Protein 2Y6P (pdb70)

Solvent-accessible surface area: 31252 Å² total; per-residue (Å²): 156,71,0,0,0,0,19,6,115,32,42,18,120,160,7,148,40,32,5,37,61,81,0,75,70,44,29,1,0,53,56,0,0,55,9,0,51,161,6,70,25,100,5,0,0,0,0,31,12,101,118,0,56,105,35,0,92,105,59,18,64,22,88,94,12,59,65,129,34,114,36,34,17,46,4,0,27,79,14,0,141,124,20,110,7,64,18,0,0,18,1,53,8,23,2,7,20,27,53,83,46,3,3,67,82,0,0,151,14,0,104,153,45,26,94,0,0,0,1,0,36,49,29,174,123,0,37,131,96,52,104,26,21,0,0,0,12,22,160,123,14,29,10,20,0,0,0,39,3,35,0,0,64,54,119,139,142,25,69,37,10,8,1,33,12,7,20,0,31,0,10,73,45,115,2,4,50,66,9,37,88,33,105,78,9,85,0,11,74,2,0,17,8,61,15,0,21,2,10,6,40,55,8,112,0,36,4,30,57,7,58,7,52,5,45,26,0,40,45,70,108,25,17,130,82,0,52,122,109,38,172,216,36,0,0,0,0,10,5,114,39,40,21,128,159,8,150,46,32,4,40,57,93,0,79,68,64,34,0,0,50,49,0,0,51,14,0,60,142,12,74,24,96,8,0,0,0,1,37,7,107,116,0,68,112,36,0,91,104,58,20,69,33,69,136,6,49,72,122,36,118,30,26,14,37,4,0,35,73,6,0,108,118,14,142,7,96,12,0,0,1,1,50,7,22,11,7,13,24,55,75,96,7,2,63,68,0,0,112,11,0,104,157,42,28,84,0,0,0,3,0,32,107,25,154,151,2,31,125,94,41,99,22,21,0,0,0,11,18,159,120,14,38,10,19,0,0,0,27,2,31,0,0,66,56,154,114,124,34,110,52,8,11,0,25,13,7,27,2,24,0,4,70,48,103,0,1,47,66,5,34,87,32,56,70,10,71,0,12,76,5,0,37,8,54,13,0,16,2,9,6,40,49,13,123,0,31,5,34,70,9,179,48,51,4,28,26,0,39,48,95,100,21,11,132,59,0,39,98,90,26,136,130,194,104,0,0,0,0,11,5,114,35,46,21,129,156,11,144,41,30,7,41,70,92,0,108,68,52,32,0,0,41,48,0,0,50,11,0,56,155,7,72,22,99,6,0,0,0,1,42,7,107,122,0,69,113,40,0,94,106,56,20,67,32,66,137,6,46,74,119,37,113,30,33,13,43,4,0,23,77,3,0,133,114,17,140,17,106,8,0,0,6,2,47,10,24,12,5,12,28,52,78,59,5,2,65,73,0,0,80,18,0,105,147,45,26,91,0,0,0,2,0,39,42,26,172,132,1,37,128,92,82,105,14,21,0,0,24,24,58,221,96,13,27,10,113,63,0,2,76,63,62,39,39,172,68,206,170,140,52,60,74,41,13,0,28,14,9,29,2,26,0,10,64,41,104,4,1,50,70,8,37,86,35,102,80,17,160,72,12,116,128,31,48,8,64,12,1,24,3,37,67,70,60,16,115,0,38,5,26,56,8,50,5,46,7,29,26,0,37,41,80,122,22,15,131,87,0,56,157,118,77

InterPro domains:
  IPR003329 Acylneuraminate cytidylyltransferase [PF02348] (4-206)
  IPR004528 3-deoxy-D-manno-octulosonate cytidylyltransferase [MF_00057] (1-232)
  IPR004528 3-deoxy-D-manno-octulosonate cytidylyltransferase [TIGR00466] (4-225)
  IPR004528 3-deoxy-D-manno-octulosonate cytidylyltransferase [cd02517] (4-229)
  IPR029044 Nucleotide-diphospho-sugar transferases [G3DSA:3.90.550.10] (1-234)
  IPR029044 Nucleotide-diphospho-sugar transferases [SSF53448] (1-232)

Sequence (693 aa):
RRAVIIPARLGSTRLKEKPLKNLLGKPLIRWVVEGLVKTGERVILATDSERVKEVVEDLCEVFLTPSDLPSGSDRVLYVVRDLDVDLIINYQGDEPFVYEEDIKLIFRELEKGERVVTLARKDKEAYERPEDVKVVLDREGYALYFSRSPIPYFRKNDTFYPLKHVGIYGFRKETLMEFGAMPPSKLEQIEGLEQLRLLENGIKIKVLITENYYHGVDTEEDLKIVEEKLKRRAVIIPARLGSTRLKEKPLKNLLGKPLIRWVVEGLVKTGERVILATDSERVKEVVEDLCEVFLTPSDLPSGSSDRVLYVVRDLDVDLIINYQGDEPFVYEEDIKLIFRELEKGERVVTLARKDKEAYERPEDVKVVLDREGYALYFSRSPIPYFRKNDTFYPLKHVGIYGFRKETLMEFGAMPPSKLEQIEGLEQLRLLENGIKIKVLITENYYHGVDTEEDLKIVEEKLKNLRAVIIPARLGSTRLKEKPLKNLLGKPLIRWVVEGLVKTGERVILATDSERVKEVVEDLCEVFLTPSDLPSGSDRVLYVVRDLDVDLIINYQGDEPFVYEEDIKLIFRELEKGERVVTLARKDKEAYERPEDVKVVLDREGYALYFSRSPIPYFRKNDTFYPLKHVGIYGFRKETLMEFGAMPPSKLEQIEGLEQLRLLENGIKIKVLITENYYHGVDTEEDLKIVEEKL

CATH classification: 3.90.550.10

Foldseek 3Di:
DEEEEEEDEQPFPQDHRQQQDDQPRAGQLQLQLVQVVVLVHAYEYEYADVVSCVRCVVRHHYDHDDNPQPDQLSSVLVVLVVDDDFKYKYDYSQKSDHDSVVVVVQVVVVVVPAFKEFEKEADPVQQQALVWKWFDADPQQWTPDIASHRPPDPPDDDDGDTITTDPMMMGGSVVSVVLVPDDQDDVCVVSVNSVVSCVVVPHIYHYDYDHDDIAGDRHPVSSVVVSVVVD/DEEEEEEQEQDFDQDHRQQQDDFPNARLLQLVLVQVLVLVHQYEYQYQDPVSCVRCVVRHHYDHDDNPQDDQLSSVLVVLVPDPDFKYKYDYSQKNDHDSVVVVVQVVVVVVPAFKEFEKEADPVQQPALVWKWFDADPQQWTPDIASHRPPDPPPDDDGDTITTDPMMMGGSVSSVVLVVQDQDDVCVVRVNSCVSCVVVPRIYHYDYDHDDIFGDRHPVSSVVVSVVVVPD/DEEEEEQEQPFDQDHRQQQDDFPHAGLQCLVQVQVQVLVGAYEYQYQDPVSCVRCVVRHHYHHDDNVQPDLLSSVCVVLVPDPDFKYKYDYSQKNDHDSVVVVVQVVVVVVPAFKEFEKEQDDVQQQAQVWKWFDADPQQWTQDIASHRPDDPPDDDRRDGITTDPMMMGGSVSSVVLVVQPQDDVCVVGVNSCVSCVVVPRIYHYDYDPDDIFGDRHPVSSVVVNVVD

Organism: Aquifex aeolicus (strain VF5) (NCBI:txid224324)

Structure (mmCIF, N/CA/C/O backbone):
data_2Y6P
#
_entry.id   2Y6P
#
_cell.length_a   156.175
_cell.length_b   51.175
_cell.length_c   107.514
_cell.angle_alpha   90.00
_cell.angle_beta   102.68
_cell.angle_gamma   90.00
#
_symmetry.space_group_name_H-M   'C 1 2 1'
#
loop_
_entity.id
_entity.type
_entity.pdbx_description
1 polymer '3-DEOXY-MANNO-OCTULOSONATE CYTIDYLYLTRANSFERASE'
2 non-polymer "CYTIDINE-5'-TRIPHOSPHATE"
3 non-polymer 'MAGNESIUM ION'
4 non-polymer 'ISOPROPYL ALCOHOL'
5 non-polymer BETA-MERCAPTOETHANOL
6 water water
#
loop_
_atom_site.group_PDB
_atom_site.id
_atom_site.type_symbol
_atom_site.label_atom_id
_atom_site.label_alt_id
_atom_site.label_comp_id
_atom_site.label_asym_id
_atom_site.label_entity_id
_atom_site.label_seq_id
_atom_site.pdbx_PDB_ins_code
_atom_site.Cartn_x
_atom_site.Cartn_y
_atom_site.Cartn_z
_atom_site.occupancy
_atom_site.B_iso_or_equiv
_atom_site.auth_seq_id
_atom_site.auth_comp_id
_atom_site.auth_asym_id
_atom_site.auth_atom_id
_atom_site.pdbx_PDB_model_num
ATOM 1 N N . ARG A 1 2 ? 81.621 49.118 21.114 1.00 56.15 2 ARG A N 1
ATOM 2 C CA . ARG A 1 2 ? 81.070 48.582 19.834 1.00 54.83 2 ARG A CA 1
ATOM 3 C C . ARG A 1 2 ? 79.673 49.136 19.588 1.00 52.48 2 ARG A C 1
ATOM 4 O O . ARG A 1 2 ? 78.789 48.412 19.130 1.00 51.72 2 ARG A O 1
ATOM 12 N N . ARG A 1 3 ? 79.483 50.421 19.896 1.00 51.48 3 ARG A N 1
ATOM 13 C CA . ARG A 1 3 ? 78.189 51.091 19.757 1.00 49.37 3 ARG A CA 1
ATOM 14 C C . ARG A 1 3 ? 78.335 52.369 18.960 1.00 48.27 3 ARG A C 1
ATOM 15 O O . ARG A 1 3 ? 79.366 53.046 19.035 1.00 49.06 3 ARG A O 1
ATOM 23 N N . ALA A 1 4 ? 77.279 52.715 18.237 1.00 45.65 4 ALA A N 1
ATOM 24 C CA . ALA A 1 4 ? 77.171 54.025 17.632 1.00 44.43 4 ALA A CA 1
ATOM 25 C C . ALA A 1 4 ? 75.736 54.537 17.690 1.00 42.27 4 ALA A C 1
ATOM 26 O O . ALA A 1 4 ? 74.789 53.758 17.661 1.00 41.66 4 ALA A O 1
ATOM 28 N N . VAL A 1 5 ? 75.595 55.851 17.809 1.00 41.53 5 VAL A N 1
ATOM 29 C CA . VAL A 1 5 ? 74.330 56.528 17.514 1.00 40.45 5 VAL A CA 1
ATOM 30 C C . VAL A 1 5 ? 74.486 57.126 16.120 1.00 39.74 5 VAL A C 1
ATOM 31 O O . VAL A 1 5 ? 75.423 57.897 15.884 1.00 40.32 5 VAL A O 1
ATOM 35 N N . ILE A 1 6 ? 73.607 56.744 15.197 1.00 38.20 6 ILE A N 1
ATOM 36 C CA . ILE A 1 6 ? 73.624 57.285 13.843 1.00 37.64 6 ILE A CA 1
ATOM 37 C C . ILE A 1 6 ? 72.430 58.220 13.654 1.00 36.48 6 ILE A C 1
ATOM 38 O O . ILE A 1 6 ? 71.326 57.927 14.099 1.00 36.15 6 ILE A O 1
ATOM 43 N N . ILE A 1 7 ? 72.674 59.356 13.016 1.00 36.01 7 ILE A N 1
ATOM 44 C CA . ILE A 1 7 ? 71.654 60.354 12.796 1.00 35.43 7 ILE A CA 1
ATOM 45 C C . ILE A 1 7 ? 71.557 60.582 11.294 1.00 34.92 7 ILE A C 1
ATOM 46 O O . ILE A 1 7 ? 72.503 61.072 10.689 1.00 35.89 7 ILE A O 1
ATOM 51 N N . PRO A 1 8 ? 70.421 60.223 10.681 1.00 33.86 8 PRO A N 1
ATOM 52 C CA . PRO A 1 8 ? 70.289 60.654 9.302 1.00 33.71 8 PRO A CA 1
ATOM 53 C C . PRO A 1 8 ? 69.719 62.068 9.259 1.00 34.12 8 PRO A C 1
ATOM 54 O O . PRO A 1 8 ? 68.643 62.321 9.820 1.00 34.47 8 PRO A O 1
ATOM 58 N N . ALA A 1 9 ? 70.417 62.987 8.604 1.00 35.02 9 ALA A N 1
ATOM 59 C CA . ALA A 1 9 ? 69.854 64.326 8.409 1.00 35.86 9 ALA A CA 1
ATOM 60 C C . ALA A 1 9 ? 70.126 64.898 7.019 1.00 35.88 9 ALA A C 1
ATOM 61 O O . ALA A 1 9 ? 71.173 65.516 6.779 1.00 37.19 9 ALA A O 1
ATOM 63 N N . ARG A 1 10 ? 69.186 64.700 6.106 1.00 35.24 10 ARG A N 1
ATOM 64 C CA . ARG A 1 10 ? 69.262 65.311 4.773 1.00 35.41 10 ARG A CA 1
ATOM 65 C C . ARG A 1 10 ? 68.890 66.799 4.772 1.00 36.08 10 ARG A C 1
ATOM 66 O O . ARG A 1 10 ? 68.124 67.265 5.624 1.00 36.11 10 ARG A O 1
ATOM 74 N N . LEU A 1 11 ? 69.415 67.527 3.793 1.00 36.37 11 LEU A N 1
ATOM 75 C CA . LEU A 1 11 ? 69.180 68.967 3.675 1.00 37.19 11 LEU A CA 1
ATOM 76 C C . LEU A 1 11 ? 67.793 69.288 3.090 1.00 36.60 11 LEU A C 1
ATOM 77 O O . LEU A 1 11 ? 67.132 70.235 3.534 1.00 36.80 11 LEU A O 1
ATOM 82 N N . GLY A 1 12 ? 67.364 68.478 2.119 1.00 36.02 12 GLY A N 1
ATOM 83 C CA . GLY A 1 12 ? 66.156 68.729 1.330 1.00 35.97 12 GLY A CA 1
ATOM 84 C C . GLY A 1 12 ? 64.823 68.411 1.994 1.00 35.43 12 GLY A C 1
ATOM 85 O O . GLY A 1 12 ? 63.968 67.747 1.400 1.00 35.33 12 GLY A O 1
ATOM 86 N N . SER A 1 13 ? 64.632 68.874 3.223 1.00 35.26 13 SER A N 1
ATOM 87 C CA . SER A 1 13 ? 63.331 68.741 3.877 1.00 34.98 13 SER A CA 1
ATOM 88 C C . SER A 1 13 ? 62.304 69.587 3.118 1.00 34.88 13 SER A C 1
ATOM 89 O O . SER A 1 13 ? 62.648 70.648 2.605 1.00 35.19 13 SER A O 1
ATOM 92 N N . THR A 1 14 ? 61.054 69.144 3.038 1.00 34.26 14 THR A N 1
ATOM 93 C CA . THR A 1 14 ? 60.096 69.873 2.198 1.00 35.16 14 THR A CA 1
ATOM 94 C C . THR A 1 14 ? 59.100 70.732 2.976 1.00 35.77 14 THR A C 1
ATOM 95 O O . THR A 1 14 ? 58.684 71.781 2.493 1.00 36.28 14 THR A O 1
ATOM 99 N N . ARG A 1 15 ? 58.727 70.284 4.165 1.00 36.60 15 ARG A N 1
ATOM 100 C CA . ARG A 1 15 ? 57.768 71.009 4.995 1.00 38.64 15 ARG A CA 1
ATOM 101 C C . ARG A 1 15 ? 58.396 72.224 5.686 1.00 40.46 15 ARG A C 1
ATOM 102 O O . ARG A 1 15 ? 57.714 73.205 5.944 1.00 41.76 15 ARG A O 1
ATOM 110 N N . LEU A 1 16 ? 59.694 72.141 5.981 1.00 41.85 16 LEU A N 1
ATOM 111 C CA . LEU A 1 16 ? 60.513 73.285 6.401 1.00 43.09 16 LEU A CA 1
ATOM 112 C C . LEU A 1 16 ? 61.729 73.339 5.508 1.00 43.55 16 LEU A C 1
ATOM 113 O O . LEU A 1 16 ? 62.360 72.308 5.267 1.00 43.45 16 LEU A O 1
ATOM 118 N N . LYS A 1 17 ? 62.080 74.531 5.044 1.00 44.35 17 LYS A N 1
ATOM 119 C CA . LYS A 1 17 ? 63.245 74.700 4.194 1.00 45.03 17 LYS A CA 1
ATOM 120 C C . LYS A 1 17 ? 64.554 74.445 4.974 1.00 44.88 17 LYS A C 1
ATOM 121 O O . LYS A 1 17 ? 64.802 75.071 6.018 1.00 45.60 17 LYS A O 1
ATOM 127 N N . GLU A 1 18 ? 65.355 73.507 4.461 1.00 43.53 18 GLU A N 1
ATOM 128 C CA . GLU A 1 18 ? 66.700 73.196 4.971 1.00 42.99 18 GLU A CA 1
ATOM 129 C C . GLU A 1 18 ? 66.771 72.954 6.483 1.00 42.53 18 GLU A C 1
ATOM 130 O O . GLU A 1 18 ? 67.653 73.505 7.173 1.00 43.51 18 GLU A O 1
ATOM 136 N N . LYS A 1 19 ? 65.856 72.108 6.958 1.00 40.30 19 LYS A N 1
ATOM 137 C CA . LYS A 1 19 ? 65.682 71.719 8.387 1.00 40.09 19 LYS A CA 1
ATOM 138 C C . LYS A 1 19 ? 66.922 71.736 9.281 1.00 40.30 19 LYS A C 1
ATOM 139 O O . LYS A 1 19 ? 66.940 72.474 10.280 1.00 41.01 19 LYS A O 1
ATOM 145 N N . PRO A 1 20 ? 67.938 70.896 8.956 1.00 39.66 20 PRO A N 1
ATOM 146 C CA . PRO A 1 20 ? 69.126 70.793 9.810 1.00 40.59 20 PRO A CA 1
ATOM 147 C C . PRO A 1 20 ? 69.759 72.143 10.123 1.00 41.39 20 PRO A C 1
ATOM 148 O O . PRO A 1 20 ? 70.333 72.323 11.183 1.00 41.79 20 PRO A O 1
ATOM 152 N N . LEU A 1 21 ? 69.601 73.091 9.210 1.00 41.98 21 LEU A N 1
ATOM 153 C CA . LEU A 1 21 ? 70.238 74.391 9.332 1.00 43.27 21 LEU A CA 1
ATOM 154 C C . LEU A 1 21 ? 69.336 75.458 9.953 1.00 44.00 21 LEU A C 1
ATOM 155 O O . LEU A 1 21 ? 69.794 76.556 10.215 1.00 44.58 21 LEU A O 1
ATOM 160 N N . LYS A 1 22 ? 68.052 75.143 10.156 1.00 43.84 22 LYS A N 1
ATOM 161 C CA . LYS A 1 22 ? 67.098 76.085 10.750 1.00 44.82 22 LYS A CA 1
ATOM 162 C C . LYS A 1 22 ? 67.489 76.419 12.184 1.00 46.03 22 LYS A C 1
ATOM 163 O O . LYS A 1 22 ? 67.713 75.517 13.008 1.00 45.31 22 LYS A O 1
ATOM 169 N N . ASN A 1 23 ? 67.566 77.715 12.470 1.00 47.39 23 ASN A N 1
ATOM 170 C CA . ASN A 1 23 ? 67.971 78.181 13.793 1.00 49.61 23 ASN A CA 1
ATOM 171 C C . ASN A 1 23 ? 66.914 77.979 14.854 1.00 49.64 23 ASN A C 1
ATOM 172 O O . ASN A 1 23 ? 65.750 78.343 14.675 1.00 49.72 23 ASN A O 1
ATOM 177 N N . LEU A 1 24 ? 67.336 77.355 15.945 1.00 50.01 24 LEU A N 1
ATOM 178 C CA . LEU A 1 24 ? 66.518 77.214 17.123 1.00 50.43 24 LEU A CA 1
ATOM 179 C C . LEU A 1 24 ? 67.240 77.919 18.259 1.00 51.91 24 LEU A C 1
ATOM 180 O O . LEU A 1 24 ? 68.292 77.462 18.720 1.00 51.94 24 LEU A O 1
ATOM 185 N N . LEU A 1 25 ? 66.675 79.051 18.685 1.00 52.68 25 LEU A N 1
ATOM 186 C CA . LEU A 1 25 ? 67.268 79.896 19.707 1.00 54.08 25 LEU A CA 1
ATOM 187 C C . LEU A 1 25 ? 68.726 80.201 19.380 1.00 54.42 25 LEU A C 1
ATOM 188 O O . LEU A 1 25 ? 69.609 80.068 20.229 1.00 55.30 25 LEU A O 1
ATOM 193 N N . GLY A 1 26 ? 68.966 80.589 18.129 1.00 53.66 26 GLY A N 1
ATOM 194 C CA . GLY A 1 26 ? 70.296 80.981 17.661 1.00 53.61 26 GLY A CA 1
ATOM 195 C C . GLY A 1 26 ? 71.256 79.850 17.320 1.00 52.89 26 GLY A C 1
ATOM 196 O O . GLY A 1 26 ? 72.421 80.100 17.028 1.00 53.53 26 GLY A O 1
ATOM 197 N N . LYS A 1 27 ? 70.776 78.610 17.340 1.00 51.41 27 LYS A N 1
ATOM 198 C CA . LYS A 1 27 ? 71.624 77.451 17.030 1.00 50.58 27 LYS A CA 1
ATOM 199 C C . LYS A 1 27 ? 70.913 76.503 16.056 1.00 47.86 27 LYS A C 1
ATOM 200 O O . LYS A 1 27 ? 69.753 76.156 16.280 1.00 47.55 27 LYS A O 1
ATOM 206 N N . PRO A 1 28 ? 71.607 76.082 14.976 1.00 46.56 28 PRO A N 1
ATOM 207 C CA . PRO A 1 28 ? 71.021 75.162 13.984 1.00 44.05 28 PRO A CA 1
ATOM 208 C C . PRO A 1 28 ? 70.503 73.860 14.611 1.00 42.78 28 PRO A C 1
ATOM 209 O O . PRO A 1 28 ? 71.153 73.296 15.504 1.00 42.88 28 PRO A O 1
ATOM 213 N N . LEU A 1 29 ? 69.337 73.410 14.136 1.00 40.32 29 LEU A N 1
ATOM 214 C CA . LEU A 1 29 ? 68.642 72.218 14.648 1.00 39.21 29 LEU A CA 1
ATOM 215 C C . LEU A 1 29 ? 69.549 71.009 14.859 1.00 38.72 29 LEU A C 1
ATOM 216 O O . LEU A 1 29 ? 69.494 70.363 15.921 1.00 38.91 29 LEU A O 1
ATOM 221 N N . ILE A 1 30 ? 70.371 70.721 13.843 1.00 38.31 30 ILE A N 1
ATOM 222 C CA . ILE A 1 30 ? 71.249 69.553 13.837 1.00 38.08 30 ILE A CA 1
ATOM 223 C C . ILE A 1 30 ? 72.342 69.654 14.912 1.00 39.64 30 ILE A C 1
ATOM 224 O O . ILE A 1 30 ? 72.803 68.635 15.444 1.00 39.51 30 ILE A O 1
ATOM 229 N N . ARG A 1 31 ? 72.738 70.883 15.248 1.00 40.84 31 ARG A N 1
ATOM 230 C CA . ARG A 1 31 ? 73.705 71.073 16.317 1.00 42.00 31 ARG A CA 1
ATOM 231 C C . ARG A 1 31 ? 73.098 70.757 17.685 1.00 42.34 31 ARG A C 1
ATOM 232 O O . ARG A 1 31 ? 73.752 70.110 18.510 1.00 42.95 31 ARG A O 1
ATOM 240 N N . TRP A 1 32 ? 71.850 71.178 17.915 1.00 41.84 32 TRP A N 1
ATOM 241 C CA . TRP A 1 32 ? 71.121 70.775 19.133 1.00 41.94 32 TRP A CA 1
ATOM 242 C C . TRP A 1 32 ? 71.146 69.249 19.286 1.00 41.37 32 TRP A C 1
ATOM 243 O O . TRP A 1 32 ? 71.486 68.731 20.344 1.00 41.52 32 TRP A O 1
ATOM 254 N N . VAL A 1 33 ? 70.790 68.538 18.212 1.00 40.46 33 VAL A N 1
ATOM 255 C CA . VAL A 1 33 ? 70.715 67.080 18.251 1.00 39.34 33 VAL A CA 1
ATOM 256 C C . VAL A 1 33 ? 72.089 66.480 18.538 1.00 40.12 33 VAL A C 1
ATOM 257 O O . VAL A 1 33 ? 72.229 65.618 19.408 1.00 40.53 33 VAL A O 1
ATOM 261 N N . VAL A 1 34 ? 73.098 66.937 17.798 1.00 40.53 34 VAL A N 1
ATOM 262 C CA . VAL A 1 34 ? 74.461 66.433 17.955 1.00 41.28 34 VAL A CA 1
ATOM 263 C C . VAL A 1 34 ? 75.052 66.783 19.323 1.00 42.98 34 VAL A C 1
ATOM 264 O O . VAL A 1 34 ? 75.649 65.912 19.957 1.00 43.31 34 VAL A O 1
ATOM 268 N N . GLU A 1 35 ? 74.863 68.022 19.793 1.00 43.88 35 GLU A N 1
ATOM 269 C CA . GLU A 1 35 ? 75.367 68.411 21.131 1.00 46.38 35 GLU A CA 1
ATOM 270 C C . GLU A 1 35 ? 74.805 67.493 22.197 1.00 46.55 35 GLU A C 1
ATOM 271 O O . GLU A 1 35 ? 75.556 66.913 22.981 1.00 47.52 35 GLU A O 1
ATOM 277 N N . GLY A 1 36 ? 73.480 67.342 22.200 1.00 45.64 36 GLY A N 1
ATOM 278 C CA . GLY A 1 36 ? 72.802 66.464 23.152 1.00 45.43 36 GLY A CA 1
ATOM 279 C C . GLY A 1 36 ? 73.299 65.027 23.102 1.00 44.96 36 GLY A C 1
ATOM 280 O O . GLY A 1 36 ? 73.406 64.373 24.132 1.00 45.59 36 GLY A O 1
ATOM 281 N N . LEU A 1 37 ? 73.612 64.527 21.909 1.00 43.88 37 LEU A N 1
ATOM 282 C CA . LEU A 1 37 ? 74.007 63.120 21.780 1.00 43.82 37 LEU A CA 1
ATOM 283 C C . LEU A 1 37 ? 75.454 62.855 22.183 1.00 45.97 37 LEU A C 1
ATOM 284 O O . LEU A 1 37 ? 75.762 61.799 22.746 1.00 46.55 37 LEU A O 1
ATOM 289 N N . VAL A 1 38 ? 76.336 63.822 21.911 1.00 47.17 38 VAL A N 1
ATOM 290 C CA . VAL A 1 38 ? 77.748 63.727 22.292 1.00 49.14 38 VAL A CA 1
ATOM 291 C C . VAL A 1 38 ? 77.901 63.735 23.823 1.00 51.05 38 VAL A C 1
ATOM 292 O O . VAL A 1 38 ? 78.733 63.007 24.373 1.00 51.90 38 VAL A O 1
ATOM 296 N N . LYS A 1 39 ? 77.071 64.523 24.503 1.00 51.81 39 LYS A N 1
ATOM 297 C CA . LYS A 1 39 ? 77.097 64.593 25.979 1.00 53.98 39 LYS A CA 1
ATOM 298 C C . LYS A 1 39 ? 76.877 63.241 26.679 1.00 54.07 39 LYS A C 1
ATOM 299 O O . LYS A 1 39 ? 77.301 63.058 27.824 1.00 54.99 39 LYS A O 1
ATOM 305 N N . THR A 1 40 ? 76.226 62.302 25.981 1.00 52.54 40 THR A N 1
ATOM 306 C CA . THR A 1 40 ? 76.007 60.940 26.488 1.00 52.71 40 THR A CA 1
ATOM 307 C C . THR A 1 40 ? 77.296 60.120 26.548 1.00 54.06 40 THR A C 1
ATOM 308 O O . THR A 1 40 ? 77.333 59.054 27.175 1.00 54.24 40 THR A O 1
ATOM 312 N N . GLY A 1 41 ? 78.331 60.599 25.859 1.00 54.67 41 GLY A N 1
ATOM 313 C CA . GLY A 1 41 ? 79.626 59.927 25.841 1.00 56.30 41 GLY A CA 1
ATOM 314 C C . GLY A 1 41 ? 79.749 58.825 24.802 1.00 55.38 41 GLY A C 1
ATOM 315 O O . GLY A 1 41 ? 80.774 58.145 24.749 1.00 56.52 41 GLY A O 1
ATOM 316 N N . GLU A 1 42 ? 78.712 58.638 23.986 1.00 53.41 42 GLU A N 1
ATOM 317 C CA . GLU A 1 42 ? 78.707 57.602 22.938 1.00 52.49 42 GLU A CA 1
ATOM 318 C C . GLU A 1 42 ? 79.353 58.094 21.643 1.00 51.70 42 GLU A C 1
ATOM 319 O O . GLU A 1 42 ? 79.536 59.299 21.448 1.00 51.76 42 GLU A O 1
ATOM 325 N N . ARG A 1 43 ? 79.693 57.159 20.756 1.00 51.08 43 ARG A N 1
ATOM 326 C CA . ARG A 1 43 ? 80.141 57.507 19.399 1.00 49.95 43 ARG A CA 1
ATOM 327 C C . ARG A 1 43 ? 78.963 57.976 18.523 1.00 47.98 43 ARG A C 1
ATOM 328 O O . ARG A 1 43 ? 78.011 57.227 18.303 1.00 46.77 43 ARG A O 1
ATOM 336 N N . VAL A 1 44 ? 79.046 59.207 18.021 1.00 47.02 44 VAL A N 1
ATOM 337 C CA . VAL A 1 44 ? 77.959 59.821 17.268 1.00 45.60 44 VAL A CA 1
ATOM 338 C C . VAL A 1 44 ? 78.366 60.032 15.799 1.00 44.88 44 VAL A C 1
ATOM 339 O O . VAL A 1 44 ? 79.418 60.619 15.518 1.00 45.38 44 VAL A O 1
ATOM 343 N N . ILE A 1 45 ? 77.533 59.554 14.876 1.00 42.83 45 ILE A N 1
ATOM 344 C CA . ILE A 1 45 ? 77.820 59.642 13.432 1.00 42.14 45 ILE A CA 1
ATOM 345 C C . ILE A 1 45 ? 76.667 60.292 12.692 1.00 40.77 45 ILE A C 1
ATOM 346 O O . ILE A 1 45 ? 75.547 59.767 12.701 1.00 40.43 45 ILE A O 1
ATOM 351 N N . LEU A 1 46 ? 76.925 61.446 12.084 1.00 40.43 46 LEU A N 1
ATOM 352 C CA . LEU A 1 46 ? 75.917 62.115 11.262 1.00 39.28 46 LEU A CA 1
ATOM 353 C C . LEU A 1 46 ? 76.031 61.632 9.829 1.00 38.30 46 LEU A C 1
ATOM 354 O O . LEU A 1 46 ? 77.120 61.597 9.264 1.00 38.55 46 LEU A O 1
ATOM 359 N N . ALA A 1 47 ? 74.899 61.248 9.251 1.00 37.12 47 ALA A N 1
ATOM 360 C CA . ALA A 1 47 ? 74.836 60.907 7.839 1.00 36.24 47 ALA A CA 1
ATOM 361 C C . ALA A 1 47 ? 74.014 61.989 7.167 1.00 35.77 47 ALA A C 1
ATOM 362 O O . ALA A 1 47 ? 72.840 62.198 7.505 1.00 34.65 47 ALA A O 1
ATOM 364 N N . THR A 1 48 ? 74.633 62.677 6.218 1.00 35.64 48 THR A N 1
ATOM 365 C CA . THR A 1 48 ? 74.007 63.820 5.593 1.00 35.74 48 THR A CA 1
ATOM 366 C C . THR A 1 48 ? 74.405 63.873 4.126 1.00 36.56 48 THR A C 1
ATOM 367 O O . THR A 1 48 ? 75.205 63.055 3.674 1.00 36.81 48 THR A O 1
ATOM 371 N N . ASP A 1 49 ? 73.817 64.812 3.384 1.00 36.86 49 ASP A N 1
ATOM 372 C CA . ASP A 1 49 ? 74.089 64.964 1.947 1.00 37.15 49 ASP A CA 1
ATOM 373 C C . ASP A 1 49 ? 74.491 66.401 1.616 1.00 37.51 49 ASP A C 1
ATOM 374 O O . ASP A 1 49 ? 74.324 66.873 0.497 1.00 37.28 49 ASP A O 1
ATOM 379 N N . SER A 1 50 ? 75.015 67.108 2.603 1.00 38.62 50 SER A N 1
ATOM 380 C CA . SER A 1 50 ? 75.443 68.465 2.371 1.00 40.06 50 SER A CA 1
ATOM 381 C C . SER A 1 50 ? 76.645 68.787 3.221 1.00 41.31 50 SER A C 1
ATOM 382 O O . SER A 1 50 ? 76.666 68.469 4.423 1.00 41.66 50 SER A O 1
ATOM 385 N N . GLU A 1 51 ? 77.647 69.424 2.621 1.00 42.54 51 GLU A N 1
ATOM 386 C CA . GLU A 1 51 ? 78.786 69.881 3.419 1.00 44.05 51 GLU A CA 1
ATOM 387 C C . GLU A 1 51 ? 78.404 71.043 4.333 1.00 43.88 51 GLU A C 1
ATOM 388 O O . GLU A 1 51 ? 79.003 71.206 5.392 1.00 44.86 51 GLU A O 1
ATOM 394 N N . ARG A 1 52 ? 77.395 71.822 3.939 1.00 42.90 52 ARG A N 1
ATOM 395 C CA . ARG A 1 52 ? 76.877 72.909 4.773 1.00 43.13 52 ARG A CA 1
ATOM 396 C C . ARG A 1 52 ? 76.356 72.374 6.107 1.00 43.13 52 ARG A C 1
ATOM 397 O O . ARG A 1 52 ? 76.535 73.016 7.140 1.00 44.32 52 ARG A O 1
ATOM 405 N N . VAL A 1 53 ? 75.715 71.202 6.073 1.00 41.93 53 VAL A N 1
ATOM 406 C CA . VAL A 1 53 ? 75.285 70.505 7.292 1.00 41.60 53 VAL A CA 1
ATOM 407 C C . VAL A 1 53 ? 76.478 69.884 8.031 1.00 42.31 53 VAL A C 1
ATOM 408 O O . VAL A 1 53 ? 76.580 69.990 9.261 1.00 42.32 53 VAL A O 1
ATOM 412 N N . LYS A 1 54 ? 77.374 69.237 7.286 1.00 42.73 54 LYS A N 1
ATOM 413 C CA . LYS A 1 54 ? 78.585 68.652 7.877 1.00 44.27 54 LYS A CA 1
ATOM 414 C C . LYS A 1 54 ? 79.392 69.703 8.660 1.00 45.75 54 LYS A C 1
ATOM 415 O O . LYS A 1 54 ? 79.805 69.467 9.799 1.00 46.05 54 LYS A O 1
ATOM 421 N N . GLU A 1 55 ? 79.578 70.864 8.037 1.00 46.64 55 GLU A N 1
ATOM 422 C CA . GLU A 1 55 ? 80.359 71.965 8.597 1.00 48.76 55 GLU A CA 1
ATOM 423 C C . GLU A 1 55 ? 79.821 72.483 9.914 1.00 48.82 55 GLU A C 1
ATOM 424 O O . GLU A 1 55 ? 80.576 73.014 10.711 1.00 50.25 55 GLU A O 1
ATOM 430 N N . VAL A 1 56 ? 78.520 72.322 10.149 1.00 47.79 56 VAL A N 1
ATOM 431 C CA . VAL A 1 56 ? 77.919 72.771 11.407 1.00 48.51 56 VAL A CA 1
ATOM 432 C C . VAL A 1 56 ? 78.285 71.902 12.627 1.00 48.32 56 VAL A C 1
ATOM 433 O O . VAL A 1 56 ? 78.368 72.414 13.744 1.00 49.54 56 VAL A O 1
ATOM 437 N N . VAL A 1 57 ? 78.516 70.606 12.418 1.00 47.03 57 VAL A N 1
ATOM 438 C CA . VAL A 1 57 ? 78.769 69.671 13.543 1.00 47.10 57 VAL A CA 1
ATOM 439 C C . VAL A 1 57 ? 80.121 68.943 13.496 1.00 47.90 57 VAL A C 1
ATOM 440 O O . VAL A 1 57 ? 80.464 68.194 14.418 1.00 48.33 57 VAL A O 1
ATOM 444 N N . GLU A 1 58 ? 80.861 69.173 12.414 1.00 48.13 58 GLU A N 1
ATOM 445 C CA . GLU A 1 58 ? 82.191 68.608 12.136 1.00 49.66 58 GLU A CA 1
ATOM 446 C C . GLU A 1 58 ? 83.106 68.508 13.353 1.00 50.86 58 GLU A C 1
ATOM 447 O O . GLU A 1 58 ? 83.759 67.479 13.580 1.00 50.96 58 GLU A O 1
ATOM 453 N N . ASP A 1 59 ? 83.161 69.605 14.107 1.00 51.62 59 ASP A N 1
ATOM 454 C CA . ASP A 1 59 ? 83.982 69.731 15.321 1.00 53.31 59 ASP A CA 1
ATOM 455 C C . ASP A 1 59 ? 83.609 68.724 16.415 1.00 53.17 59 ASP A C 1
ATOM 456 O O . ASP A 1 59 ? 84.452 68.369 17.236 1.00 54.78 59 ASP A O 1
ATOM 461 N N . LEU A 1 60 ? 82.363 68.254 16.408 1.00 51.08 60 LEU A N 1
ATOM 462 C CA . LEU A 1 60 ? 81.834 67.457 17.518 1.00 50.98 60 LEU A CA 1
ATOM 463 C C . LEU A 1 60 ? 81.788 65.949 17.274 1.00 50.10 60 LEU A C 1
ATOM 464 O O . LEU A 1 60 ? 82.017 65.169 18.198 1.00 50.79 60 LEU A O 1
ATOM 469 N N . CYS A 1 61 ? 81.473 65.542 16.045 1.00 48.37 61 CYS A N 1
ATOM 470 C CA . CYS A 1 61 ? 81.285 64.123 15.720 1.00 47.40 61 CYS A CA 1
ATOM 471 C C . CYS A 1 61 ? 81.748 63.822 14.306 1.00 46.84 61 CYS A C 1
ATOM 472 O O . CYS A 1 61 ? 82.061 64.736 13.553 1.00 46.64 61 CYS A O 1
ATOM 475 N N . GLU A 1 62 ? 81.763 62.541 13.943 1.00 46.73 62 GLU A N 1
ATOM 476 C CA . GLU A 1 62 ? 82.049 62.124 12.567 1.00 46.33 62 GLU A CA 1
ATOM 477 C C . GLU A 1 62 ? 80.852 62.405 11.670 1.00 45.14 62 GLU A C 1
ATOM 478 O O . GLU A 1 62 ? 79.697 62.233 12.090 1.00 44.21 62 GLU A O 1
ATOM 484 N N . VAL A 1 63 ? 81.130 62.853 10.448 1.00 44.54 63 VAL A N 1
ATOM 485 C CA . VAL A 1 63 ? 80.098 63.028 9.438 1.00 43.78 63 VAL A CA 1
ATOM 486 C C . VAL A 1 63 ? 80.480 62.205 8.204 1.00 43.61 63 VAL A C 1
ATOM 487 O O . VAL A 1 63 ? 81.652 62.163 7.818 1.00 44.34 63 VAL A O 1
ATOM 491 N N . PHE A 1 64 ? 79.493 61.531 7.616 1.00 42.60 64 PHE A N 1
ATOM 492 C CA . PHE A 1 64 ? 79.666 60.850 6.343 1.00 42.40 64 PHE A CA 1
ATOM 493 C C . PHE A 1 64 ? 78.642 61.375 5.359 1.00 41.30 64 PHE A C 1
ATOM 494 O O . PHE A 1 64 ? 77.424 61.343 5.615 1.00 39.62 64 PHE A O 1
ATOM 502 N N . LEU A 1 65 ? 79.154 61.889 4.248 1.00 40.92 65 LEU A N 1
ATOM 503 C CA . LEU A 1 65 ? 78.316 62.286 3.121 1.00 40.32 65 LEU A CA 1
ATOM 504 C C . LEU A 1 65 ? 77.741 61.051 2.414 1.00 39.23 65 LEU A C 1
ATOM 505 O O . LEU A 1 65 ? 78.426 60.032 2.274 1.00 39.46 65 LEU A O 1
ATOM 510 N N . THR A 1 66 ? 76.478 61.167 1.988 1.00 38.32 66 THR A N 1
ATOM 511 C CA . THR A 1 66 ? 75.696 60.085 1.364 1.00 37.78 66 THR A CA 1
ATOM 512 C C . THR A 1 66 ? 74.824 60.684 0.254 1.00 37.66 66 THR A C 1
ATOM 513 O O . THR A 1 66 ? 74.539 61.881 0.293 1.00 37.10 66 THR A O 1
ATOM 517 N N . PRO A 1 67 ? 74.409 59.865 -0.739 1.00 37.90 67 PRO A N 1
ATOM 518 C CA . PRO A 1 67 ? 73.608 60.406 -1.841 1.00 38.02 67 PRO A CA 1
ATOM 519 C C . PRO A 1 67 ? 72.353 61.107 -1.358 1.00 37.21 67 PRO A C 1
ATOM 520 O O . PRO A 1 67 ? 71.652 60.590 -0.500 1.00 36.45 67 PRO A O 1
ATOM 524 N N . SER A 1 68 ? 72.116 62.297 -1.895 1.00 38.11 68 SER A N 1
ATOM 525 C CA . SER A 1 68 ? 70.891 63.048 -1.660 1.00 38.75 68 SER A CA 1
ATOM 526 C C . SER A 1 68 ? 69.656 62.209 -1.916 1.00 38.33 68 SER A C 1
ATOM 527 O O . SER A 1 68 ? 68.733 62.211 -1.116 1.00 37.71 68 SER A O 1
ATOM 530 N N . ASP A 1 69 ? 69.660 61.479 -3.023 1.00 39.08 69 ASP A N 1
ATOM 531 C CA . ASP A 1 69 ? 68.459 60.769 -3.452 1.00 39.64 69 ASP A CA 1
ATOM 532 C C . ASP A 1 69 ? 68.061 59.483 -2.686 1.00 38.97 69 ASP A C 1
ATOM 533 O O . ASP A 1 69 ? 67.021 58.890 -2.979 1.00 38.61 69 ASP A O 1
ATOM 538 N N . LEU A 1 70 ? 68.843 59.079 -1.689 1.00 38.59 70 LEU A N 1
ATOM 539 C CA . LEU A 1 70 ? 68.384 58.029 -0.766 1.00 37.96 70 LEU A CA 1
ATOM 540 C C . LEU A 1 70 ? 66.987 58.370 -0.203 1.00 37.37 70 LEU A C 1
ATOM 541 O O . LEU A 1 70 ? 66.781 59.478 0.295 1.00 36.98 70 LEU A O 1
ATOM 546 N N . PRO A 1 71 ? 66.022 57.424 -0.299 1.00 36.84 71 PRO A N 1
ATOM 547 C CA . PRO A 1 71 ? 64.594 57.774 -0.117 1.00 35.77 71 PRO A CA 1
ATOM 548 C C . PRO A 1 71 ? 64.034 57.824 1.312 1.00 35.07 71 PRO A C 1
ATOM 549 O O . PRO A 1 71 ? 62.899 58.270 1.500 1.00 34.48 71 PRO A O 1
ATOM 553 N N . SER A 1 72 ? 64.799 57.370 2.299 1.00 34.72 72 SER A N 1
ATOM 554 C CA . SER A 1 72 ? 64.396 57.516 3.692 1.00 34.47 72 SER A CA 1
ATOM 555 C C . SER A 1 72 ? 65.571 57.657 4.656 1.00 34.67 72 SER A C 1
ATOM 556 O O . SER A 1 72 ? 66.728 57.414 4.291 1.00 34.83 72 SER A O 1
ATOM 559 N N . GLY A 1 73 ? 65.242 58.053 5.886 1.00 34.31 73 GLY A N 1
ATOM 560 C CA . GLY A 1 73 ? 66.191 58.134 6.980 1.00 35.21 73 GLY A CA 1
ATOM 561 C C . GLY A 1 73 ? 66.842 56.799 7.262 1.00 35.82 73 GLY A C 1
ATOM 562 O O . GLY A 1 73 ? 68.049 56.726 7.471 1.00 35.81 73 GLY A O 1
ATOM 563 N N . SER A 1 74 ? 66.053 55.731 7.222 1.00 35.71 74 SER A N 1
ATOM 564 C CA . SER A 1 74 ? 66.584 54.405 7.508 1.00 37.05 74 SER A CA 1
ATOM 565 C C . SER A 1 74 ? 67.453 53.846 6.373 1.00 37.56 74 SER A C 1
ATOM 566 O O . SER A 1 74 ? 68.436 53.156 6.640 1.00 38.23 74 SER A O 1
ATOM 569 N N . ASP A 1 75 ? 67.114 54.153 5.121 1.00 37.06 75 ASP A N 1
ATOM 570 C CA . ASP A 1 75 ? 68.028 53.839 4.011 1.00 37.89 75 ASP A CA 1
ATOM 571 C C . ASP A 1 75 ? 69.363 54.570 4.200 1.00 37.88 75 ASP A C 1
ATOM 572 O O . ASP A 1 75 ? 70.419 53.994 3.957 1.00 37.84 75 ASP A O 1
ATOM 577 N N . ARG A 1 76 ? 69.319 55.822 4.667 1.00 37.10 76 ARG A N 1
ATOM 578 C CA . ARG A 1 76 ? 70.560 56.574 4.913 1.00 37.16 76 ARG A CA 1
ATOM 579 C C . ARG A 1 76 ? 71.415 55.940 6.017 1.00 38.19 76 ARG A C 1
ATOM 580 O O . ARG A 1 76 ? 72.639 55.844 5.874 1.00 38.74 76 ARG A O 1
ATOM 588 N N . VAL A 1 77 ? 70.770 55.493 7.096 1.00 37.79 77 VAL A N 1
ATOM 589 C CA . VAL A 1 77 ? 71.443 54.771 8.170 1.00 38.38 77 VAL A CA 1
ATOM 590 C C . VAL A 1 77 ? 71.969 53.408 7.683 1.00 39.66 77 VAL A C 1
ATOM 591 O O . VAL A 1 77 ? 73.117 53.055 7.949 1.00 40.54 77 VAL A O 1
ATOM 595 N N . LEU A 1 78 ? 71.138 52.650 6.972 1.00 39.75 78 LEU A N 1
ATOM 596 C CA . LEU A 1 78 ? 71.565 51.379 6.378 1.00 40.93 78 LEU A CA 1
ATOM 597 C C . LEU A 1 78 ? 72.758 51.547 5.476 1.00 42.15 78 LEU A C 1
ATOM 598 O O . LEU A 1 78 ? 73.581 50.641 5.348 1.00 43.52 78 LEU A O 1
ATOM 603 N N . TYR A 1 79 ? 72.825 52.700 4.823 1.00 42.25 79 TYR A N 1
ATOM 604 C CA . TYR A 1 79 ? 73.856 52.992 3.853 1.00 43.11 79 TYR A CA 1
ATOM 605 C C . TYR A 1 79 ? 75.217 53.276 4.514 1.00 44.13 79 TYR A C 1
ATOM 606 O O . TYR A 1 79 ? 76.266 53.083 3.902 1.00 45.05 79 TYR A O 1
ATOM 615 N N . VAL A 1 80 ? 75.213 53.749 5.755 1.00 44.04 80 VAL A N 1
ATOM 616 C CA . VAL A 1 80 ? 76.485 53.938 6.452 1.00 45.05 80 VAL A CA 1
ATOM 617 C C . VAL A 1 80 ? 76.834 52.744 7.347 1.00 44.97 80 VAL A C 1
ATOM 618 O O . VAL A 1 80 ? 78.012 52.462 7.575 1.00 45.61 80 VAL A O 1
ATOM 622 N N . VAL A 1 81 ? 75.811 52.041 7.825 1.00 43.47 81 VAL A N 1
ATOM 623 C CA . VAL A 1 81 ? 75.997 50.912 8.734 1.00 44.14 81 VAL A CA 1
ATOM 624 C C . VAL A 1 81 ? 76.663 49.712 8.055 1.00 44.75 81 VAL A C 1
ATOM 625 O O . VAL A 1 81 ? 77.421 48.995 8.698 1.00 45.86 81 VAL A O 1
ATOM 629 N N . ARG A 1 82 ? 76.394 49.502 6.768 1.00 44.58 82 ARG A N 1
ATOM 630 C CA . ARG A 1 82 ? 77.061 48.431 6.005 1.00 46.40 82 ARG A CA 1
ATOM 631 C C . ARG A 1 82 ? 78.586 48.476 6.106 1.00 47.80 82 ARG A C 1
ATOM 632 O O . ARG A 1 82 ? 79.233 47.422 6.118 1.00 48.91 82 ARG A O 1
ATOM 640 N N . ASP A 1 83 ? 79.152 49.685 6.182 1.00 48.16 83 ASP A N 1
ATOM 641 C CA . ASP A 1 83 ? 80.614 49.867 6.138 1.00 49.74 83 ASP A CA 1
ATOM 642 C C . ASP A 1 83 ? 81.213 50.093 7.518 1.00 50.46 83 ASP A C 1
ATOM 643 O O . ASP A 1 83 ? 82.422 50.222 7.666 1.00 51.48 83 ASP A O 1
ATOM 648 N N . LEU A 1 84 ? 80.350 50.125 8.526 1.00 49.76 84 LEU A N 1
ATOM 649 C CA . LEU A 1 84 ? 80.772 50.374 9.887 1.00 50.26 84 LEU A CA 1
ATOM 650 C C . LEU A 1 84 ? 80.878 49.070 10.662 1.00 50.68 84 LEU A C 1
ATOM 651 O O . LEU A 1 84 ? 79.906 48.315 10.755 1.00 49.92 84 LEU A O 1
ATOM 656 N N . ASP A 1 85 ? 82.054 48.814 11.227 1.00 51.76 85 ASP A N 1
ATOM 657 C CA . ASP A 1 85 ? 82.251 47.655 12.089 1.00 52.87 85 ASP A CA 1
ATOM 658 C C . ASP A 1 85 ? 81.715 47.998 13.476 1.00 52.65 85 ASP A C 1
ATOM 659 O O . ASP A 1 85 ? 82.397 48.630 14.285 1.00 53.77 85 ASP A O 1
ATOM 664 N N . VAL A 1 86 ? 80.481 47.590 13.741 1.00 51.41 86 VAL A N 1
ATOM 665 C CA . VAL A 1 86 ? 79.835 47.916 15.007 1.00 51.14 86 VAL A CA 1
ATOM 666 C C . VAL A 1 86 ? 78.872 46.785 15.393 1.00 50.46 86 VAL A C 1
ATOM 667 O O . VAL A 1 86 ? 78.456 46.003 14.536 1.00 49.68 86 VAL A O 1
ATOM 671 N N . ASP A 1 87 ? 78.531 46.688 16.675 1.00 50.35 87 ASP A N 1
ATOM 672 C CA . ASP A 1 87 ? 77.584 45.664 17.119 1.00 49.62 87 ASP A CA 1
ATOM 673 C C . ASP A 1 87 ? 76.188 46.200 17.423 1.00 48.00 87 ASP A C 1
ATOM 674 O O . ASP A 1 87 ? 75.193 45.570 17.073 1.00 46.66 87 ASP A O 1
ATOM 679 N N . LEU A 1 88 ? 76.123 47.354 18.080 1.00 47.68 88 LEU A N 1
ATOM 680 C CA . LEU A 1 88 ? 74.853 47.917 18.522 1.00 46.67 88 LEU A CA 1
ATOM 681 C C . LEU A 1 88 ? 74.662 49.321 17.970 1.00 45.85 88 LEU A C 1
ATOM 682 O O . LEU A 1 88 ? 75.559 50.159 18.022 1.00 47.01 88 LEU A O 1
ATOM 687 N N . ILE A 1 89 ? 73.480 49.574 17.438 1.00 43.97 89 ILE A N 1
ATOM 688 C CA . ILE A 1 89 ? 73.207 50.844 16.813 1.00 43.41 89 ILE A CA 1
ATOM 689 C C . ILE A 1 89 ? 71.971 51.490 17.431 1.00 42.28 89 ILE A C 1
ATOM 690 O O . ILE A 1 89 ? 70.978 50.819 17.680 1.00 41.73 89 ILE A O 1
ATOM 695 N N . ILE A 1 90 ? 72.044 52.787 17.697 1.00 42.13 90 ILE A N 1
ATOM 696 C CA . ILE A 1 90 ? 70.823 53.579 17.848 1.00 40.84 90 ILE A CA 1
ATOM 697 C C . ILE A 1 90 ? 70.637 54.437 16.590 1.00 40.49 90 ILE A C 1
ATOM 698 O O . ILE A 1 90 ? 71.572 55.089 16.114 1.00 40.87 90 ILE A O 1
ATOM 703 N N . ASN A 1 91 ? 69.435 54.395 16.035 1.00 39.72 91 ASN A N 1
ATOM 704 C CA . ASN A 1 91 ? 69.046 55.304 14.968 1.00 40.08 91 ASN A CA 1
ATOM 705 C C . ASN A 1 91 ? 68.233 56.459 15.567 1.00 39.49 91 ASN A C 1
ATOM 706 O O . ASN A 1 91 ? 67.155 56.251 16.131 1.00 39.44 91 ASN A O 1
ATOM 711 N N . TYR A 1 92 ? 68.785 57.666 15.478 1.00 39.47 92 TYR A N 1
ATOM 712 C CA . TYR A 1 92 ? 68.185 58.850 16.083 1.00 38.95 92 TYR A CA 1
ATOM 713 C C . TYR A 1 92 ? 67.744 59.817 15.004 1.00 38.82 92 TYR A C 1
ATOM 714 O O . TYR A 1 92 ? 68.479 60.063 14.059 1.00 39.72 92 TYR A O 1
ATOM 723 N N . GLN A 1 93 ? 66.556 60.378 15.149 1.00 38.52 93 GLN A N 1
ATOM 724 C CA . GLN A 1 93 ? 66.045 61.362 14.189 1.00 38.74 93 GLN A CA 1
ATOM 725 C C . GLN A 1 93 ? 66.867 62.671 14.217 1.00 38.59 93 GLN A C 1
ATOM 726 O O . GLN A 1 93 ? 67.126 63.241 15.279 1.00 38.92 93 GLN A O 1
ATOM 732 N N . GLY A 1 94 ? 67.272 63.135 13.038 1.00 38.00 94 GLY A N 1
ATOM 733 C CA . GLY A 1 94 ? 68.027 64.384 12.905 1.00 37.57 94 GLY A CA 1
ATOM 734 C C . GLY A 1 94 ? 67.239 65.640 13.251 1.00 37.04 94 GLY A C 1
ATOM 735 O O . GLY A 1 94 ? 67.806 66.737 13.361 1.00 36.43 94 GLY A O 1
ATOM 736 N N . ASP A 1 95 ? 65.930 65.483 13.432 1.00 36.00 95 ASP A N 1
ATOM 737 C CA . ASP A 1 95 ? 65.078 66.615 13.761 1.00 35.92 95 ASP A CA 1
ATOM 738 C C . ASP A 1 95 ? 64.468 66.535 15.165 1.00 36.29 95 ASP A C 1
ATOM 739 O O . ASP A 1 95 ? 63.457 67.188 15.446 1.00 36.78 95 ASP A O 1
ATOM 744 N N . GLU A 1 96 ? 65.095 65.740 16.032 1.00 36.32 96 GLU A N 1
ATOM 745 C CA . GLU A 1 96 ? 64.704 65.610 17.437 1.00 37.03 96 GLU A CA 1
ATOM 746 C C . GLU A 1 96 ? 65.765 66.230 18.377 1.00 37.64 96 GLU A C 1
ATOM 747 O O . GLU A 1 96 ? 66.711 65.555 18.787 1.00 37.08 96 GLU A O 1
ATOM 753 N N . PRO A 1 97 ? 65.595 67.522 18.726 1.00 38.55 97 PRO A N 1
ATOM 754 C CA . PRO A 1 97 ? 66.559 68.286 19.539 1.00 40.02 97 PRO A CA 1
ATOM 755 C C . PRO A 1 97 ? 66.557 67.955 21.033 1.00 41.29 97 PRO A C 1
ATOM 756 O O . PRO A 1 97 ? 67.400 68.469 21.776 1.00 42.37 97 PRO A O 1
ATOM 760 N N . PHE A 1 98 ? 65.613 67.126 21.475 1.00 40.96 98 PHE A N 1
ATOM 761 C CA . PHE A 1 98 ? 65.602 66.657 22.858 1.00 42.50 98 PHE A CA 1
ATOM 762 C C . PHE A 1 98 ? 66.367 65.357 22.928 1.00 42.38 98 PHE A C 1
ATOM 763 O O . PHE A 1 98 ? 66.111 64.435 22.163 1.00 40.74 98 PHE A O 1
ATOM 771 N N . VAL A 1 99 ? 67.330 65.311 23.838 1.00 44.08 99 VAL A N 1
ATOM 772 C CA . VAL A 1 99 ? 68.167 64.132 24.030 1.00 44.11 99 VAL A CA 1
ATOM 773 C C . VAL A 1 99 ? 68.310 63.884 25.524 1.00 45.79 99 VAL A C 1
ATOM 774 O O . VAL A 1 99 ? 68.594 64.811 26.299 1.00 46.43 99 VAL A O 1
ATOM 778 N N . TYR A 1 100 ? 68.109 62.634 25.926 1.00 45.67 100 TYR A N 1
ATOM 779 C CA . TYR A 1 100 ? 68.195 62.259 27.339 1.00 46.89 100 TYR A CA 1
ATOM 780 C C . TYR A 1 100 ? 69.174 61.106 27.503 1.00 47.81 100 TYR A C 1
ATOM 781 O O . TYR A 1 100 ? 68.918 60.008 27.011 1.00 47.26 100 TYR A O 1
ATOM 790 N N . GLU A 1 101 ? 70.295 61.359 28.182 1.00 49.90 101 GLU A N 1
ATOM 791 C CA . GLU A 1 101 ? 71.319 60.328 28.419 1.00 51.33 101 GLU A CA 1
ATOM 792 C C . GLU A 1 101 ? 70.762 59.013 28.971 1.00 51.24 101 GLU A C 1
ATOM 793 O O . GLU A 1 101 ? 71.148 57.937 28.523 1.00 50.99 101 GLU A O 1
ATOM 799 N N . GLU A 1 102 ? 69.866 59.095 29.948 1.00 51.94 102 GLU A N 1
ATOM 800 C CA . GLU A 1 102 ? 69.291 57.885 30.531 1.00 52.19 102 GLU A CA 1
ATOM 801 C C . GLU A 1 102 ? 68.538 57.013 29.507 1.00 49.82 102 GLU A C 1
ATOM 802 O O . GLU A 1 102 ? 68.690 55.793 29.511 1.00 49.66 102 GLU A O 1
ATOM 808 N N . ASP A 1 103 ? 67.744 57.634 28.628 1.00 48.01 103 ASP A N 1
ATOM 809 C CA . ASP A 1 103 ? 67.021 56.896 27.581 1.00 45.48 103 ASP A CA 1
ATOM 810 C C . ASP A 1 103 ? 67.993 56.215 26.626 1.00 44.82 103 ASP A C 1
ATOM 811 O O . ASP A 1 103 ? 67.797 55.061 26.255 1.00 44.24 103 ASP A O 1
ATOM 816 N N . ILE A 1 104 ? 69.042 56.934 26.230 1.00 44.93 104 ILE A N 1
ATOM 817 C CA . ILE A 1 104 ? 70.106 56.356 25.411 1.00 44.63 104 ILE A CA 1
ATOM 818 C C . ILE A 1 104 ? 70.719 55.155 26.139 1.00 45.22 104 ILE A C 1
ATOM 819 O O . ILE A 1 104 ? 70.901 54.086 25.552 1.00 44.59 104 ILE A O 1
ATOM 824 N N . LYS A 1 105 ? 71.028 55.350 27.417 1.00 46.44 105 LYS A N 1
ATOM 825 C CA . LYS A 1 105 ? 71.577 54.293 28.262 1.00 47.93 105 LYS A CA 1
ATOM 826 C C . LYS A 1 105 ? 70.601 53.128 28.385 1.00 46.76 105 LYS A C 1
ATOM 827 O O . LYS A 1 105 ? 71.000 51.969 28.232 1.00 46.55 105 LYS A O 1
ATOM 833 N N . LEU A 1 106 ? 69.329 53.444 28.662 1.00 45.91 106 LEU A N 1
ATOM 834 C CA . LEU A 1 106 ? 68.278 52.434 28.782 1.00 45.20 106 LEU A CA 1
ATOM 835 C C . LEU A 1 106 ? 68.200 51.614 27.502 1.00 43.75 106 LEU A C 1
ATOM 836 O O . LEU A 1 106 ? 68.179 50.375 27.550 1.00 43.41 106 LEU A O 1
ATOM 841 N N . ILE A 1 107 ? 68.169 52.300 26.358 1.00 42.23 107 ILE A N 1
ATOM 842 C CA . ILE A 1 107 ? 68.107 51.589 25.081 1.00 40.97 107 ILE A CA 1
ATOM 843 C C . ILE A 1 107 ? 69.287 50.621 24.935 1.00 42.16 107 ILE A C 1
ATOM 844 O O . ILE A 1 107 ? 69.073 49.456 24.621 1.00 41.73 107 ILE A O 1
ATOM 849 N N . PHE A 1 108 ? 70.513 51.089 25.187 1.00 43.66 108 PHE A N 1
ATOM 850 C CA . PHE A 1 108 ? 71.683 50.232 24.986 1.00 45.53 108 PHE A CA 1
ATOM 851 C C . PHE A 1 108 ? 71.717 49.045 25.962 1.00 47.59 108 PHE A C 1
ATOM 852 O O . PHE A 1 108 ? 72.013 47.927 25.545 1.00 48.17 108 PHE A O 1
ATOM 860 N N . ARG A 1 109 ? 71.418 49.278 27.243 1.00 48.91 109 ARG A N 1
ATOM 861 C CA . ARG A 1 109 ? 71.308 48.185 28.205 1.00 51.05 109 ARG A CA 1
ATOM 862 C C . ARG A 1 109 ? 70.311 47.106 27.755 1.00 49.75 109 ARG A C 1
ATOM 863 O O . ARG A 1 109 ? 70.614 45.904 27.803 1.00 50.21 109 ARG A O 1
ATOM 871 N N . GLU A 1 110 ? 69.129 47.539 27.324 1.00 47.76 110 GLU A N 1
ATOM 872 C CA . GLU A 1 110 ? 68.109 46.620 26.828 1.00 46.92 110 GLU A CA 1
ATOM 873 C C . GLU A 1 110 ? 68.651 45.705 25.706 1.00 46.85 110 GLU A C 1
ATOM 874 O O . GLU A 1 110 ? 68.483 44.476 25.752 1.00 47.01 110 GLU A O 1
ATOM 880 N N . LEU A 1 111 ? 69.317 46.308 24.720 1.00 46.45 111 LEU A N 1
ATOM 881 C CA . LEU A 1 111 ? 70.014 45.548 23.677 1.00 46.53 111 LEU A CA 1
ATOM 882 C C . LEU A 1 111 ? 71.060 44.560 24.238 1.00 48.13 111 LEU A C 1
ATOM 883 O O . LEU A 1 111 ? 71.139 43.425 23.770 1.00 48.69 111 LEU A O 1
ATOM 888 N N . GLU A 1 112 ? 71.843 44.983 25.233 1.00 49.05 112 GLU A N 1
ATOM 889 C CA . GLU A 1 112 ? 72.821 44.085 25.880 1.00 50.99 112 GLU A CA 1
ATOM 890 C C . GLU A 1 112 ? 72.163 42.931 26.634 1.00 50.77 112 GLU A C 1
ATOM 891 O O . GLU A 1 112 ? 72.769 41.876 26.773 1.00 51.43 112 GLU A O 1
ATOM 897 N N . LYS A 1 113 ? 70.931 43.125 27.110 1.00 49.68 113 LYS A N 1
ATOM 898 C CA . LYS A 1 113 ? 70.186 42.030 27.747 1.00 50.13 113 LYS A CA 1
ATOM 899 C C . LYS A 1 113 ? 69.860 40.900 26.777 1.00 49.54 113 LYS A C 1
ATOM 900 O O . LYS A 1 113 ? 69.689 39.759 27.203 1.00 50.60 113 LYS A O 1
ATOM 906 N N . GLY A 1 114 ? 69.745 41.223 25.488 1.00 48.06 114 GLY A N 1
ATOM 907 C CA . GLY A 1 114 ? 69.438 40.224 24.464 1.00 47.03 114 GLY A CA 1
ATOM 908 C C . GLY A 1 114 ? 68.353 40.614 23.463 1.00 44.86 114 GLY A C 1
ATOM 909 O O . GLY A 1 114 ? 68.012 39.822 22.577 1.00 44.56 114 GLY A O 1
ATOM 910 N N . GLU A 1 115 ? 67.805 41.824 23.593 1.00 43.43 115 GLU A N 1
ATOM 911 C CA . GLU A 1 115 ? 66.823 42.332 22.627 1.00 41.05 115 GLU A CA 1
ATOM 912 C C . GLU A 1 115 ? 67.488 42.637 21.287 1.00 40.35 115 GLU A C 1
ATOM 913 O O . GLU A 1 115 ? 68.655 43.044 21.250 1.00 41.21 115 GLU A O 1
ATOM 919 N N . ARG A 1 116 ? 66.757 42.420 20.196 1.00 38.40 116 ARG A N 1
ATOM 920 C CA . ARG A 1 116 ? 67.244 42.716 18.844 1.00 37.54 116 ARG A CA 1
ATOM 921 C C . ARG A 1 116 ? 66.825 44.091 18.376 1.00 35.99 116 ARG A C 1
ATOM 922 O O . ARG A 1 116 ? 67.525 44.708 17.576 1.00 35.45 116 ARG A O 1
ATOM 930 N N . VAL A 1 117 ? 65.654 44.535 18.849 1.00 34.46 117 VAL A N 1
ATOM 931 C CA . VAL A 1 117 ? 65.091 45.850 18.526 1.00 32.96 117 VAL A CA 1
ATOM 932 C C . VAL A 1 117 ? 64.407 46.444 19.745 1.00 33.33 117 VAL A C 1
ATOM 933 O O . VAL A 1 117 ? 63.559 45.807 20.363 1.00 33.32 117 VAL A O 1
ATOM 937 N N . VAL A 1 118 ? 64.784 47.667 20.097 1.00 33.66 118 VAL A N 1
ATOM 938 C CA . VAL A 1 118 ? 64.088 48.372 21.150 1.00 33.61 118 VAL A CA 1
ATOM 939 C C . VAL A 1 118 ? 63.758 49.797 20.722 1.00 33.47 118 VAL A C 1
ATOM 940 O O . VAL A 1 118 ? 64.473 50.400 19.906 1.00 33.90 118 VAL A O 1
ATOM 944 N N . THR A 1 119 ? 62.642 50.306 21.225 1.00 31.87 119 THR A N 1
ATOM 945 C CA . THR A 1 119 ? 62.217 51.658 20.900 1.00 30.75 119 THR A CA 1
ATOM 946 C C . THR A 1 119 ? 61.510 52.274 22.099 1.00 30.67 119 THR A C 1
ATOM 947 O O . THR A 1 119 ? 61.465 51.663 23.167 1.00 29.42 119 THR A O 1
ATOM 951 N N . LEU A 1 120 ? 60.970 53.479 21.907 1.00 30.21 120 LEU A N 1
ATOM 952 C CA . LEU A 1 120 ? 60.425 54.267 22.995 1.00 31.08 120 LEU A CA 1
ATOM 953 C C . LEU A 1 120 ? 58.990 54.671 22.744 1.00 30.40 120 LEU A C 1
ATOM 954 O O . LEU A 1 120 ? 58.545 54.799 21.600 1.00 29.25 120 LEU A O 1
ATOM 959 N N . ALA A 1 121 ? 58.266 54.883 23.831 1.00 30.87 121 ALA A N 1
ATOM 960 C CA . ALA A 1 121 ? 56.906 55.385 23.743 1.00 31.26 121 ALA A CA 1
ATOM 961 C C . ALA A 1 121 ? 56.623 56.272 24.940 1.00 32.53 121 ALA A C 1
ATOM 962 O O . ALA A 1 121 ? 57.152 56.051 26.028 1.00 33.15 121 ALA A O 1
ATOM 964 N N . ARG A 1 122 ? 55.792 57.282 24.732 1.00 33.34 122 ARG A N 1
ATOM 965 C CA . ARG A 1 122 ? 55.326 58.073 25.843 1.00 35.12 122 ARG A CA 1
ATOM 966 C C . ARG A 1 122 ? 53.809 58.160 25.868 1.00 35.00 122 ARG A C 1
ATOM 967 O O . ARG A 1 122 ? 53.148 58.122 24.830 1.00 32.91 122 ARG A O 1
ATOM 975 N N . LYS A 1 123 ? 53.281 58.238 27.082 1.00 36.46 123 LYS A N 1
ATOM 976 C CA . LYS A 1 123 ? 51.866 58.456 27.308 1.00 38.04 123 LYS A CA 1
ATOM 977 C C . LYS A 1 123 ? 51.544 59.817 26.669 1.00 39.07 123 LYS A C 1
ATOM 978 O O . LYS A 1 123 ? 52.267 60.783 26.889 1.00 39.95 123 LYS A O 1
ATOM 984 N N . ASP A 1 124 ? 50.504 59.890 25.844 1.00 39.47 124 ASP A N 1
ATOM 985 C CA . ASP A 1 124 ? 50.156 61.163 25.200 1.00 40.33 124 ASP A CA 1
ATOM 986 C C . ASP A 1 124 ? 48.805 61.164 24.473 1.00 39.71 124 ASP A C 1
ATOM 987 O O . ASP A 1 124 ? 48.659 60.584 23.386 1.00 38.77 124 ASP A O 1
ATOM 992 N N . LYS A 1 125 ? 47.841 61.857 25.066 1.00 39.78 125 LYS A N 1
ATOM 993 C CA . LYS A 1 125 ? 46.487 61.957 24.531 1.00 39.76 125 LYS A CA 1
ATOM 994 C C . LYS A 1 125 ? 46.392 62.799 23.260 1.00 39.17 125 LYS A C 1
ATOM 995 O O . LYS A 1 125 ? 45.524 62.566 22.421 1.00 38.80 125 LYS A O 1
ATOM 1001 N N . GLU A 1 126 ? 47.276 63.781 23.137 1.00 39.27 126 GLU A N 1
ATOM 1002 C CA . GLU A 1 126 ? 47.281 64.692 22.008 1.00 39.36 126 GLU A CA 1
ATOM 1003 C C . GLU A 1 126 ? 47.484 63.924 20.671 1.00 37.50 126 GLU A C 1
ATOM 1004 O O . GLU A 1 126 ? 46.758 64.154 19.685 1.00 36.86 126 GLU A O 1
ATOM 1010 N N . ALA A 1 127 ? 48.423 62.976 20.669 1.00 35.35 127 ALA A N 1
ATOM 1011 C CA . ALA A 1 127 ? 48.727 62.188 19.478 1.00 33.66 127 ALA A CA 1
ATOM 1012 C C . ALA A 1 127 ? 47.604 61.273 18.985 1.00 32.44 127 ALA A C 1
ATOM 1013 O O . ALA A 1 127 ? 47.597 60.877 17.803 1.00 31.59 127 ALA A O 1
ATOM 1015 N N . TYR A 1 128 ? 46.653 60.954 19.865 1.00 32.10 128 TYR A N 1
ATOM 1016 C CA . TYR A 1 128 ? 45.708 59.843 19.633 1.00 31.22 128 TYR A CA 1
ATOM 1017 C C . TYR A 1 128 ? 45.041 59.873 18.245 1.00 31.29 128 TYR A C 1
ATOM 1018 O O . TYR A 1 128 ? 45.077 58.878 17.507 1.00 29.34 128 TYR A O 1
ATOM 1027 N N . GLU A 1 129 ? 44.463 61.025 17.897 1.00 31.46 129 GLU A N 1
ATOM 1028 C CA . GLU A 1 129 ? 43.680 61.181 16.663 1.00 31.71 129 GLU A CA 1
ATOM 1029 C C . GLU A 1 129 ? 44.421 61.927 15.546 1.00 31.12 129 GLU A C 1
ATOM 1030 O O . GLU A 1 129 ? 43.805 62.358 14.574 1.00 31.80 129 GLU A O 1
ATOM 1036 N N . ARG A 1 130 ? 45.732 62.080 15.693 1.00 30.81 130 ARG A N 1
ATOM 1037 C CA . ARG A 1 130 ? 46.586 62.657 14.649 1.00 30.54 130 ARG A CA 1
ATOM 1038 C C . ARG A 1 130 ? 47.280 61.565 13.825 1.00 29.76 130 ARG A C 1
ATOM 1039 O O . ARG A 1 130 ? 48.120 60.854 14.345 1.00 29.23 130 ARG A O 1
ATOM 1047 N N . PRO A 1 131 ? 46.945 61.448 12.524 1.00 30.30 131 PRO A N 1
ATOM 1048 C CA . PRO A 1 131 ? 47.532 60.411 11.632 1.00 29.96 131 PRO A CA 1
ATOM 1049 C C . PRO A 1 131 ? 49.027 60.543 11.470 1.00 30.09 131 PRO A C 1
ATOM 1050 O O . PRO A 1 131 ? 49.689 59.551 11.144 1.00 29.75 131 PRO A O 1
ATOM 1054 N N . GLU A 1 132 ? 49.574 61.741 11.699 1.00 29.96 132 GLU A N 1
ATOM 1055 C CA . GLU A 1 132 ? 51.034 61.913 11.610 1.00 30.49 132 GLU A CA 1
ATOM 1056 C C . GLU A 1 132 ? 51.776 61.301 12.796 1.00 28.91 132 GLU A C 1
ATOM 1057 O O . GLU A 1 132 ? 52.944 60.975 12.677 1.00 28.46 132 GLU A O 1
ATOM 1063 N N . ASP A 1 133 ? 51.094 61.136 13.929 1.00 28.06 133 ASP A N 1
ATOM 1064 C CA . ASP A 1 133 ? 51.707 60.491 15.107 1.00 27.36 133 ASP A CA 1
ATOM 1065 C C . ASP A 1 133 ? 51.397 58.976 15.152 1.00 25.95 133 ASP A C 1
ATOM 1066 O O . ASP A 1 133 ? 50.296 58.555 14.835 1.00 23.66 133 ASP A O 1
ATOM 1071 N N . VAL A 1 134 ? 52.386 58.188 15.545 1.00 26.14 134 VAL A N 1
ATOM 1072 C CA . VAL A 1 134 ? 52.253 56.733 15.558 1.00 25.69 134 VAL A CA 1
ATOM 1073 C C . VAL A 1 134 ? 51.863 56.317 16.967 1.00 25.71 134 VAL A C 1
ATOM 1074 O O . VAL A 1 134 ? 52.496 56.760 17.938 1.00 26.69 134 VAL A O 1
ATOM 1078 N N . LYS A 1 135 ? 50.800 55.517 17.063 1.00 24.87 135 LYS A N 1
ATOM 1079 C CA . LYS A 1 135 ? 50.322 54.961 18.321 1.00 24.84 135 LYS A CA 1
ATOM 1080 C C . LYS A 1 135 ? 50.862 53.549 18.424 1.00 25.00 135 LYS A C 1
ATOM 1081 O O . LYS A 1 135 ? 51.131 52.912 17.405 1.00 24.43 135 LYS A O 1
ATOM 1087 N N . VAL A 1 136 ? 51.031 53.056 19.652 1.00 25.28 136 VAL A N 1
ATOM 1088 C CA . VAL A 1 136 ? 51.507 51.699 19.822 1.00 24.98 136 VAL A CA 1
ATOM 1089 C C . VAL A 1 136 ? 50.781 50.997 20.948 1.00 24.80 136 VAL A C 1
ATOM 1090 O O . VAL A 1 136 ? 50.384 51.624 21.929 1.00 24.93 136 VAL A O 1
ATOM 1094 N N . VAL A 1 137 ? 50.587 49.688 20.776 1.00 24.12 137 VAL A N 1
ATOM 1095 C CA . VAL A 1 137 ? 49.965 48.859 21.801 1.00 22.85 137 VAL A CA 1
ATOM 1096 C C . VAL A 1 137 ? 50.873 47.693 22.158 1.00 22.97 137 VAL A C 1
ATOM 1097 O O . VAL A 1 137 ? 51.558 47.156 21.302 1.00 22.23 137 VAL A O 1
ATOM 1101 N N . LEU A 1 138 ? 50.883 47.322 23.439 1.00 23.35 138 LEU A N 1
ATOM 1102 C CA . LEU A 1 138 ? 51.915 46.454 23.969 1.00 23.66 138 LEU A CA 1
ATOM 1103 C C . LEU A 1 138 ? 51.353 45.205 24.667 1.00 24.25 138 LEU A C 1
ATOM 1104 O O . LEU A 1 138 ? 50.273 45.240 25.282 1.00 22.40 138 LEU A O 1
ATOM 1109 N N . ASP A 1 139 ? 52.125 44.123 24.611 1.00 23.83 139 ASP A N 1
ATOM 1110 C CA . ASP A 1 139 ? 51.798 42.982 25.415 1.00 24.91 139 ASP A CA 1
ATOM 1111 C C . ASP A 1 139 ? 52.279 43.216 26.868 1.00 26.38 139 ASP A C 1
ATOM 1112 O O . ASP A 1 139 ? 52.873 44.268 27.181 1.00 26.00 139 ASP A O 1
ATOM 1117 N N . ARG A 1 140 ? 52.036 42.243 27.734 1.00 26.93 140 ARG A N 1
ATOM 1118 C CA . ARG A 1 140 ? 52.347 42.379 29.147 1.00 29.45 140 ARG A CA 1
ATOM 1119 C C . ARG A 1 140 ? 53.823 42.547 29.469 1.00 30.63 140 ARG A C 1
ATOM 1120 O O . ARG A 1 140 ? 54.164 43.057 30.517 1.00 30.96 140 ARG A O 1
ATOM 1128 N N . GLU A 1 141 ? 54.699 42.127 28.568 1.00 31.47 141 GLU A N 1
ATOM 1129 C CA . GLU A 1 141 ? 56.136 42.247 28.814 1.00 32.96 141 GLU A CA 1
ATOM 1130 C C . GLU A 1 141 ? 56.721 43.475 28.124 1.00 32.17 141 GLU A C 1
ATOM 1131 O O . GLU A 1 141 ? 57.925 43.688 28.158 1.00 33.01 141 GLU A O 1
ATOM 1137 N N . GLY A 1 142 ? 55.868 44.280 27.500 1.00 31.10 142 GLY A N 1
ATOM 1138 C CA . GLY A 1 142 ? 56.337 45.514 26.839 1.00 30.54 142 GLY A CA 1
ATOM 1139 C C . GLY A 1 142 ? 56.760 45.393 25.385 1.00 29.55 142 GLY A C 1
ATOM 1140 O O . GLY A 1 142 ? 57.374 46.325 24.845 1.00 29.48 142 GLY A O 1
ATOM 1141 N N . TYR A 1 143 ? 56.443 44.263 24.747 1.00 28.40 143 TYR A N 1
ATOM 1142 C CA . TYR A 1 143 ? 56.668 44.099 23.296 1.00 27.23 143 TYR A CA 1
ATOM 1143 C C . TYR A 1 143 ? 55.496 44.650 22.516 1.00 26.03 143 TYR A C 1
ATOM 1144 O O . TYR A 1 143 ? 54.347 44.468 22.904 1.00 24.65 143 TYR A O 1
ATOM 1153 N N . ALA A 1 144 ? 55.794 45.289 21.388 1.00 26.53 144 ALA A N 1
ATOM 1154 C CA . ALA A 1 144 ? 54.758 45.892 20.542 1.00 25.36 144 ALA A CA 1
ATOM 1155 C C . ALA A 1 144 ? 53.898 44.835 19.861 1.00 24.98 144 ALA A C 1
ATOM 1156 O O . ALA A 1 144 ? 54.416 43.939 19.216 1.00 25.74 144 ALA A O 1
ATOM 1158 N N . LEU A 1 145 ? 52.586 44.933 20.042 1.00 24.08 145 LEU A N 1
ATOM 1159 C CA . LEU A 1 145 ? 51.635 44.128 19.311 1.00 23.10 145 LEU A CA 1
ATOM 1160 C C . LEU A 1 145 ? 51.428 44.731 17.922 1.00 22.29 145 LEU A C 1
ATOM 1161 O O . LEU A 1 145 ? 51.402 44.033 16.909 1.00 21.29 145 LEU A O 1
ATOM 1166 N N . TYR A 1 146 ? 51.339 46.051 17.867 1.00 21.00 146 TYR A N 1
ATOM 1167 C CA . TYR A 1 146 ? 51.059 46.703 16.611 1.00 21.35 146 TYR A CA 1
ATOM 1168 C C . TYR A 1 146 ? 51.330 48.199 16.747 1.00 21.61 146 TYR A C 1
ATOM 1169 O O . TYR A 1 146 ? 51.279 48.736 17.858 1.00 21.63 146 TYR A O 1
ATOM 1178 N N . PHE A 1 147 ? 51.636 48.850 15.623 1.00 21.71 147 PHE A N 1
ATOM 1179 C CA . PHE A 1 147 ? 51.803 50.306 15.570 1.00 21.68 147 PHE A CA 1
ATOM 1180 C C . PHE A 1 147 ? 50.819 50.747 14.515 1.00 22.10 147 PHE A C 1
ATOM 1181 O O . PHE A 1 147 ? 50.605 50.032 13.520 1.00 21.30 147 PHE A O 1
ATOM 1189 N N . SER A 1 148 ? 50.252 51.937 14.691 1.00 21.86 148 SER A N 1
ATOM 1190 C CA . SER A 1 148 ? 49.272 52.411 13.728 1.00 22.23 148 SER A CA 1
ATOM 1191 C C . SER A 1 148 ? 49.145 53.918 13.759 1.00 23.06 148 SER A C 1
ATOM 1192 O O . SER A 1 148 ? 49.395 54.550 14.788 1.00 23.43 148 SER A O 1
ATOM 1195 N N . ARG A 1 149 ? 48.727 54.482 12.636 1.00 23.53 149 ARG A N 1
ATOM 1196 C CA . ARG A 1 149 ? 48.339 55.885 12.589 1.00 24.69 149 ARG A CA 1
ATOM 1197 C C . ARG A 1 149 ? 46.901 56.052 13.078 1.00 24.99 149 ARG A C 1
ATOM 1198 O O . ARG A 1 149 ? 46.470 57.177 13.340 1.00 26.58 149 ARG A O 1
ATOM 1206 N N . SER A 1 150 ? 46.142 54.951 13.150 1.00 23.93 150 SER A N 1
ATOM 1207 C CA . SER A 1 150 ? 44.771 54.999 13.649 1.00 23.18 150 SER A CA 1
ATOM 1208 C C . SER A 1 150 ? 44.744 55.116 15.169 1.00 22.89 150 SER A C 1
ATOM 1209 O O . SER A 1 150 ? 45.725 54.761 15.841 1.00 22.68 150 SER A O 1
ATOM 1212 N N . PRO A 1 151 ? 43.628 55.611 15.720 1.00 22.94 151 PRO A N 1
ATOM 1213 C CA . PRO A 1 151 ? 43.571 55.788 17.178 1.00 24.04 151 PRO A CA 1
ATOM 1214 C C . PRO A 1 151 ? 43.483 54.414 17.882 1.00 23.93 151 PRO A C 1
ATOM 1215 O O . PRO A 1 151 ? 42.393 53.879 18.044 1.00 23.38 151 PRO A O 1
ATOM 1219 N N . ILE A 1 152 ? 44.624 53.867 18.291 1.00 22.65 152 ILE A N 1
ATOM 1220 C CA . ILE A 1 152 ? 44.594 52.602 19.034 1.00 23.04 152 ILE A CA 1
ATOM 1221 C C . ILE A 1 152 ? 45.193 52.792 20.419 1.00 22.97 152 ILE A C 1
ATOM 1222 O O . ILE A 1 152 ? 46.105 53.603 20.568 1.00 23.10 152 ILE A O 1
ATOM 1227 N N . PRO A 1 153 ? 44.652 52.089 21.439 1.00 23.03 153 PRO A N 1
ATOM 1228 C CA . PRO A 1 153 ? 43.458 51.234 21.377 1.00 23.37 153 PRO A CA 1
ATOM 1229 C C . PRO A 1 153 ? 42.152 52.030 21.315 1.00 23.91 153 PRO A C 1
ATOM 1230 O O . PRO A 1 153 ? 42.133 53.239 21.563 1.00 23.26 153 PRO A O 1
ATOM 1234 N N . TYR A 1 154 ? 41.074 51.335 20.983 1.00 24.09 154 TYR A N 1
ATOM 1235 C CA . TYR A 1 154 ? 39.774 51.939 21.017 1.00 24.94 154 TYR A CA 1
ATOM 1236 C C . TYR A 1 154 ? 39.345 51.940 22.474 1.00 26.41 154 TYR A C 1
ATOM 1237 O O . TYR A 1 154 ? 39.383 50.893 23.132 1.00 26.11 154 TYR A O 1
ATOM 1246 N N . PHE A 1 155 ? 38.929 53.106 22.977 1.00 27.14 155 PHE A N 1
ATOM 1247 C CA . PHE A 1 155 ? 38.516 53.215 24.371 1.00 28.97 155 PHE A CA 1
ATOM 1248 C C . PHE A 1 155 ? 37.036 52.924 24.614 1.00 29.96 155 PHE A C 1
ATOM 1249 O O . PHE A 1 155 ? 36.233 53.834 24.768 1.00 30.18 155 PHE A O 1
ATOM 1257 N N . ARG A 1 156 ? 36.685 51.648 24.709 1.00 30.70 156 ARG A N 1
ATOM 1258 C CA . ARG A 1 156 ? 35.352 51.305 25.180 1.00 32.53 156 ARG A CA 1
ATOM 1259 C C . ARG A 1 156 ? 35.272 51.555 26.686 1.00 33.76 156 ARG A C 1
ATOM 1260 O O . ARG A 1 156 ? 34.221 51.921 27.189 1.00 34.61 156 ARG A O 1
ATOM 1268 N N . LYS A 1 157 ? 36.387 51.353 27.389 1.00 34.44 157 LYS A N 1
ATOM 1269 C CA . LYS A 1 157 ? 36.530 51.761 28.797 1.00 36.43 157 LYS A CA 1
ATOM 1270 C C . LYS A 1 157 ? 37.756 52.645 28.854 1.00 36.25 157 LYS A C 1
ATOM 1271 O O . LYS A 1 157 ? 38.697 52.458 28.070 1.00 35.46 157 LYS A O 1
ATOM 1277 N N . ASN A 1 158 ? 37.754 53.595 29.780 1.00 37.02 158 ASN A N 1
ATOM 1278 C CA . ASN A 1 158 ? 38.885 54.504 29.942 1.00 37.62 158 ASN A CA 1
ATOM 1279 C C . ASN A 1 158 ? 40.157 53.930 30.587 1.00 36.78 158 ASN A C 1
ATOM 1280 O O . ASN A 1 158 ? 40.119 52.895 31.246 1.00 36.60 158 ASN A O 1
ATOM 1285 N N . ASP A 1 159 ? 41.275 54.623 30.387 1.00 35.81 159 ASP A N 1
ATOM 1286 C CA . ASP A 1 159 ? 42.554 54.204 30.940 1.00 35.39 159 ASP A CA 1
ATOM 1287 C C . ASP A 1 159 ? 43.467 55.400 31.129 1.00 35.66 159 ASP A C 1
ATOM 1288 O O . ASP A 1 159 ? 43.318 56.399 30.446 1.00 35.45 159 ASP A O 1
ATOM 1293 N N . THR A 1 160 ? 44.419 55.276 32.049 1.00 35.89 160 THR A N 1
ATOM 1294 C CA . THR A 1 160 ? 45.382 56.339 32.333 1.00 36.01 160 THR A CA 1
ATOM 1295 C C . THR A 1 160 ? 46.765 56.031 31.745 1.00 35.51 160 THR A C 1
ATOM 1296 O O . THR A 1 160 ? 47.627 56.917 31.704 1.00 36.47 160 THR A O 1
ATOM 1300 N N . PHE A 1 161 ? 46.984 54.793 31.295 1.00 33.73 161 PHE A N 1
ATOM 1301 C CA . PHE A 1 161 ? 48.279 54.408 30.715 1.00 32.83 161 PHE A CA 1
ATOM 1302 C C . PHE A 1 161 ? 48.320 54.660 29.196 1.00 31.74 161 PHE A C 1
ATOM 1303 O O . PHE A 1 161 ? 49.217 55.359 28.706 1.00 31.34 161 PHE A O 1
ATOM 1311 N N . TYR A 1 162 ? 47.356 54.088 28.472 1.00 29.80 162 TYR A N 1
ATOM 1312 C CA . TYR A 1 162 ? 47.142 54.393 27.058 1.00 29.25 162 TYR A CA 1
ATOM 1313 C C . TYR A 1 162 ? 46.331 55.680 26.883 1.00 29.56 162 TYR A C 1
ATOM 1314 O O . TYR A 1 162 ? 45.565 56.043 27.776 1.00 29.68 162 TYR A O 1
ATOM 1323 N N . PRO A 1 163 ? 46.433 56.325 25.707 1.00 28.75 163 PRO A N 1
ATOM 1324 C CA . PRO A 1 163 ? 47.200 55.919 24.519 1.00 28.09 163 PRO A CA 1
ATOM 1325 C C . PRO A 1 163 ? 48.669 56.345 24.575 1.00 29.01 163 PRO A C 1
ATOM 1326 O O . PRO A 1 163 ? 49.009 57.292 25.288 1.00 29.98 163 PRO A O 1
ATOM 1330 N N . LEU A 1 164 ? 49.508 55.618 23.840 1.00 28.00 164 LEU A N 1
ATOM 1331 C CA . LEU A 1 164 ? 50.938 55.849 23.761 1.00 28.65 164 LEU A CA 1
ATOM 1332 C C . LEU A 1 164 ? 51.297 56.391 22.394 1.00 28.57 164 LEU A C 1
ATOM 1333 O O . LEU A 1 164 ? 50.693 56.024 21.391 1.00 28.23 164 LEU A O 1
ATOM 1338 N N . LYS A 1 165 ? 52.262 57.294 22.373 1.00 30.01 165 LYS A N 1
ATOM 1339 C CA . LYS A 1 165 ? 52.826 57.809 21.148 1.00 30.39 165 LYS A CA 1
ATOM 1340 C C . LYS A 1 165 ? 54.200 57.191 21.026 1.00 30.64 165 LYS A C 1
ATOM 1341 O O . LYS A 1 165 ? 55.012 57.299 21.934 1.00 31.79 165 LYS A O 1
ATOM 1347 N N . HIS A 1 166 ? 54.435 56.526 19.906 1.00 30.09 166 HIS A N 1
ATOM 1348 C CA . HIS A 1 166 ? 55.725 55.960 19.593 1.00 30.55 166 HIS A CA 1
ATOM 1349 C C . HIS A 1 166 ? 56.716 57.090 19.311 1.00 31.50 166 HIS A C 1
ATOM 1350 O O . HIS A 1 166 ? 56.414 58.030 18.563 1.00 32.35 166 HIS A O 1
ATOM 1357 N N . VAL A 1 167 ? 57.882 57.012 19.921 1.00 32.28 167 VAL A N 1
ATOM 1358 C CA . VAL A 1 167 ? 58.945 57.955 19.620 1.00 33.16 167 VAL A CA 1
ATOM 1359 C C . VAL A 1 167 ? 59.949 57.207 18.750 1.00 33.26 167 VAL A C 1
ATOM 1360 O O . VAL A 1 167 ? 60.568 56.230 19.203 1.00 34.12 167 VAL A O 1
ATOM 1364 N N . GLY A 1 168 ? 60.086 57.671 17.510 1.00 32.65 168 GLY A N 1
ATOM 1365 C CA . GLY A 1 168 ? 60.871 57.004 16.462 1.00 32.12 168 GLY A CA 1
ATOM 1366 C C . GLY A 1 168 ? 62.381 56.909 16.658 1.00 32.77 168 GLY A C 1
ATOM 1367 O O . GLY A 1 168 ? 63.145 57.138 15.727 1.00 32.40 168 GLY A O 1
ATOM 1368 N N . ILE A 1 169 ? 62.804 56.553 17.862 1.00 33.24 169 ILE A N 1
ATOM 1369 C CA . ILE A 1 169 ? 64.211 56.283 18.157 1.00 34.31 169 ILE A CA 1
ATOM 1370 C C . ILE A 1 169 ? 64.316 54.793 18.413 1.00 34.22 169 ILE A C 1
ATOM 1371 O O . ILE A 1 169 ? 63.552 54.244 19.213 1.00 34.07 169 ILE A O 1
ATOM 1376 N N . TYR A 1 170 ? 65.262 54.144 17.747 1.00 34.23 170 TYR A N 1
ATOM 1377 C CA . TYR A 1 170 ? 65.344 52.686 17.758 1.00 33.93 170 TYR A CA 1
ATOM 1378 C C . TYR A 1 170 ? 66.734 52.220 18.088 1.00 35.50 170 TYR A C 1
ATOM 1379 O O . TYR A 1 170 ? 67.710 52.771 17.565 1.00 36.50 170 TYR A O 1
ATOM 1388 N N . GLY A 1 171 ? 66.839 51.182 18.918 1.00 35.75 171 GLY A N 1
ATOM 1389 C CA . GLY A 1 171 ? 68.107 50.486 19.085 1.00 36.51 171 GLY A CA 1
ATOM 1390 C C . GLY A 1 171 ? 68.070 49.168 18.332 1.00 36.24 171 GLY A C 1
ATOM 1391 O O . GLY A 1 171 ? 67.067 48.462 18.401 1.00 35.69 171 GLY A O 1
ATOM 1392 N N . PHE A 1 172 ? 69.150 48.840 17.619 1.00 36.73 172 PHE A N 1
ATOM 1393 C CA . PHE A 1 172 ? 69.273 47.563 16.896 1.00 37.34 172 PHE A CA 1
ATOM 1394 C C . PHE A 1 172 ? 70.548 46.839 17.224 1.00 38.95 172 PHE A C 1
ATOM 1395 O O . PHE A 1 172 ? 71.576 47.473 17.451 1.00 39.43 172 PHE A O 1
ATOM 1403 N N . ARG A 1 173 ? 70.489 45.510 17.207 1.00 39.98 173 ARG A N 1
ATOM 1404 C CA . ARG A 1 173 ? 71.688 44.712 16.946 1.00 42.04 173 ARG A CA 1
ATOM 1405 C C . ARG A 1 173 ? 71.953 44.847 15.453 1.00 41.82 173 ARG A C 1
ATOM 1406 O O . ARG A 1 173 ? 71.009 44.798 14.644 1.00 40.09 173 ARG A O 1
ATOM 1414 N N . LYS A 1 174 ? 73.221 45.028 15.081 1.00 42.81 174 LYS A N 1
ATOM 1415 C CA . LYS A 1 174 ? 73.557 45.335 13.688 1.00 42.70 174 LYS A CA 1
ATOM 1416 C C . LYS A 1 174 ? 72.976 44.332 12.698 1.00 42.49 174 LYS A C 1
ATOM 1417 O O . LYS A 1 174 ? 72.353 44.724 11.708 1.00 41.85 174 LYS A O 1
ATOM 1423 N N . GLU A 1 175 ? 73.182 43.044 12.957 1.00 43.00 175 GLU A N 1
ATOM 1424 C CA . GLU A 1 175 ? 72.703 42.023 12.029 1.00 43.08 175 GLU A CA 1
ATOM 1425 C C . GLU A 1 175 ? 71.176 42.062 11.832 1.00 41.06 175 GLU A C 1
ATOM 1426 O O . GLU A 1 175 ? 70.700 41.750 10.754 1.00 40.56 175 GLU A O 1
ATOM 1432 N N . THR A 1 176 ? 70.423 42.434 12.869 1.00 40.02 176 THR A N 1
ATOM 1433 C CA . THR A 1 176 ? 68.969 42.571 12.740 1.00 38.31 176 THR A CA 1
ATOM 1434 C C . THR A 1 176 ? 68.642 43.757 11.845 1.00 37.21 176 THR A C 1
ATOM 1435 O O . THR A 1 176 ? 67.737 43.676 11.024 1.00 36.67 176 THR A O 1
ATOM 1439 N N . LEU A 1 177 ? 69.383 44.851 12.001 1.00 37.01 177 LEU A N 1
ATOM 1440 C CA . LEU A 1 177 ? 69.206 46.006 11.146 1.00 36.54 177 LEU A CA 1
ATOM 1441 C C . LEU A 1 177 ? 69.520 45.685 9.683 1.00 36.94 177 LEU A C 1
ATOM 1442 O O . LEU A 1 177 ? 68.814 46.158 8.808 1.00 35.42 177 LEU A O 1
ATOM 1447 N N . MET A 1 178 ? 70.560 44.876 9.424 1.00 38.60 178 MET A N 1
ATOM 1448 C CA . MET A 1 178 ? 70.892 44.446 8.039 1.00 39.38 178 MET A CA 1
ATOM 1449 C C . MET A 1 178 ? 69.827 43.509 7.465 1.00 38.79 178 MET A C 1
ATOM 1450 O O . MET A 1 178 ? 69.470 43.597 6.284 1.00 37.87 178 MET A O 1
ATOM 1455 N N . GLU A 1 179 ? 69.357 42.603 8.319 1.00 38.94 179 GLU A N 1
ATOM 1456 C CA . GLU A 1 179 ? 68.255 41.698 8.023 1.00 39.72 179 GLU A CA 1
ATOM 1457 C C . GLU A 1 179 ? 67.007 42.477 7.570 1.00 37.64 179 GLU A C 1
ATOM 1458 O O . GLU A 1 179 ? 66.360 42.105 6.587 1.00 36.89 179 GLU A O 1
ATOM 1464 N N . PHE A 1 180 ? 66.702 43.563 8.280 1.00 36.58 180 PHE A N 1
ATOM 1465 C CA . PHE A 1 180 ? 65.585 44.440 7.957 1.00 35.87 180 PHE A CA 1
ATOM 1466 C C . PHE A 1 180 ? 65.773 45.062 6.585 1.00 35.82 180 PHE A C 1
ATOM 1467 O O . PHE A 1 180 ? 64.858 45.057 5.769 1.00 35.29 180 PHE A O 1
ATOM 1475 N N . GLY A 1 181 ? 66.977 45.574 6.339 1.00 36.71 181 GLY A N 1
ATOM 1476 C CA . GLY A 1 181 ? 67.344 46.156 5.047 1.00 37.03 181 GLY A CA 1
ATOM 1477 C C . GLY A 1 181 ? 67.192 45.205 3.871 1.00 37.35 181 GLY A C 1
ATOM 1478 O O . GLY A 1 181 ? 66.943 45.656 2.756 1.00 36.85 181 GLY A O 1
ATOM 1479 N N . ALA A 1 182 ? 67.326 43.896 4.130 1.00 37.85 182 ALA A N 1
ATOM 1480 C CA . ALA A 1 182 ? 67.229 42.850 3.096 1.00 38.30 182 ALA A CA 1
ATOM 1481 C C . ALA A 1 182 ? 65.806 42.322 2.859 1.00 37.95 182 ALA A C 1
ATOM 1482 O O . ALA A 1 182 ? 65.533 41.777 1.796 1.00 38.94 182 ALA A O 1
ATOM 1484 N N . MET A 1 183 ? 64.914 42.480 3.836 1.00 36.92 183 MET A N 1
ATOM 1485 C CA . MET A 1 183 ? 63.518 42.051 3.702 1.00 36.44 183 MET A CA 1
ATOM 1486 C C . MET A 1 183 ? 62.763 42.982 2.737 1.00 35.22 183 MET A C 1
ATOM 1487 O O . MET A 1 183 ? 62.909 44.213 2.830 1.00 34.62 183 MET A O 1
ATOM 1492 N N . PRO A 1 184 ? 61.945 42.411 1.822 1.00 34.31 184 PRO A N 1
ATOM 1493 C CA . PRO A 1 184 ? 61.099 43.266 0.973 1.00 32.75 184 PRO A CA 1
ATOM 1494 C C . PRO A 1 184 ? 60.112 44.050 1.838 1.00 30.96 184 PRO A C 1
ATOM 1495 O O . PRO A 1 184 ? 59.749 43.566 2.922 1.00 30.41 184 PRO A O 1
ATOM 1499 N N . PRO A 1 185 ? 59.697 45.260 1.380 1.00 29.79 185 PRO A N 1
ATOM 1500 C CA . PRO A 1 185 ? 58.684 45.997 2.140 1.00 28.36 185 PRO A CA 1
ATOM 1501 C C . PRO A 1 185 ? 57.469 45.074 2.368 1.00 27.94 185 PRO A C 1
ATOM 1502 O O . PRO A 1 185 ? 57.117 44.309 1.489 1.00 28.26 185 PRO A O 1
ATOM 1506 N N . SER A 1 186 ? 56.863 45.109 3.549 1.00 26.99 186 SER A N 1
ATOM 1507 C CA . SER A 1 186 ? 55.750 44.199 3.822 1.00 26.56 186 SER A CA 1
ATOM 1508 C C . SER A 1 186 ? 54.363 44.863 3.633 1.00 25.61 186 SER A C 1
ATOM 1509 O O . SER A 1 186 ? 54.267 46.067 3.392 1.00 24.73 186 SER A O 1
ATOM 1512 N N . LYS A 1 187 ? 53.302 44.077 3.721 1.00 25.00 187 LYS A N 1
ATOM 1513 C CA . LYS A 1 187 ? 51.974 44.576 3.358 1.00 24.57 187 LYS A CA 1
ATOM 1514 C C . LYS A 1 187 ? 51.458 45.729 4.259 1.00 23.21 187 LYS A C 1
ATOM 1515 O O . LYS A 1 187 ? 51.130 46.794 3.755 1.00 22.50 187 LYS A O 1
ATOM 1521 N N . LEU A 1 188 ? 51.397 45.534 5.573 1.00 22.49 188 LEU A N 1
ATOM 1522 C CA . LEU A 1 188 ? 50.903 46.590 6.464 1.00 21.78 188 LEU A CA 1
ATOM 1523 C C . LEU A 1 188 ? 51.849 47.780 6.565 1.00 22.15 188 LEU A C 1
ATOM 1524 O O . LEU A 1 188 ? 51.409 48.942 6.727 1.00 20.95 188 LEU A O 1
ATOM 1529 N N . GLU A 1 189 ? 53.148 47.491 6.488 1.00 21.74 189 GLU A N 1
ATOM 1530 C CA . GLU A 1 189 ? 54.142 48.531 6.357 1.00 22.72 189 GLU A CA 1
ATOM 1531 C C . GLU A 1 189 ? 53.747 49.518 5.231 1.00 22.97 189 GLU A C 1
ATOM 1532 O O . GLU A 1 189 ? 53.709 50.728 5.426 1.00 22.51 189 GLU A O 1
ATOM 1538 N N . GLN A 1 190 ? 53.422 48.998 4.058 1.00 23.88 190 GLN A N 1
ATOM 1539 C CA . GLN A 1 190 ? 53.142 49.899 2.942 1.00 24.64 190 GLN A CA 1
ATOM 1540 C C . GLN A 1 190 ? 51.758 50.573 3.022 1.00 23.95 190 GLN A C 1
ATOM 1541 O O . GLN A 1 190 ? 51.582 51.717 2.577 1.00 22.54 190 GLN A O 1
ATOM 1547 N N . ILE A 1 191 ? 50.802 49.871 3.617 1.00 22.93 191 ILE A N 1
ATOM 1548 C CA . ILE A 1 191 ? 49.472 50.425 3.878 1.00 23.06 191 ILE A CA 1
ATOM 1549 C C . ILE A 1 191 ? 49.526 51.627 4.828 1.00 23.11 191 ILE A C 1
ATOM 1550 O O . ILE A 1 191 ? 49.032 52.687 4.496 1.00 22.17 191 ILE A O 1
ATOM 1555 N N . GLU A 1 192 ? 50.192 51.449 5.963 1.00 23.49 192 GLU A N 1
ATOM 1556 C CA . GLU A 1 192 ? 50.279 52.447 7.018 1.00 24.42 192 GLU A CA 1
ATOM 1557 C C . GLU A 1 192 ? 51.339 53.498 6.745 1.00 24.92 192 GLU A C 1
ATOM 1558 O O . GLU A 1 192 ? 51.283 54.586 7.312 1.00 25.59 192 GLU A O 1
ATOM 1564 N N . GLY A 1 193 ? 52.300 53.163 5.886 1.00 25.86 193 GLY A N 1
ATOM 1565 C CA . GLY A 1 193 ? 53.548 53.934 5.729 1.00 25.93 193 GLY A CA 1
ATOM 1566 C C . GLY A 1 193 ? 54.370 53.884 7.002 1.00 25.51 193 GLY A C 1
ATOM 1567 O O . GLY A 1 193 ? 54.759 54.908 7.541 1.00 25.07 193 GLY A O 1
ATOM 1568 N N . LEU A 1 194 ? 54.596 52.678 7.508 1.00 26.40 194 LEU A N 1
ATOM 1569 C CA . LEU A 1 194 ? 55.349 52.481 8.768 1.00 26.41 194 LEU A CA 1
ATOM 1570 C C . LEU A 1 194 ? 56.367 51.358 8.642 1.00 26.59 194 LEU A C 1
ATOM 1571 O O . LEU A 1 194 ? 56.023 50.157 8.718 1.00 25.98 194 LEU A O 1
ATOM 1576 N N . GLU A 1 195 ? 57.630 51.743 8.485 1.00 26.95 195 GLU A N 1
ATOM 1577 C CA . GLU A 1 195 ? 58.707 50.784 8.279 1.00 28.17 195 GLU A CA 1
ATOM 1578 C C . GLU A 1 195 ? 58.818 49.777 9.419 1.00 27.92 195 GLU A C 1
ATOM 1579 O O . GLU A 1 195 ? 59.218 48.628 9.188 1.00 28.75 195 GLU A O 1
ATOM 1585 N N . GLN A 1 196 ? 58.495 50.203 10.639 1.00 26.66 196 GLN A N 1
ATOM 1586 C CA . GLN A 1 196 ? 58.652 49.326 11.787 1.00 27.09 196 GLN A CA 1
ATOM 1587 C C . GLN A 1 196 ? 57.746 48.088 11.700 1.00 26.89 196 GLN A C 1
ATOM 1588 O O . GLN A 1 196 ? 58.046 47.075 12.310 1.00 27.28 196 GLN A O 1
ATOM 1594 N N . LEU A 1 197 ? 56.665 48.169 10.919 1.00 26.20 197 LEU A N 1
ATOM 1595 C CA . LEU A 1 197 ? 55.754 47.032 10.720 1.00 25.82 197 LEU A CA 1
ATOM 1596 C C . LEU A 1 197 ? 56.392 45.880 9.975 1.00 26.69 197 LEU A C 1
ATOM 1597 O O . LEU A 1 197 ? 55.947 44.742 10.095 1.00 26.50 197 LEU A O 1
ATOM 1602 N N . ARG A 1 198 ? 57.457 46.162 9.220 1.00 27.58 198 ARG A N 1
ATOM 1603 C CA . ARG A 1 198 ? 58.191 45.088 8.544 1.00 27.22 198 ARG A CA 1
ATOM 1604 C C . ARG A 1 198 ? 58.763 44.118 9.562 1.00 27.26 198 ARG A C 1
ATOM 1605 O O . ARG A 1 198 ? 58.759 42.903 9.337 1.00 27.35 198 ARG A O 1
ATOM 1613 N N . LEU A 1 199 ? 59.265 44.664 10.670 1.00 26.52 199 LEU A N 1
ATOM 1614 C CA . LEU A 1 199 ? 59.782 43.851 11.767 1.00 26.36 199 LEU A CA 1
ATOM 1615 C C . LEU A 1 199 ? 58.677 42.973 12.342 1.00 26.00 199 LEU A C 1
ATOM 1616 O O . LEU A 1 199 ? 58.819 41.753 12.378 1.00 25.97 199 LEU A O 1
ATOM 1621 N N . LEU A 1 200 ? 57.566 43.592 12.738 1.00 24.57 200 LEU A N 1
ATOM 1622 C CA . LEU A 1 200 ? 56.445 42.839 13.317 1.00 24.88 200 LEU A CA 1
ATOM 1623 C C . LEU A 1 200 ? 55.886 41.799 12.359 1.00 24.12 200 LEU A C 1
ATOM 1624 O O . LEU A 1 200 ? 55.677 40.662 12.744 1.00 24.40 200 LEU A O 1
ATOM 1629 N N . GLU A 1 201 ? 55.640 42.200 11.120 1.00 22.84 201 GLU A N 1
ATOM 1630 C CA . GLU A 1 201 ? 55.060 41.302 10.127 1.00 22.54 201 GLU A CA 1
ATOM 1631 C C . GLU A 1 201 ? 55.935 40.082 9.861 1.00 23.90 201 GLU A C 1
ATOM 1632 O O . GLU A 1 201 ? 55.419 39.028 9.497 1.00 24.00 201 GLU A O 1
ATOM 1638 N N . ASN A 1 202 ? 57.245 40.239 10.061 1.00 24.77 202 ASN A N 1
ATOM 1639 C CA . ASN A 1 202 ? 58.220 39.154 9.912 1.00 26.88 202 ASN A CA 1
ATOM 1640 C C . ASN A 1 202 ? 58.583 38.476 11.236 1.00 28.51 202 ASN A C 1
ATOM 1641 O O . ASN A 1 202 ? 59.612 37.780 11.317 1.00 29.33 202 ASN A O 1
ATOM 1646 N N . GLY A 1 203 ? 57.763 38.697 12.268 1.00 28.65 203 GLY A N 1
ATOM 1647 C CA . GLY A 1 203 ? 57.937 38.003 13.543 1.00 30.89 203 GLY A CA 1
ATOM 1648 C C . GLY A 1 203 ? 59.147 38.425 14.369 1.00 32.48 203 GLY A C 1
ATOM 1649 O O . GLY A 1 203 ? 59.655 37.636 15.169 1.00 33.51 203 GLY A O 1
ATOM 1650 N N . ILE A 1 204 ? 59.623 39.659 14.173 1.00 32.21 204 ILE A N 1
ATOM 1651 C CA . ILE A 1 204 ? 60.709 40.199 15.006 1.00 32.82 204 ILE A CA 1
ATOM 1652 C C . ILE A 1 204 ? 60.120 41.038 16.141 1.00 32.61 204 ILE A C 1
ATOM 1653 O O . ILE A 1 204 ? 59.398 41.999 15.898 1.00 32.22 204 ILE A O 1
ATOM 1658 N N . LYS A 1 205 ? 60.452 40.682 17.375 1.00 33.16 205 LYS A N 1
ATOM 1659 C CA . LYS A 1 205 ? 59.924 41.376 18.541 1.00 32.81 205 LYS A CA 1
ATOM 1660 C C . LYS A 1 205 ? 60.586 42.725 18.705 1.00 32.36 205 LYS A C 1
ATOM 1661 O O . LYS A 1 205 ? 61.795 42.868 18.496 1.00 33.31 205 LYS A O 1
ATOM 1667 N N . ILE A 1 206 ? 59.782 43.718 19.047 1.00 31.09 206 ILE A N 1
ATOM 1668 C CA . ILE A 1 206 ? 60.292 45.033 19.357 1.00 31.01 206 ILE A CA 1
ATOM 1669 C C . ILE A 1 206 ? 59.960 45.336 20.803 1.00 31.61 206 ILE A C 1
ATOM 1670 O O . ILE A 1 206 ? 58.777 45.396 21.182 1.00 30.12 206 ILE A O 1
ATOM 1675 N N . LYS A 1 207 ? 61.005 45.498 21.620 1.00 32.79 207 LYS A N 1
ATOM 1676 C CA . LYS A 1 207 ? 60.818 45.898 23.012 1.00 33.27 207 LYS A CA 1
ATOM 1677 C C . LYS A 1 207 ? 60.526 47.395 23.043 1.00 33.19 207 LYS A C 1
ATOM 1678 O O . LYS A 1 207 ? 61.282 48.177 22.473 1.00 33.34 207 LYS A O 1
ATOM 1684 N N . VAL A 1 208 ? 59.450 47.795 23.717 1.00 32.60 208 VAL A N 1
ATOM 1685 C CA . VAL A 1 208 ? 59.104 49.210 23.823 1.00 32.27 208 VAL A CA 1
ATOM 1686 C C . VAL A 1 208 ? 59.286 49.668 25.261 1.00 34.32 208 VAL A C 1
ATOM 1687 O O . VAL A 1 208 ? 58.754 49.046 26.185 1.00 34.72 208 VAL A O 1
ATOM 1691 N N . LEU A 1 209 ? 60.067 50.734 25.445 1.00 34.99 209 LEU A N 1
ATOM 1692 C CA . LEU A 1 209 ? 60.324 51.279 26.768 1.00 36.53 209 LEU A CA 1
ATOM 1693 C C . LEU A 1 209 ? 59.500 52.536 26.941 1.00 36.56 209 LEU A C 1
ATOM 1694 O O . LEU A 1 209 ? 59.429 53.378 26.032 1.00 35.24 209 LEU A O 1
ATOM 1699 N N . ILE A 1 210 ? 58.854 52.636 28.097 1.00 37.11 210 ILE A N 1
ATOM 1700 C CA . ILE A 1 210 ? 58.027 53.788 28.414 1.00 37.68 210 ILE A CA 1
ATOM 1701 C C . ILE A 1 210 ? 58.930 54.854 29.026 1.00 39.28 210 ILE A C 1
ATOM 1702 O O . ILE A 1 210 ? 59.636 54.588 29.996 1.00 40.70 210 ILE A O 1
ATOM 1707 N N . THR A 1 211 ? 58.909 56.052 28.446 1.00 39.68 211 THR A N 1
ATOM 1708 C CA . THR A 1 211 ? 59.695 57.183 28.946 1.00 41.39 211 THR A CA 1
ATOM 1709 C C . THR A 1 211 ? 58.779 58.348 29.315 1.00 42.27 211 THR A C 1
ATOM 1710 O O . THR A 1 211 ? 57.744 58.530 28.686 1.00 41.19 211 THR A O 1
ATOM 1714 N N . GLU A 1 212 ? 59.143 59.122 30.335 1.00 44.97 212 GLU A N 1
ATOM 1715 C CA . GLU A 1 212 ? 58.380 60.342 30.670 1.00 46.89 212 GLU A CA 1
ATOM 1716 C C . GLU A 1 212 ? 58.969 61.592 30.015 1.00 46.88 212 GLU A C 1
ATOM 1717 O O . GLU A 1 212 ? 58.315 62.638 29.950 1.00 47.51 212 GLU A O 1
ATOM 1723 N N . ASN A 1 213 ? 60.197 61.478 29.524 1.00 46.51 213 ASN A N 1
ATOM 1724 C CA . ASN A 1 213 ? 60.883 62.621 28.926 1.00 46.06 213 ASN A CA 1
ATOM 1725 C C . ASN A 1 213 ? 60.143 63.130 27.703 1.00 44.69 213 ASN A C 1
ATOM 1726 O O . ASN A 1 213 ? 59.518 62.353 26.971 1.00 42.92 213 ASN A O 1
ATOM 1731 N N . TYR A 1 214 ? 60.209 64.438 27.498 1.00 44.87 214 TYR A N 1
ATOM 1732 C CA . TYR A 1 214 ? 59.507 65.065 26.393 1.00 44.27 214 TYR A CA 1
ATOM 1733 C C . TYR A 1 214 ? 60.275 64.920 25.072 1.00 43.18 214 TYR A C 1
ATOM 1734 O O . TYR A 1 214 ? 61.469 65.214 25.005 1.00 43.80 214 TYR A O 1
ATOM 1743 N N . TYR A 1 215 ? 59.585 64.449 24.036 1.00 41.88 215 TYR A N 1
ATOM 1744 C CA . TYR A 1 215 ? 60.127 64.419 22.666 1.00 41.35 215 TYR A CA 1
ATOM 1745 C C . TYR A 1 215 ? 59.074 65.011 21.762 1.00 41.68 215 TYR A C 1
ATOM 1746 O O . TYR A 1 215 ? 57.884 64.996 22.101 1.00 42.61 215 TYR A O 1
ATOM 1755 N N . HIS A 1 216 ? 59.503 65.501 20.607 1.00 42.16 216 HIS A N 1
ATOM 1756 C CA . HIS A 1 216 ? 58.647 66.218 19.664 1.00 42.33 216 HIS A CA 1
ATOM 1757 C C . HIS A 1 216 ? 59.531 66.677 18.509 1.00 42.01 216 HIS A C 1
ATOM 1758 O O . HIS A 1 216 ? 60.345 67.604 18.667 1.00 43.28 216 HIS A O 1
ATOM 1765 N N . GLY A 1 217 ? 59.381 66.037 17.355 1.00 41.12 217 GLY A N 1
ATOM 1766 C CA . GLY A 1 217 ? 60.232 66.334 16.194 1.00 40.24 217 GLY A CA 1
ATOM 1767 C C . GLY A 1 217 ? 59.926 67.685 15.576 1.00 40.87 217 GLY A C 1
ATOM 1768 O O . GLY A 1 217 ? 58.853 68.261 15.804 1.00 41.75 217 GLY A O 1
ATOM 1769 N N . VAL A 1 218 ? 60.874 68.216 14.805 1.00 40.19 218 VAL A N 1
ATOM 1770 C CA . VAL A 1 218 ? 60.662 69.481 14.120 1.00 39.30 218 VAL A CA 1
ATOM 1771 C C . VAL A 1 218 ? 60.385 69.183 12.635 1.00 38.82 218 VAL A C 1
ATOM 1772 O O . VAL A 1 218 ? 61.305 68.872 11.886 1.00 37.47 218 VAL A O 1
ATOM 1776 N N . ASP A 1 219 ? 59.109 69.239 12.231 1.00 38.37 219 ASP A N 1
ATOM 1777 C CA . ASP A 1 219 ? 58.728 69.040 10.824 1.00 38.43 219 ASP A CA 1
ATOM 1778 C C . ASP A 1 219 ? 58.210 70.293 10.141 1.00 39.77 219 ASP A C 1
ATOM 1779 O O . ASP A 1 219 ? 58.463 70.493 8.947 1.00 39.99 219 ASP A O 1
ATOM 1784 N N . THR A 1 220 ? 57.466 71.115 10.879 1.00 41.04 220 THR A N 1
ATOM 1785 C CA . THR A 1 220 ? 56.852 72.333 10.318 1.00 42.30 220 THR A CA 1
ATOM 1786 C C . THR A 1 220 ? 57.345 73.558 11.056 1.00 44.33 220 THR A C 1
ATOM 1787 O O . THR A 1 220 ? 57.950 73.436 12.129 1.00 44.44 220 THR A O 1
ATOM 1791 N N . GLU A 1 221 ? 57.074 74.729 10.474 1.00 45.86 221 GLU A N 1
ATOM 1792 C CA . GLU A 1 221 ? 57.321 76.015 11.112 1.00 48.42 221 GLU A CA 1
ATOM 1793 C C . GLU A 1 221 ? 56.601 76.156 12.471 1.00 49.16 221 GLU A C 1
ATOM 1794 O O . GLU A 1 221 ? 57.083 76.858 13.359 1.00 50.40 221 GLU A O 1
ATOM 1800 N N . GLU A 1 222 ? 55.465 75.480 12.628 1.00 49.31 222 GLU A N 1
ATOM 1801 C CA . GLU A 1 222 ? 54.742 75.471 13.892 1.00 50.43 222 GLU A CA 1
ATOM 1802 C C . GLU A 1 222 ? 55.469 74.636 14.938 1.00 50.24 222 GLU A C 1
ATOM 1803 O O . GLU A 1 222 ? 55.552 75.053 16.093 1.00 51.56 222 GLU A O 1
ATOM 1809 N N . ASP A 1 223 ? 55.988 73.474 14.536 1.00 48.47 223 ASP A N 1
ATOM 1810 C CA . ASP A 1 223 ? 56.834 72.660 15.413 1.00 48.18 223 ASP A CA 1
ATOM 1811 C C . ASP A 1 223 ? 58.057 73.468 15.880 1.00 49.09 223 ASP A C 1
ATOM 1812 O O . ASP A 1 223 ? 58.379 73.450 17.065 1.00 50.01 223 ASP A O 1
ATOM 1817 N N . LEU A 1 224 ? 58.722 74.174 14.963 1.00 48.88 224 LEU A N 1
ATOM 1818 C CA . LEU A 1 224 ? 59.892 74.994 15.325 1.00 50.46 224 LEU A CA 1
ATOM 1819 C C . LEU A 1 224 ? 59.554 76.041 16.393 1.00 51.74 224 LEU A C 1
ATOM 1820 O O . LEU A 1 224 ? 60.319 76.218 17.330 1.00 52.48 224 LEU A O 1
ATOM 1825 N N . LYS A 1 225 ? 58.413 76.716 16.232 1.00 52.40 225 LYS A N 1
ATOM 1826 C CA . LYS A 1 225 ? 57.918 77.715 17.189 1.00 53.67 225 LYS A CA 1
ATOM 1827 C C . LYS A 1 225 ? 57.631 77.082 18.543 1.00 53.97 225 LYS A C 1
ATOM 1828 O O . LYS A 1 225 ? 57.992 77.638 19.573 1.00 55.94 225 LYS A O 1
ATOM 1834 N N . ILE A 1 226 ? 56.980 75.925 18.520 1.00 52.52 226 ILE A N 1
ATOM 1835 C CA . ILE A 1 226 ? 56.622 75.163 19.713 1.00 52.61 226 ILE A CA 1
ATOM 1836 C C . ILE A 1 226 ? 57.836 74.630 20.468 1.00 53.08 226 ILE A C 1
ATOM 1837 O O . ILE A 1 226 ? 57.949 74.821 21.682 1.00 53.92 226 ILE A O 1
ATOM 1842 N N . VAL A 1 227 ? 58.720 73.951 19.739 1.00 52.04 227 VAL A N 1
ATOM 1843 C CA . VAL A 1 227 ? 59.942 73.371 20.288 1.00 52.12 227 VAL A CA 1
ATOM 1844 C C . VAL A 1 227 ? 60.913 74.465 20.779 1.00 54.07 227 VAL A C 1
ATOM 1845 O O . VAL A 1 227 ? 61.666 74.237 21.726 1.00 54.27 227 VAL A O 1
ATOM 1849 N N . GLU A 1 228 ? 60.888 75.635 20.131 1.00 55.52 228 GLU A N 1
ATOM 1850 C CA . GLU A 1 228 ? 61.634 76.824 20.596 1.00 58.23 228 GLU A CA 1
ATOM 1851 C C . GLU A 1 228 ? 61.267 77.202 22.026 1.00 59.97 228 GLU A C 1
ATOM 1852 O O . GLU A 1 228 ? 62.147 77.349 22.863 1.00 61.46 228 GLU A O 1
ATOM 1858 N N . GLU A 1 229 ? 59.968 77.349 22.284 1.00 60.79 229 GLU A N 1
ATOM 1859 C CA . GLU A 1 229 ? 59.425 77.669 23.612 1.00 63.18 229 GLU A CA 1
ATOM 1860 C C . GLU A 1 229 ? 59.814 76.626 24.675 1.00 63.62 229 GLU A C 1
ATOM 1861 O O . GLU A 1 229 ? 60.205 77.000 25.787 1.00 65.19 229 GLU A O 1
ATOM 1867 N N . LYS A 1 230 ? 59.707 75.339 24.328 1.00 62.26 230 LYS A N 1
ATOM 1868 C CA . LYS A 1 230 ? 60.078 74.239 25.232 1.00 62.69 230 LYS A CA 1
ATOM 1869 C C . LYS A 1 230 ? 61.545 74.283 25.699 1.00 63.90 230 LYS A C 1
ATOM 1870 O O . LYS A 1 230 ? 61.840 73.974 26.858 1.00 64.39 230 LYS A O 1
ATOM 1876 N N . LEU A 1 231 ? 62.458 74.660 24.803 1.00 64.03 231 LEU A N 1
ATOM 1877 C CA . LEU A 1 231 ? 63.887 74.678 25.137 1.00 65.51 231 LEU A CA 1
ATOM 1878 C C . LEU A 1 231 ? 64.274 75.887 26.020 1.00 67.93 231 LEU A C 1
ATOM 1879 O O . LEU A 1 231 ? 65.204 76.624 25.709 1.00 68.83 231 LEU A O 1
ATOM 1884 N N . LYS A 1 232 ? 63.545 76.075 27.123 1.00 69.99 232 LYS A N 1
ATOM 1885 C CA . LYS A 1 232 ? 63.811 77.146 28.089 1.00 72.59 232 LYS A CA 1
ATOM 1886 C C . LYS A 1 232 ? 63.694 76.610 29.517 1.00 73.80 232 LYS A C 1
ATOM 1887 O O . LYS A 1 232 ? 62.673 76.032 29.896 1.00 73.47 232 LYS A O 1
ATOM 1893 N N . ARG B 1 2 ? 38.494 13.309 21.629 1.00 36.83 2 ARG B N 1
ATOM 1894 C CA . ARG B 1 2 ? 38.148 13.572 20.223 1.00 35.91 2 ARG B CA 1
ATOM 1895 C C . ARG B 1 2 ? 38.128 15.123 20.021 1.00 34.53 2 ARG B C 1
ATOM 1896 O O . ARG B 1 2 ? 39.091 15.823 20.363 1.00 34.32 2 ARG B O 1
ATOM 1904 N N . ARG B 1 3 ? 37.048 15.627 19.443 1.00 32.49 3 ARG B N 1
ATOM 1905 C CA . ARG B 1 3 ? 36.822 17.036 19.186 1.00 31.16 3 ARG B CA 1
ATOM 1906 C C . ARG B 1 3 ? 35.349 17.298 19.488 1.00 30.02 3 ARG B C 1
ATOM 1907 O O . ARG B 1 3 ? 34.528 16.379 19.416 1.00 30.04 3 ARG B O 1
ATOM 1915 N N . ALA B 1 4 ? 35.009 18.536 19.843 1.00 28.47 4 ALA B N 1
ATOM 1916 C CA . ALA B 1 4 ? 33.604 18.917 19.917 1.00 27.87 4 ALA B CA 1
ATOM 1917 C C . ALA B 1 4 ? 33.401 20.371 19.533 1.00 26.46 4 ALA B C 1
ATOM 1918 O O . ALA B 1 4 ? 34.317 21.183 19.622 1.00 26.42 4 ALA B O 1
ATOM 1920 N N . VAL B 1 5 ? 32.191 20.684 19.088 1.00 26.50 5 VAL B N 1
ATOM 1921 C CA . VAL B 1 5 ? 31.780 22.055 18.860 1.00 25.01 5 VAL B CA 1
ATOM 1922 C C . VAL B 1 5 ? 30.785 22.436 19.954 1.00 25.77 5 VAL B C 1
ATOM 1923 O O . VAL B 1 5 ? 29.746 21.788 20.124 1.00 25.85 5 VAL B O 1
ATOM 1927 N N . ILE B 1 6 ? 31.114 23.487 20.691 1.00 25.95 6 ILE B N 1
ATOM 1928 C CA . ILE B 1 6 ? 30.315 23.922 21.831 1.00 26.27 6 ILE B CA 1
ATOM 1929 C C . ILE B 1 6 ? 29.730 25.296 21.571 1.00 26.14 6 ILE B C 1
ATOM 1930 O O . ILE B 1 6 ? 30.444 26.210 21.151 1.00 25.33 6 ILE B O 1
ATOM 1935 N N . ILE B 1 7 ? 28.413 25.403 21.782 1.00 26.12 7 ILE B N 1
ATOM 1936 C CA . ILE B 1 7 ? 27.660 26.601 21.484 1.00 26.47 7 ILE B CA 1
ATOM 1937 C C . ILE B 1 7 ? 27.119 27.242 22.764 1.00 27.48 7 ILE B C 1
ATOM 1938 O O . ILE B 1 7 ? 26.146 26.758 23.326 1.00 29.00 7 ILE B O 1
ATOM 1943 N N . PRO B 1 8 ? 27.744 28.334 23.223 1.00 27.59 8 PRO B N 1
ATOM 1944 C CA . PRO B 1 8 ? 27.194 29.027 24.385 1.00 27.78 8 PRO B CA 1
ATOM 1945 C C . PRO B 1 8 ? 25.979 29.888 23.982 1.00 29.10 8 PRO B C 1
ATOM 1946 O O . PRO B 1 8 ? 26.069 30.718 23.064 1.00 28.64 8 PRO B O 1
ATOM 1950 N N . ALA B 1 9 ? 24.857 29.708 24.667 1.00 30.25 9 ALA B N 1
ATOM 1951 C CA . ALA B 1 9 ? 23.656 30.470 24.339 1.00 31.14 9 ALA B CA 1
ATOM 1952 C C . ALA B 1 9 ? 22.826 30.697 25.572 1.00 31.40 9 ALA B C 1
ATOM 1953 O O . ALA B 1 9 ? 21.938 29.905 25.904 1.00 32.78 9 ALA B O 1
ATOM 1955 N N . ARG B 1 10 ? 23.117 31.783 26.265 1.00 31.79 10 ARG B N 1
ATOM 1956 C CA . ARG B 1 10 ? 22.336 32.140 27.443 1.00 32.46 10 ARG B CA 1
ATOM 1957 C C . ARG B 1 10 ? 21.058 32.891 27.024 1.00 32.25 10 ARG B C 1
ATOM 1958 O O . ARG B 1 10 ? 21.020 33.547 25.987 1.00 31.94 10 ARG B O 1
ATOM 1966 N N . LEU B 1 11 ? 20.024 32.792 27.841 1.00 32.65 11 LEU B N 1
ATOM 1967 C CA . LEU B 1 11 ? 18.740 33.379 27.515 1.00 33.37 11 LEU B CA 1
ATOM 1968 C C . LEU B 1 11 ? 18.764 34.886 27.646 1.00 33.95 11 LEU B C 1
ATOM 1969 O O . LEU B 1 11 ? 18.126 35.577 26.855 1.00 34.46 11 LEU B O 1
ATOM 1974 N N . GLY B 1 12 ? 19.538 35.388 28.608 1.00 33.90 12 GLY B N 1
ATOM 1975 C CA . GLY B 1 12 ? 19.510 36.804 28.994 1.00 34.93 12 GLY B CA 1
ATOM 1976 C C . GLY B 1 12 ? 20.257 37.840 28.165 1.00 34.98 12 GLY B C 1
ATOM 1977 O O . GLY B 1 12 ? 20.902 38.724 28.723 1.00 35.50 12 GLY B O 1
ATOM 1978 N N . SER B 1 13 ? 20.161 37.768 26.841 1.00 34.87 13 SER B N 1
ATOM 1979 C CA . SER B 1 13 ? 20.672 38.841 25.977 1.00 35.24 13 SER B CA 1
ATOM 1980 C C . SER B 1 13 ? 19.981 40.179 26.292 1.00 36.15 13 SER B C 1
ATOM 1981 O O . SER B 1 13 ? 18.807 40.200 26.660 1.00 37.17 13 SER B O 1
ATOM 1984 N N . THR B 1 14 ? 20.685 41.295 26.131 1.00 36.44 14 THR B N 1
ATOM 1985 C CA . THR B 1 14 ? 20.085 42.607 26.464 1.00 37.76 14 THR B CA 1
ATOM 1986 C C . THR B 1 14 ? 19.760 43.482 25.245 1.00 38.06 14 THR B C 1
ATOM 1987 O O . THR B 1 14 ? 18.822 44.271 25.290 1.00 38.75 14 THR B O 1
ATOM 1991 N N . ARG B 1 15 ? 20.541 43.367 24.173 1.00 37.66 15 ARG B N 1
ATOM 1992 C CA . ARG B 1 15 ? 20.385 44.271 23.029 1.00 38.36 15 ARG B CA 1
ATOM 1993 C C . ARG B 1 15 ? 19.257 43.796 22.132 1.00 39.12 15 ARG B C 1
ATOM 1994 O O . ARG B 1 15 ? 18.737 44.537 21.298 1.00 39.88 15 ARG B O 1
ATOM 2002 N N . LEU B 1 16 ? 18.906 42.534 22.324 1.00 38.62 16 LEU B N 1
ATOM 2003 C CA . LEU B 1 16 ? 17.811 41.883 21.658 1.00 38.79 16 LEU B CA 1
ATOM 2004 C C . LEU B 1 16 ? 17.294 40.874 22.692 1.00 38.71 16 LEU B C 1
ATOM 2005 O O . LEU B 1 16 ? 18.089 40.194 23.350 1.00 38.63 16 LEU B O 1
ATOM 2010 N N . LYS B 1 17 ? 15.977 40.792 22.844 1.00 38.60 17 LYS B N 1
ATOM 2011 C CA . LYS B 1 17 ? 15.350 39.980 23.879 1.00 38.50 17 LYS B CA 1
ATOM 2012 C C . LYS B 1 17 ? 15.406 38.473 23.592 1.00 37.33 17 LYS B C 1
ATOM 2013 O O . LYS B 1 17 ? 15.041 38.031 22.514 1.00 37.56 17 LYS B O 1
ATOM 2019 N N . GLU B 1 18 ? 15.866 37.695 24.572 1.00 36.06 18 GLU B N 1
ATOM 2020 C CA . GLU B 1 18 ? 15.807 36.233 24.530 1.00 34.72 18 GLU B CA 1
ATOM 2021 C C . GLU B 1 18 ? 16.231 35.706 23.153 1.00 33.18 18 GLU B C 1
ATOM 2022 O O . GLU B 1 18 ? 15.499 34.928 22.523 1.00 32.28 18 GLU B O 1
ATOM 2028 N N . LYS B 1 19 ? 17.396 36.148 22.672 1.00 31.53 19 LYS B N 1
ATOM 2029 C CA . LYS B 1 19 ? 17.704 35.976 21.240 1.00 31.03 19 LYS B CA 1
ATOM 2030 C C . LYS B 1 19 ? 17.833 34.537 20.703 1.00 30.99 19 LYS B C 1
ATOM 2031 O O . LYS B 1 19 ? 17.522 34.313 19.531 1.00 31.67 19 LYS B O 1
ATOM 2037 N N . PRO B 1 20 ? 18.253 33.561 21.541 1.00 30.71 20 PRO B N 1
ATOM 2038 C CA . PRO B 1 20 ? 18.296 32.191 21.000 1.00 30.64 20 PRO B CA 1
ATOM 2039 C C . PRO B 1 20 ? 16.946 31.689 20.528 1.00 32.17 20 PRO B C 1
ATOM 2040 O O . PRO B 1 20 ? 16.868 30.833 19.635 1.00 32.17 20 PRO B O 1
ATOM 2044 N N . LEU B 1 21 ? 15.887 32.234 21.124 1.00 33.84 21 LEU B N 1
ATOM 2045 C CA . LEU B 1 21 ? 14.520 31.836 20.820 1.00 34.93 21 LEU B CA 1
ATOM 2046 C C . LEU B 1 21 ? 13.899 32.720 19.731 1.00 35.73 21 LEU B C 1
ATOM 2047 O O . LEU B 1 21 ? 12.826 32.422 19.213 1.00 36.54 21 LEU B O 1
ATOM 2052 N N . LYS B 1 22 ? 14.578 33.805 19.384 1.00 35.76 22 LYS B N 1
ATOM 2053 C CA . LYS B 1 22 ? 14.053 34.726 18.391 1.00 36.51 22 LYS B CA 1
ATOM 2054 C C . LYS B 1 22 ? 13.806 34.054 17.048 1.00 36.61 22 LYS B C 1
ATOM 2055 O O . LYS B 1 22 ? 14.668 33.331 16.525 1.00 35.17 22 LYS B O 1
ATOM 2061 N N . ASN B 1 23 ? 12.615 34.311 16.511 1.00 37.33 23 ASN B N 1
ATOM 2062 C CA . ASN B 1 23 ? 12.150 33.749 15.252 1.00 38.39 23 ASN B CA 1
ATOM 2063 C C . ASN B 1 23 ? 12.949 34.269 14.049 1.00 37.80 23 ASN B C 1
ATOM 2064 O O . ASN B 1 23 ? 13.013 35.482 13.817 1.00 38.01 23 ASN B O 1
ATOM 2069 N N . LEU B 1 24 ? 13.565 33.346 13.304 1.00 37.16 24 LEU B N 1
ATOM 2070 C CA . LEU B 1 24 ? 14.293 33.675 12.078 1.00 36.95 24 LEU B CA 1
ATOM 2071 C C . LEU B 1 24 ? 13.729 32.861 10.928 1.00 37.57 24 LEU B C 1
ATOM 2072 O O . LEU B 1 24 ? 14.025 31.669 10.777 1.00 37.42 24 LEU B O 1
ATOM 2077 N N . LEU B 1 25 ? 12.891 33.504 10.123 1.00 38.51 25 LEU B N 1
ATOM 2078 C CA . LEU B 1 25 ? 12.169 32.805 9.063 1.00 39.69 25 LEU B CA 1
ATOM 2079 C C . LEU B 1 25 ? 11.486 31.518 9.579 1.00 39.76 25 LEU B C 1
ATOM 2080 O O . LEU B 1 25 ? 11.642 30.449 9.006 1.00 39.84 25 LEU B O 1
ATOM 2085 N N . GLY B 1 26 ? 10.737 31.646 10.674 1.00 40.14 26 GLY B N 1
ATOM 2086 C CA . GLY B 1 26 ? 9.957 30.536 11.238 1.00 40.69 26 GLY B CA 1
ATOM 2087 C C . GLY B 1 26 ? 10.673 29.531 12.128 1.00 39.81 26 GLY B C 1
ATOM 2088 O O . GLY B 1 26 ? 10.060 28.627 12.647 1.00 40.32 26 GLY B O 1
ATOM 2089 N N . LYS B 1 27 ? 11.975 29.682 12.306 1.00 39.12 27 LYS B N 1
ATOM 2090 C CA . LYS B 1 27 ? 12.748 28.757 13.121 1.00 38.60 27 LYS B CA 1
ATOM 2091 C C . LYS B 1 27 ? 13.414 29.627 14.200 1.00 36.98 27 LYS B C 1
ATOM 2092 O O . LYS B 1 27 ? 13.892 30.707 13.886 1.00 36.86 27 LYS B O 1
ATOM 2098 N N . PRO B 1 28 ? 13.483 29.151 15.463 1.00 36.08 28 PRO B N 1
ATOM 2099 C CA . PRO B 1 28 ? 14.275 29.934 16.420 1.00 34.62 28 PRO B CA 1
ATOM 2100 C C . PRO B 1 28 ? 15.756 30.029 15.997 1.00 32.83 28 PRO B C 1
ATOM 2101 O O . PRO B 1 28 ? 16.289 29.107 15.359 1.00 31.91 28 PRO B O 1
ATOM 2105 N N . LEU B 1 29 ? 16.387 31.152 16.334 1.00 31.49 29 LEU B N 1
ATOM 2106 C CA . LEU B 1 29 ? 17.762 31.460 15.939 1.00 30.05 29 LEU B CA 1
ATOM 2107 C C . LEU B 1 29 ? 18.745 30.350 16.319 1.00 29.35 29 LEU B C 1
ATOM 2108 O O . LEU B 1 29 ? 19.538 29.889 15.474 1.00 28.46 29 LEU B O 1
ATOM 2113 N N . ILE B 1 30 ? 18.693 29.915 17.583 1.00 28.94 30 ILE B N 1
ATOM 2114 C CA . ILE B 1 30 ? 19.559 28.830 18.035 1.00 28.54 30 ILE B CA 1
ATOM 2115 C C . ILE B 1 30 ? 19.394 27.545 17.218 1.00 29.24 30 ILE B C 1
ATOM 2116 O O . ILE B 1 30 ? 20.351 26.791 17.031 1.00 29.60 30 ILE B O 1
ATOM 2121 N N . ARG B 1 31 ? 18.198 27.303 16.704 1.00 30.36 31 ARG B N 1
ATOM 2122 C CA . ARG B 1 31 ? 17.975 26.079 15.942 1.00 30.95 31 ARG B CA 1
ATOM 2123 C C . ARG B 1 31 ? 18.673 26.080 14.569 1.00 30.65 31 ARG B C 1
ATOM 2124 O O . ARG B 1 31 ? 19.108 25.029 14.095 1.00 30.57 31 ARG B O 1
ATOM 2132 N N . TRP B 1 32 ? 18.787 27.261 13.960 1.00 30.32 32 TRP B N 1
ATOM 2133 C CA . TRP B 1 32 ? 19.613 27.464 12.786 1.00 30.08 32 TRP B CA 1
ATOM 2134 C C . TRP B 1 32 ? 21.075 27.089 13.056 1.00 29.50 32 TRP B C 1
ATOM 2135 O O . TRP B 1 32 ? 21.704 26.376 12.252 1.00 29.24 32 TRP B O 1
ATOM 2146 N N . VAL B 1 33 ? 21.618 27.584 14.168 1.00 28.53 33 VAL B N 1
ATOM 2147 C CA . VAL B 1 33 ? 23.011 27.350 14.501 1.00 28.32 33 VAL B CA 1
ATOM 2148 C C . VAL B 1 33 ? 23.227 25.829 14.670 1.00 28.76 33 VAL B C 1
ATOM 2149 O O . VAL B 1 33 ? 24.132 25.254 14.038 1.00 28.18 33 VAL B O 1
ATOM 2153 N N . VAL B 1 34 ? 22.367 25.189 15.476 1.00 29.01 34 VAL B N 1
ATOM 2154 C CA . VAL B 1 34 ? 22.496 23.761 15.815 1.00 28.47 34 VAL B CA 1
ATOM 2155 C C . VAL B 1 34 ? 22.323 22.887 14.579 1.00 29.26 34 VAL B C 1
ATOM 2156 O O . VAL B 1 34 ? 23.119 21.982 14.359 1.00 28.76 34 VAL B O 1
ATOM 2160 N N . GLU B 1 35 ? 21.303 23.167 13.763 1.00 30.17 35 GLU B N 1
ATOM 2161 C CA . GLU B 1 35 ? 21.082 22.408 12.519 1.00 31.05 35 GLU B CA 1
ATOM 2162 C C . GLU B 1 35 ? 22.283 22.492 11.599 1.00 30.79 35 GLU B C 1
ATOM 2163 O O . GLU B 1 35 ? 22.691 21.476 11.020 1.00 30.85 35 GLU B O 1
ATOM 2169 N N . GLY B 1 36 ? 22.837 23.705 11.458 1.00 29.50 36 GLY B N 1
ATOM 2170 C CA . GLY B 1 36 ? 24.040 23.930 10.685 1.00 28.20 36 GLY B CA 1
ATOM 2171 C C . GLY B 1 36 ? 25.197 23.061 11.182 1.00 28.63 36 GLY B C 1
ATOM 2172 O O . GLY B 1 36 ? 25.857 22.364 10.395 1.00 28.05 36 GLY B O 1
ATOM 2173 N N . LEU B 1 37 ? 25.424 23.072 12.491 1.00 27.79 37 LEU B N 1
ATOM 2174 C CA . LEU B 1 37 ? 26.569 22.371 13.047 1.00 28.36 37 LEU B CA 1
ATOM 2175 C C . LEU B 1 37 ? 26.430 20.861 13.025 1.00 29.86 37 LEU B C 1
ATOM 2176 O O . LEU B 1 37 ? 27.432 20.159 12.898 1.00 30.66 37 LEU B O 1
ATOM 2181 N N . VAL B 1 38 ? 25.203 20.361 13.148 1.00 31.33 38 VAL B N 1
ATOM 2182 C CA . VAL B 1 38 ? 24.968 18.916 13.188 1.00 33.66 38 VAL B CA 1
ATOM 2183 C C . VAL B 1 38 ? 25.370 18.250 11.874 1.00 34.42 38 VAL B C 1
ATOM 2184 O O . VAL B 1 38 ? 25.963 17.171 11.898 1.00 35.31 38 VAL B O 1
ATOM 2188 N N . LYS B 1 39 ? 25.105 18.901 10.741 1.00 35.26 39 LYS B N 1
ATOM 2189 C CA . LYS B 1 39 ? 25.568 18.354 9.447 1.00 36.72 39 LYS B CA 1
ATOM 2190 C C . LYS B 1 39 ? 27.083 18.389 9.200 1.00 35.95 39 LYS B C 1
ATOM 2191 O O . LYS B 1 39 ? 27.540 17.961 8.140 1.00 37.02 39 LYS B O 1
ATOM 2197 N N . THR B 1 40 ? 27.867 18.878 10.159 1.00 34.65 40 THR B N 1
ATOM 2198 C CA . THR B 1 40 ? 29.332 18.769 10.051 1.00 33.57 40 THR B CA 1
ATOM 2199 C C . THR B 1 40 ? 29.782 17.347 10.399 1.00 33.77 40 THR B C 1
ATOM 2200 O O . THR B 1 40 ? 30.907 16.974 10.092 1.00 33.63 40 THR B O 1
ATOM 2204 N N . GLY B 1 41 ? 28.902 16.576 11.046 1.00 33.64 41 GLY B N 1
ATOM 2205 C CA . GLY B 1 41 ? 29.241 15.257 11.582 1.00 33.78 41 GLY B CA 1
ATOM 2206 C C . GLY B 1 41 ? 29.981 15.320 12.919 1.00 33.59 41 GLY B C 1
ATOM 2207 O O . GLY B 1 41 ? 30.304 14.287 13.504 1.00 33.12 41 GLY B O 1
ATOM 2208 N N . GLU B 1 42 ? 30.276 16.532 13.398 1.00 32.23 42 GLU B N 1
ATOM 2209 C CA . GLU B 1 42 ? 31.014 16.682 14.655 1.00 32.53 42 GLU B CA 1
ATOM 2210 C C . GLU B 1 42 ? 30.076 16.478 15.846 1.00 32.34 42 GLU B C 1
ATOM 2211 O O . GLU B 1 42 ? 28.856 16.552 15.702 1.00 32.87 42 GLU B O 1
ATOM 2217 N N . ARG B 1 43 ? 30.638 16.222 17.023 1.00 32.03 43 ARG B N 1
ATOM 2218 C CA . ARG B 1 43 ? 29.856 16.264 18.244 1.00 31.26 43 ARG B CA 1
ATOM 2219 C C . ARG B 1 43 ? 29.504 17.728 18.594 1.00 30.46 43 ARG B C 1
ATOM 2220 O O . ARG B 1 43 ? 30.383 18.563 18.788 1.00 29.95 43 ARG B O 1
ATOM 2228 N N . VAL B 1 44 ? 28.210 18.022 18.638 1.00 29.77 44 VAL B N 1
ATOM 2229 C CA . VAL B 1 44 ? 27.721 19.364 18.899 1.00 28.81 44 VAL B CA 1
ATOM 2230 C C . VAL B 1 44 ? 27.107 19.437 20.299 1.00 28.51 44 VAL B C 1
ATOM 2231 O O . VAL B 1 44 ? 26.256 18.629 20.658 1.00 28.92 44 VAL B O 1
ATOM 2235 N N . ILE B 1 45 ? 27.553 20.401 21.093 1.00 27.76 45 ILE B N 1
ATOM 2236 C CA . ILE B 1 45 ? 27.035 20.589 22.452 1.00 27.92 45 ILE B CA 1
ATOM 2237 C C . ILE B 1 45 ? 26.539 22.022 22.628 1.00 28.29 45 ILE B C 1
ATOM 2238 O O . ILE B 1 45 ? 27.267 22.969 22.349 1.00 28.49 45 ILE B O 1
ATOM 2243 N N . LEU B 1 46 ? 25.285 22.168 23.053 1.00 28.94 46 LEU B N 1
ATOM 2244 C CA . LEU B 1 46 ? 24.743 23.454 23.453 1.00 28.75 46 LEU B CA 1
ATOM 2245 C C . LEU B 1 46 ? 24.958 23.632 24.949 1.00 29.35 46 LEU B C 1
ATOM 2246 O O . LEU B 1 46 ? 24.550 22.785 25.762 1.00 28.11 46 LEU B O 1
ATOM 2251 N N . ALA B 1 47 ? 25.602 24.741 25.297 1.00 29.18 47 ALA B N 1
ATOM 2252 C CA . ALA B 1 47 ? 25.788 25.138 26.684 1.00 29.73 47 ALA B CA 1
ATOM 2253 C C . ALA B 1 47 ? 24.830 26.294 26.967 1.00 29.62 47 ALA B C 1
ATOM 2254 O O . ALA B 1 47 ? 24.919 27.357 26.347 1.00 28.17 47 ALA B O 1
ATOM 2256 N N . THR B 1 48 ? 23.885 26.067 27.876 1.00 30.42 48 THR B N 1
ATOM 2257 C CA . THR B 1 48 ? 22.840 27.072 28.141 1.00 31.48 48 THR B CA 1
ATOM 2258 C C . THR B 1 48 ? 22.419 27.086 29.609 1.00 32.09 48 THR B C 1
ATOM 2259 O O . THR B 1 48 ? 22.739 26.176 30.351 1.00 32.73 48 THR B O 1
ATOM 2263 N N . ASP B 1 49 ? 21.736 28.145 30.025 1.00 33.10 49 ASP B N 1
ATOM 2264 C CA . ASP B 1 49 ? 21.184 28.256 31.381 1.00 33.88 49 ASP B CA 1
ATOM 2265 C C . ASP B 1 49 ? 19.650 28.138 31.387 1.00 35.07 49 ASP B C 1
ATOM 2266 O O . ASP B 1 49 ? 19.010 28.353 32.429 1.00 35.49 49 ASP B O 1
ATOM 2271 N N . SER B 1 50 ? 19.077 27.786 30.230 1.00 34.58 50 SER B N 1
ATOM 2272 C CA . SER B 1 50 ? 17.642 27.963 29.977 1.00 35.08 50 SER B CA 1
ATOM 2273 C C . SER B 1 50 ? 16.962 26.676 29.525 1.00 35.43 50 SER B C 1
ATOM 2274 O O . SER B 1 50 ? 17.370 26.046 28.533 1.00 34.55 50 SER B O 1
ATOM 2277 N N . GLU B 1 51 ? 15.925 26.291 30.260 1.00 35.76 51 GLU B N 1
ATOM 2278 C CA . GLU B 1 51 ? 15.123 25.125 29.905 1.00 36.87 51 GLU B CA 1
ATOM 2279 C C . GLU B 1 51 ? 14.413 25.317 28.558 1.00 36.56 51 GLU B C 1
ATOM 2280 O O . GLU B 1 51 ? 14.276 24.369 27.781 1.00 36.94 51 GLU B O 1
ATOM 2286 N N . ARG B 1 52 ? 13.979 26.545 28.286 1.00 36.29 52 ARG B N 1
ATOM 2287 C CA . ARG B 1 52 ? 13.272 26.867 27.040 1.00 36.21 52 ARG B CA 1
ATOM 2288 C C . ARG B 1 52 ? 14.233 26.765 25.867 1.00 35.22 52 ARG B C 1
ATOM 2289 O O . ARG B 1 52 ? 13.850 26.275 24.796 1.00 36.23 52 ARG B O 1
ATOM 2297 N N . VAL B 1 53 ? 15.484 27.193 26.075 1.00 33.33 53 VAL B N 1
ATOM 2298 C CA . VAL B 1 53 ? 16.504 27.097 25.034 1.00 31.71 53 VAL B CA 1
ATOM 2299 C C . VAL B 1 53 ? 16.797 25.615 24.768 1.00 32.19 53 VAL B C 1
ATOM 2300 O O . VAL B 1 53 ? 16.777 25.167 23.614 1.00 31.03 53 VAL B O 1
ATOM 2304 N N . LYS B 1 54 ? 16.976 24.854 25.849 1.00 32.97 54 LYS B N 1
ATOM 2305 C CA . LYS B 1 54 ? 17.172 23.418 25.777 1.00 34.21 54 LYS B CA 1
ATOM 2306 C C . LYS B 1 54 ? 16.109 22.722 24.946 1.00 35.60 54 LYS B C 1
ATOM 2307 O O . LYS B 1 54 ? 16.432 21.858 24.126 1.00 36.05 54 LYS B O 1
ATOM 2313 N N . GLU B 1 55 ? 14.847 23.092 25.162 1.00 37.39 55 GLU B N 1
ATOM 2314 C CA . GLU B 1 55 ? 13.717 22.378 24.547 1.00 39.52 55 GLU B CA 1
ATOM 2315 C C . GLU B 1 55 ? 13.706 22.489 23.038 1.00 39.19 55 GLU B C 1
ATOM 2316 O O . GLU B 1 55 ? 13.250 21.577 22.353 1.00 40.17 55 GLU B O 1
ATOM 2322 N N . VAL B 1 56 ? 14.208 23.616 22.537 1.00 38.75 56 VAL B N 1
ATOM 2323 C CA . VAL B 1 56 ? 14.217 23.936 21.104 1.00 38.82 56 VAL B CA 1
ATOM 2324 C C . VAL B 1 56 ? 15.257 23.147 20.285 1.00 38.36 56 VAL B C 1
ATOM 2325 O O . VAL B 1 56 ? 15.164 23.086 19.063 1.00 38.95 56 VAL B O 1
ATOM 2329 N N . VAL B 1 57 ? 16.239 22.540 20.939 1.00 37.73 57 VAL B N 1
ATOM 2330 C CA . VAL B 1 57 ? 17.312 21.845 20.211 1.00 37.43 57 VAL B CA 1
ATOM 2331 C C . VAL B 1 57 ? 17.676 20.477 20.780 1.00 37.66 57 VAL B C 1
ATOM 2332 O O . VAL B 1 57 ? 18.551 19.784 20.243 1.00 37.67 57 VAL B O 1
ATOM 2336 N N . GLU B 1 58 ? 16.993 20.099 21.853 1.00 38.20 58 GLU B N 1
ATOM 2337 C CA . GLU B 1 58 ? 17.236 18.867 22.587 1.00 39.55 58 GLU B CA 1
ATOM 2338 C C . GLU B 1 58 ? 17.150 17.614 21.705 1.00 39.79 58 GLU B C 1
ATOM 2339 O O . GLU B 1 58 ? 17.841 16.630 21.946 1.00 39.51 58 GLU B O 1
ATOM 2345 N N . ASP B 1 59 ? 16.307 17.666 20.682 1.00 39.95 59 ASP B N 1
ATOM 2346 C CA . ASP B 1 59 ? 16.163 16.549 19.737 1.00 41.06 59 ASP B CA 1
ATOM 2347 C C . ASP B 1 59 ? 17.363 16.384 18.795 1.00 40.12 59 ASP B C 1
ATOM 2348 O O . ASP B 1 59 ? 17.525 15.326 18.202 1.00 40.38 59 ASP B O 1
ATOM 2353 N N . LEU B 1 60 ? 18.206 17.417 18.688 1.00 38.68 60 LEU B N 1
ATOM 2354 C CA . LEU B 1 60 ? 19.293 17.437 17.699 1.00 37.60 60 LEU B CA 1
ATOM 2355 C C . LEU B 1 60 ? 20.702 17.177 18.243 1.00 36.73 60 LEU B C 1
ATOM 2356 O O . LEU B 1 60 ? 21.549 16.647 17.532 1.00 36.85 60 LEU B O 1
ATOM 2361 N N . CYS B 1 61 ? 20.965 17.591 19.477 1.00 35.56 61 CYS B N 1
ATOM 2362 C CA . CYS B 1 61 ? 22.320 17.581 20.026 1.00 34.95 61 CYS B CA 1
ATOM 2363 C C . CYS B 1 61 ? 22.262 17.516 21.551 1.00 35.41 61 CYS B C 1
ATOM 2364 O O . CYS B 1 61 ? 21.189 17.703 22.140 1.00 35.47 61 CYS B O 1
ATOM 2367 N N . GLU B 1 62 ? 23.412 17.271 22.178 1.00 35.30 62 GLU B N 1
ATOM 2368 C CA . GLU B 1 62 ? 23.548 17.328 23.643 1.00 36.09 62 GLU B CA 1
ATOM 2369 C C . GLU B 1 62 ? 23.361 18.749 24.194 1.00 35.15 62 GLU B C 1
ATOM 2370 O O . GLU B 1 62 ? 23.867 19.718 23.619 1.00 34.26 62 GLU B O 1
ATOM 2376 N N . VAL B 1 63 ? 22.662 18.861 25.318 1.00 34.48 63 VAL B N 1
ATOM 2377 C CA . VAL B 1 63 ? 22.547 20.145 26.004 1.00 34.12 63 VAL B CA 1
ATOM 2378 C C . VAL B 1 63 ? 23.090 20.028 27.435 1.00 34.26 63 VAL B C 1
ATOM 2379 O O . VAL B 1 63 ? 22.708 19.118 28.176 1.00 34.13 63 VAL B O 1
ATOM 2383 N N . PHE B 1 64 ? 24.006 20.939 27.779 1.00 33.94 64 PHE B N 1
ATOM 2384 C CA . PHE B 1 64 ? 24.592 21.044 29.108 1.00 34.67 64 PHE B CA 1
ATOM 2385 C C . PHE B 1 64 ? 24.108 22.299 29.805 1.00 34.11 64 PHE B C 1
ATOM 2386 O O . PHE B 1 64 ? 24.213 23.402 29.264 1.00 33.21 64 PHE B O 1
ATOM 2394 N N . LEU B 1 65 ? 23.585 22.124 31.013 1.00 34.13 65 LEU B N 1
ATOM 2395 C CA . LEU B 1 65 ? 23.157 23.247 31.839 1.00 34.63 65 LEU B CA 1
ATOM 2396 C C . LEU B 1 65 ? 24.360 23.968 32.421 1.00 33.83 65 LEU B C 1
ATOM 2397 O O . LEU B 1 65 ? 25.343 23.333 32.814 1.00 33.86 65 LEU B O 1
ATOM 2402 N N . THR B 1 66 ? 24.275 25.289 32.475 1.00 32.80 66 THR B N 1
ATOM 2403 C CA . THR B 1 66 ? 25.335 26.107 33.031 1.00 32.76 66 THR B CA 1
ATOM 2404 C C . THR B 1 66 ? 24.708 27.225 33.877 1.00 34.12 66 THR B C 1
ATOM 2405 O O . THR B 1 66 ? 23.539 27.585 33.656 1.00 34.34 66 THR B O 1
ATOM 2409 N N . PRO B 1 67 ? 25.471 27.765 34.853 1.00 34.54 67 PRO B N 1
ATOM 2410 C CA . PRO B 1 67 ? 25.001 28.871 35.678 1.00 35.38 67 PRO B CA 1
ATOM 2411 C C . PRO B 1 67 ? 24.751 30.103 34.829 1.00 35.17 67 PRO B C 1
ATOM 2412 O O . PRO B 1 67 ? 25.551 30.428 33.945 1.00 34.89 67 PRO B O 1
ATOM 2416 N N . SER B 1 68 ? 23.648 30.779 35.105 1.00 35.78 68 SER B N 1
ATOM 2417 C CA . SER B 1 68 ? 23.273 31.966 34.362 1.00 36.71 68 SER B CA 1
ATOM 2418 C C . SER B 1 68 ? 24.225 33.154 34.593 1.00 37.08 68 SER B C 1
ATOM 2419 O O . SER B 1 68 ? 24.295 34.039 33.756 1.00 37.09 68 SER B O 1
ATOM 2422 N N . ASP B 1 69 ? 24.957 33.155 35.712 1.00 38.13 69 ASP B N 1
ATOM 2423 C CA . ASP B 1 69 ? 25.866 34.262 36.058 1.00 39.28 69 ASP B CA 1
ATOM 2424 C C . ASP B 1 69 ? 27.304 34.118 35.546 1.00 39.07 69 ASP B C 1
ATOM 2425 O O . ASP B 1 69 ? 28.182 34.873 35.985 1.00 39.51 69 ASP B O 1
ATOM 2430 N N . LEU B 1 70 ? 27.546 33.176 34.629 1.00 38.78 70 LEU B N 1
ATOM 2431 C CA . LEU B 1 70 ? 28.832 33.117 33.925 1.00 38.70 70 LEU B CA 1
ATOM 2432 C C . LEU B 1 70 ? 28.959 34.373 33.060 1.00 39.06 70 LEU B C 1
ATOM 2433 O O . LEU B 1 70 ? 27.994 34.757 32.399 1.00 39.35 70 LEU B O 1
ATOM 2438 N N . PRO B 1 71 ? 30.135 35.027 33.081 1.00 39.67 71 PRO B N 1
ATOM 2439 C CA . PRO B 1 71 ? 30.232 36.403 32.534 1.00 39.91 71 PRO B CA 1
ATOM 2440 C C . PRO B 1 71 ? 30.570 36.552 31.045 1.00 39.04 71 PRO B C 1
ATOM 2441 O O . PRO B 1 71 ? 30.644 37.676 30.544 1.00 39.81 71 PRO B O 1
ATOM 2445 N N . SER B 1 72 ? 30.768 35.453 30.334 1.00 38.02 72 SER B N 1
ATOM 2446 C CA . SER B 1 72 ? 30.912 35.531 28.881 1.00 36.18 72 SER B CA 1
ATOM 2447 C C . SER B 1 72 ? 30.685 34.156 28.292 1.00 35.37 72 SER B C 1
ATOM 2448 O O . SER B 1 72 ? 30.651 33.164 29.026 1.00 35.33 72 SER B O 1
ATOM 2451 N N . GLY B 1 73 ? 30.556 34.110 26.970 1.00 33.84 73 GLY B N 1
ATOM 2452 C CA . GLY B 1 73 ? 30.327 32.883 26.242 1.00 33.53 73 GLY B CA 1
ATOM 2453 C C . GLY B 1 73 ? 31.484 31.911 26.350 1.00 33.35 73 GLY B C 1
ATOM 2454 O O . GLY B 1 73 ? 31.272 30.699 26.493 1.00 32.86 73 GLY B O 1
ATOM 2455 N N . SER B 1 74 ? 32.707 32.438 26.273 1.00 32.75 74 SER B N 1
ATOM 2456 C CA A SER B 1 74 ? 33.888 31.591 26.382 0.50 32.61 74 SER B CA 1
ATOM 2457 C CA B SER B 1 74 ? 33.921 31.627 26.389 0.50 32.70 74 SER B CA 1
ATOM 2458 C C . SER B 1 74 ? 33.953 30.941 27.751 1.00 33.03 74 SER B C 1
ATOM 2459 O O . SER B 1 74 ? 34.312 29.765 27.865 1.00 33.32 74 SER B O 1
ATOM 2464 N N . ASP B 1 75 ? 33.574 31.696 28.777 1.00 33.17 75 ASP B N 1
ATOM 2465 C CA . ASP B 1 75 ? 33.496 31.165 30.136 1.00 34.31 75 ASP B CA 1
ATOM 2466 C C . ASP B 1 75 ? 32.425 30.077 30.276 1.00 33.09 75 ASP B C 1
ATOM 2467 O O . ASP B 1 75 ? 32.614 29.134 31.035 1.00 32.80 75 ASP B O 1
ATOM 2472 N N . ARG B 1 76 ? 31.320 30.214 29.537 1.00 31.82 76 ARG B N 1
ATOM 2473 C CA . ARG B 1 76 ? 30.283 29.177 29.519 1.00 31.15 76 ARG B CA 1
ATOM 2474 C C . ARG B 1 76 ? 30.806 27.928 28.809 1.00 30.91 76 ARG B C 1
ATOM 2475 O O . ARG B 1 76 ? 30.515 26.793 29.232 1.00 30.81 76 ARG B O 1
ATOM 2483 N N . VAL B 1 77 ? 31.591 28.127 27.745 1.00 29.91 77 VAL B N 1
ATOM 2484 C CA . VAL B 1 77 ? 32.215 27.000 27.034 1.00 29.86 77 VAL B CA 1
ATOM 2485 C C . VAL B 1 77 ? 33.210 26.278 27.953 1.00 30.73 77 VAL B C 1
ATOM 2486 O O . VAL B 1 77 ? 33.143 25.051 28.094 1.00 31.29 77 VAL B O 1
ATOM 2490 N N . LEU B 1 78 ? 34.103 27.039 28.592 1.00 31.15 78 LEU B N 1
ATOM 2491 C CA . LEU B 1 78 ? 35.042 26.491 29.566 1.00 33.00 78 LEU B CA 1
ATOM 2492 C C . LEU B 1 78 ? 34.328 25.710 30.681 1.00 33.51 78 LEU B C 1
ATOM 2493 O O . LEU B 1 78 ? 34.771 24.616 31.044 1.00 33.92 78 LEU B O 1
ATOM 2498 N N . TYR B 1 79 ? 33.237 26.263 31.223 1.00 33.22 79 TYR B N 1
ATOM 2499 C CA . TYR B 1 79 ? 32.481 25.582 32.282 1.00 33.26 79 TYR B CA 1
ATOM 2500 C C . TYR B 1 79 ? 32.155 24.139 31.871 1.00 33.83 79 TYR B C 1
ATOM 2501 O O . TYR B 1 79 ? 32.276 23.233 32.681 1.00 33.49 79 TYR B O 1
ATOM 2510 N N . VAL B 1 80 ? 31.770 23.906 30.613 1.00 34.04 80 VAL B N 1
ATOM 2511 C CA . VAL B 1 80 ? 31.495 22.508 30.217 1.00 34.89 80 VAL B CA 1
ATOM 2512 C C . VAL B 1 80 ? 32.743 21.766 29.746 1.00 35.08 80 VAL B C 1
ATOM 2513 O O . VAL B 1 80 ? 32.896 20.592 30.011 1.00 35.30 80 VAL B O 1
ATOM 2517 N N . VAL B 1 81 ? 33.648 22.469 29.077 1.00 35.65 81 VAL B N 1
ATOM 2518 C CA . VAL B 1 81 ? 34.870 21.845 28.579 1.00 36.88 81 VAL B CA 1
ATOM 2519 C C . VAL B 1 81 ? 35.750 21.318 29.731 1.00 38.54 81 VAL B C 1
ATOM 2520 O O . VAL B 1 81 ? 36.373 20.264 29.599 1.00 38.21 81 VAL B O 1
ATOM 2524 N N . ARG B 1 82 ? 35.774 22.026 30.864 1.00 39.92 82 ARG B N 1
ATOM 2525 C CA . ARG B 1 82 ? 36.758 21.704 31.901 1.00 42.62 82 ARG B CA 1
ATOM 2526 C C . ARG B 1 82 ? 36.681 20.280 32.461 1.00 43.67 82 ARG B C 1
ATOM 2527 O O . ARG B 1 82 ? 37.700 19.731 32.877 1.00 44.55 82 ARG B O 1
ATOM 2535 N N . ASP B 1 83 ? 35.509 19.653 32.431 1.00 44.34 83 ASP B N 1
ATOM 2536 C CA . ASP B 1 83 ? 35.468 18.225 32.745 1.00 45.80 83 ASP B CA 1
ATOM 2537 C C . ASP B 1 83 ? 34.818 17.371 31.639 1.00 45.82 83 ASP B C 1
ATOM 2538 O O . ASP B 1 83 ? 34.146 16.379 31.895 1.00 46.76 83 ASP B O 1
ATOM 2543 N N . LEU B 1 84 ? 35.042 17.790 30.397 1.00 44.77 84 LEU B N 1
ATOM 2544 C CA . LEU B 1 84 ? 34.683 17.021 29.221 1.00 44.11 84 LEU B CA 1
ATOM 2545 C C . LEU B 1 84 ? 35.963 16.402 28.678 1.00 43.30 84 LEU B C 1
ATOM 2546 O O . LEU B 1 84 ? 37.013 17.051 28.652 1.00 42.76 84 LEU B O 1
ATOM 2551 N N . ASP B 1 85 ? 35.875 15.150 28.246 1.00 42.89 85 ASP B N 1
ATOM 2552 C CA . ASP B 1 85 ? 37.042 14.420 27.768 1.00 42.47 85 ASP B CA 1
ATOM 2553 C C . ASP B 1 85 ? 37.255 14.626 26.274 1.00 41.27 85 ASP B C 1
ATOM 2554 O O . ASP B 1 85 ? 36.991 13.727 25.460 1.00 41.83 85 ASP B O 1
ATOM 2559 N N . VAL B 1 86 ? 37.745 15.816 25.932 1.00 39.48 86 VAL B N 1
ATOM 2560 C CA . VAL B 1 86 ? 38.044 16.197 24.553 1.00 37.98 86 VAL B CA 1
ATOM 2561 C C . VAL B 1 86 ? 39.398 16.881 24.481 1.00 36.72 86 VAL B C 1
ATOM 2562 O O . VAL B 1 86 ? 39.860 17.442 25.471 1.00 37.63 86 VAL B O 1
ATOM 2566 N N . ASP B 1 87 ? 40.033 16.848 23.316 1.00 34.22 87 ASP B N 1
ATOM 2567 C CA . ASP B 1 87 ? 41.325 17.476 23.158 1.00 32.86 87 ASP B CA 1
ATOM 2568 C C . ASP B 1 87 ? 41.209 18.850 22.478 1.00 31.13 87 ASP B C 1
ATOM 2569 O O . ASP B 1 87 ? 41.957 19.752 22.793 1.00 30.37 87 ASP B O 1
ATOM 2574 N N . LEU B 1 88 ? 40.290 18.966 21.523 1.00 29.91 88 LEU B N 1
ATOM 2575 C CA . LEU B 1 88 ? 40.152 20.146 20.691 1.00 29.33 88 LEU B CA 1
ATOM 2576 C C . LEU B 1 88 ? 38.702 20.547 20.716 1.00 28.71 88 LEU B C 1
ATOM 2577 O O . LEU B 1 88 ? 37.823 19.681 20.650 1.00 28.68 88 LEU B O 1
ATOM 2582 N N . ILE B 1 89 ? 38.446 21.853 20.781 1.00 26.86 89 ILE B N 1
ATOM 2583 C CA . ILE B 1 89 ? 37.073 22.320 20.770 1.00 26.81 89 ILE B CA 1
ATOM 2584 C C . ILE B 1 89 ? 36.921 23.539 19.862 1.00 26.09 89 ILE B C 1
ATOM 2585 O O . ILE B 1 89 ? 37.899 24.282 19.625 1.00 26.78 89 ILE B O 1
ATOM 2590 N N . ILE B 1 90 ? 35.721 23.715 19.330 1.00 24.72 90 ILE B N 1
ATOM 2591 C CA . ILE B 1 90 ? 35.369 24.957 18.672 1.00 24.07 90 ILE B CA 1
ATOM 2592 C C . ILE B 1 90 ? 34.272 25.651 19.492 1.00 24.41 90 ILE B C 1
ATOM 2593 O O . ILE B 1 90 ? 33.279 25.019 19.892 1.00 23.41 90 ILE B O 1
ATOM 2598 N N . ASN B 1 91 ? 34.520 26.926 19.795 1.00 24.29 91 ASN B N 1
ATOM 2599 C CA . ASN B 1 91 ? 33.560 27.778 20.447 1.00 25.40 91 ASN B CA 1
ATOM 2600 C C . ASN B 1 91 ? 32.821 28.488 19.323 1.00 25.13 91 ASN B C 1
ATOM 2601 O O . ASN B 1 91 ? 33.390 29.361 18.673 1.00 24.77 91 ASN B O 1
ATOM 2606 N N . TYR B 1 92 ? 31.580 28.071 19.071 1.00 26.05 92 TYR B N 1
ATOM 2607 C CA . TYR B 1 92 ? 30.731 28.613 18.000 1.00 27.31 92 TYR B CA 1
ATOM 2608 C C . TYR B 1 92 ? 29.621 29.472 18.603 1.00 28.92 92 TYR B C 1
ATOM 2609 O O . TYR B 1 92 ? 28.845 28.980 19.425 1.00 31.19 92 TYR B O 1
ATOM 2618 N N . GLN B 1 93 ? 29.512 30.728 18.195 1.00 28.88 93 GLN B N 1
ATOM 2619 C CA . GLN B 1 93 ? 28.552 31.637 18.827 1.00 29.81 93 GLN B CA 1
ATOM 2620 C C . GLN B 1 93 ? 27.104 31.239 18.582 1.00 29.52 93 GLN B C 1
ATOM 2621 O O . GLN B 1 93 ? 26.709 30.861 17.468 1.00 29.10 93 GLN B O 1
ATOM 2627 N N . GLY B 1 94 ? 26.308 31.334 19.632 1.00 29.77 94 GLY B N 1
ATOM 2628 C CA . GLY B 1 94 ? 24.898 30.940 19.546 1.00 29.81 94 GLY B CA 1
ATOM 2629 C C . GLY B 1 94 ? 24.060 31.849 18.676 1.00 29.91 94 GLY B C 1
ATOM 2630 O O . GLY B 1 94 ? 22.906 31.547 18.391 1.00 29.79 94 GLY B O 1
ATOM 2631 N N . ASP B 1 95 ? 24.638 32.980 18.269 1.00 29.49 95 ASP B N 1
ATOM 2632 C CA . ASP B 1 95 ? 23.891 33.979 17.514 1.00 30.36 95 ASP B CA 1
ATOM 2633 C C . ASP B 1 95 ? 24.484 34.140 16.113 1.00 30.25 95 ASP B C 1
ATOM 2634 O O . ASP B 1 95 ? 24.334 35.190 15.471 1.00 30.76 95 ASP B O 1
ATOM 2639 N N . GLU B 1 96 ? 25.158 33.090 15.650 1.00 29.70 96 GLU B N 1
ATOM 2640 C CA . GLU B 1 96 ? 25.766 33.054 14.330 1.00 29.49 96 GLU B CA 1
ATOM 2641 C C . GLU B 1 96 ? 25.102 31.955 13.503 1.00 29.57 96 GLU B C 1
ATOM 2642 O O . GLU B 1 96 ? 25.552 30.811 13.524 1.00 29.90 96 GLU B O 1
ATOM 2648 N N . PRO B 1 97 ? 24.037 32.302 12.761 1.00 29.70 97 PRO B N 1
ATOM 2649 C CA . PRO B 1 97 ? 23.184 31.337 12.076 1.00 29.80 97 PRO B CA 1
ATOM 2650 C C . PRO B 1 97 ? 23.780 30.738 10.798 1.00 29.25 97 PRO B C 1
ATOM 2651 O O . PRO B 1 97 ? 23.201 29.812 10.244 1.00 29.84 97 PRO B O 1
ATOM 2655 N N . PHE B 1 98 ? 24.922 31.249 10.342 1.00 27.96 98 PHE B N 1
ATOM 2656 C CA . PHE B 1 98 ? 25.597 30.690 9.165 1.00 27.20 98 PHE B CA 1
ATOM 2657 C C . PHE B 1 98 ? 26.676 29.727 9.596 1.00 26.16 98 PHE B C 1
ATOM 2658 O O . PHE B 1 98 ? 27.446 30.052 10.503 1.00 25.70 98 PHE B O 1
ATOM 2666 N N . VAL B 1 99 ? 26.723 28.561 8.941 1.00 24.87 99 VAL B N 1
ATOM 2667 C CA . VAL B 1 99 ? 27.664 27.482 9.244 1.00 24.61 99 VAL B CA 1
ATOM 2668 C C . VAL B 1 99 ? 28.168 26.886 7.917 1.00 24.56 99 VAL B C 1
ATOM 2669 O O . VAL B 1 99 ? 27.380 26.630 7.013 1.00 24.66 99 VAL B O 1
ATOM 2673 N N . TYR B 1 100 ? 29.482 26.674 7.815 1.00 22.92 100 TYR B N 1
ATOM 2674 C CA . TYR B 1 100 ? 30.073 26.136 6.595 1.00 23.02 100 TYR B CA 1
ATOM 2675 C C . TYR B 1 100 ? 30.960 25.012 7.036 1.00 23.03 100 TYR B C 1
ATOM 2676 O O . TYR B 1 100 ? 31.933 25.231 7.748 1.00 22.54 100 TYR B O 1
ATOM 2685 N N . GLU B 1 101 ? 30.586 23.801 6.638 1.00 23.10 101 GLU B N 1
ATOM 2686 C CA . GLU B 1 101 ? 31.278 22.595 7.084 1.00 24.42 101 GLU B CA 1
ATOM 2687 C C . GLU B 1 101 ? 32.776 22.653 6.825 1.00 23.30 101 GLU B C 1
ATOM 2688 O O . GLU B 1 101 ? 33.562 22.234 7.665 1.00 23.87 101 GLU B O 1
ATOM 2694 N N . GLU B 1 102 ? 33.182 23.154 5.659 1.00 23.06 102 GLU B N 1
ATOM 2695 C CA . GLU B 1 102 ? 34.596 23.125 5.338 1.00 22.12 102 GLU B CA 1
ATOM 2696 C C . GLU B 1 102 ? 35.379 24.060 6.274 1.00 21.40 102 GLU B C 1
ATOM 2697 O O . GLU B 1 102 ? 36.519 23.796 6.612 1.00 20.85 102 GLU B O 1
ATOM 2703 N N . ASP B 1 103 ? 34.742 25.139 6.717 1.00 21.84 103 ASP B N 1
ATOM 2704 C CA . ASP B 1 103 ? 35.360 26.050 7.690 1.00 20.87 103 ASP B CA 1
ATOM 2705 C C . ASP B 1 103 ? 35.601 25.411 9.047 1.00 20.71 103 ASP B C 1
ATOM 2706 O O . ASP B 1 103 ? 36.647 25.618 9.655 1.00 20.74 103 ASP B O 1
ATOM 2711 N N . ILE B 1 104 ? 34.646 24.605 9.492 1.00 21.00 104 ILE B N 1
ATOM 2712 C CA . ILE B 1 104 ? 34.798 23.802 10.703 1.00 20.88 104 ILE B CA 1
ATOM 2713 C C . ILE B 1 104 ? 35.979 22.828 10.554 1.00 21.77 104 ILE B C 1
ATOM 2714 O O . ILE B 1 104 ? 36.828 22.737 11.449 1.00 21.93 104 ILE B O 1
ATOM 2719 N N . LYS B 1 105 ? 36.046 22.113 9.425 1.00 21.43 105 LYS B N 1
ATOM 2720 C CA . LYS B 1 105 ? 37.158 21.210 9.176 1.00 22.27 105 LYS B CA 1
ATOM 2721 C C . LYS B 1 105 ? 38.512 21.933 9.106 1.00 21.57 105 LYS B C 1
ATOM 2722 O O . LYS B 1 105 ? 39.502 21.437 9.633 1.00 22.04 105 LYS B O 1
ATOM 2728 N N . LEU B 1 106 ? 38.552 23.096 8.457 1.00 20.18 106 LEU B N 1
ATOM 2729 C CA . LEU B 1 106 ? 39.783 23.877 8.362 1.00 19.90 106 LEU B CA 1
ATOM 2730 C C . LEU B 1 106 ? 40.308 24.278 9.745 1.00 19.44 106 LEU B C 1
ATOM 2731 O O . LEU B 1 106 ? 41.501 24.202 10.020 1.00 18.94 106 LEU B O 1
ATOM 2736 N N . ILE B 1 107 ? 39.399 24.703 10.610 1.00 19.41 107 ILE B N 1
ATOM 2737 C CA . ILE B 1 107 ? 39.757 25.055 11.976 1.00 19.27 107 ILE B CA 1
ATOM 2738 C C . ILE B 1 107 ? 40.372 23.858 12.699 1.00 20.07 107 ILE B C 1
ATOM 2739 O O . ILE B 1 107 ? 41.474 23.968 13.244 1.00 19.62 107 ILE B O 1
ATOM 2744 N N . PHE B 1 108 ? 39.695 22.702 12.658 1.00 20.46 108 PHE B N 1
ATOM 2745 C CA . PHE B 1 108 ? 40.219 21.504 13.323 1.00 21.63 108 PHE B CA 1
ATOM 2746 C C . PHE B 1 108 ? 41.554 21.041 12.748 1.00 22.27 108 PHE B C 1
ATOM 2747 O O . PHE B 1 108 ? 42.431 20.658 13.500 1.00 22.40 108 PHE B O 1
ATOM 2755 N N . ARG B 1 109 ? 41.712 21.085 11.423 1.00 23.38 109 ARG B N 1
ATOM 2756 C CA . ARG B 1 109 ? 42.999 20.756 10.811 1.00 24.74 109 ARG B CA 1
ATOM 2757 C C . ARG B 1 109 ? 44.124 21.681 11.288 1.00 24.33 109 ARG B C 1
ATOM 2758 O O . ARG B 1 109 ? 45.276 21.255 11.489 1.00 24.61 109 ARG B O 1
ATOM 2766 N N . GLU B 1 110 ? 43.790 22.949 11.471 1.00 23.96 110 GLU B N 1
ATOM 2767 C CA . GLU B 1 110 ? 44.763 23.919 11.907 1.00 24.26 110 GLU B CA 1
ATOM 2768 C C . GLU B 1 110 ? 45.217 23.614 13.338 1.00 24.98 110 GLU B C 1
ATOM 2769 O O . GLU B 1 110 ? 46.410 23.711 13.638 1.00 25.48 110 GLU B O 1
ATOM 2775 N N . LEU B 1 111 ? 44.281 23.187 14.192 1.00 24.63 111 LEU B N 1
ATOM 2776 C CA . LEU B 1 111 ? 44.594 22.782 15.558 1.00 25.49 111 LEU B CA 1
ATOM 2777 C C . LEU B 1 111 ? 45.440 21.516 15.535 1.00 27.27 111 LEU B C 1
ATOM 2778 O O . LEU B 1 111 ? 46.397 21.405 16.288 1.00 26.99 111 LEU B O 1
ATOM 2783 N N . GLU B 1 112 ? 45.111 20.579 14.638 1.00 28.56 112 GLU B N 1
ATOM 2784 C CA . GLU B 1 112 ? 45.897 19.348 14.507 1.00 30.86 112 GLU B CA 1
ATOM 2785 C C . GLU B 1 112 ? 47.336 19.573 14.067 1.00 31.76 112 GLU B C 1
ATOM 2786 O O . GLU B 1 112 ? 48.196 18.760 14.382 1.00 33.16 112 GLU B O 1
ATOM 2792 N N . LYS B 1 113 ? 47.602 20.664 13.344 1.00 32.25 113 LYS B N 1
ATOM 2793 C CA . LYS B 1 113 ? 48.979 21.058 13.008 1.00 33.03 113 LYS B CA 1
ATOM 2794 C C . LYS B 1 113 ? 49.767 21.450 14.265 1.00 33.40 113 LYS B C 1
ATOM 2795 O O . LYS B 1 113 ? 50.994 21.554 14.217 1.00 33.80 113 LYS B O 1
ATOM 2801 N N . GLY B 1 114 ? 49.062 21.722 15.359 1.00 32.18 114 GLY B N 1
ATOM 2802 C CA . GLY B 1 114 ? 49.716 22.166 16.586 1.00 32.15 114 GLY B CA 1
ATOM 2803 C C . GLY B 1 114 ? 49.354 23.573 17.045 1.00 30.86 114 GLY B C 1
ATOM 2804 O O . GLY B 1 114 ? 49.796 24.001 18.103 1.00 30.21 114 GLY B O 1
ATOM 2805 N N . GLU B 1 115 ? 48.542 24.290 16.276 1.00 29.22 115 GLU B N 1
ATOM 2806 C CA . GLU B 1 115 ? 48.052 25.590 16.751 1.00 28.58 115 GLU B CA 1
ATOM 2807 C C . GLU B 1 115 ? 47.238 25.417 18.035 1.00 28.04 115 GLU B C 1
ATOM 2808 O O . GLU B 1 115 ? 46.544 24.404 18.218 1.00 28.13 115 GLU B O 1
ATOM 2814 N N . ARG B 1 116 ? 47.325 26.415 18.910 1.00 27.35 116 ARG B N 1
ATOM 2815 C CA . ARG B 1 116 ? 46.594 26.413 20.181 1.00 27.28 116 ARG B CA 1
ATOM 2816 C C . ARG B 1 116 ? 45.270 27.178 20.141 1.00 25.70 116 ARG B C 1
ATOM 2817 O O . ARG B 1 116 ? 44.327 26.836 20.864 1.00 24.98 116 ARG B O 1
ATOM 2825 N N . VAL B 1 117 ? 45.229 28.223 19.314 1.00 24.33 117 VAL B N 1
ATOM 2826 C CA . VAL B 1 117 ? 44.050 29.067 19.113 1.00 23.25 117 VAL B CA 1
ATOM 2827 C C . VAL B 1 117 ? 43.969 29.427 17.634 1.00 23.15 117 VAL B C 1
ATOM 2828 O O . VAL B 1 117 ? 44.962 29.889 17.031 1.00 23.55 117 VAL B O 1
ATOM 2832 N N . VAL B 1 118 ? 42.784 29.244 17.060 1.00 22.12 118 VAL B N 1
ATOM 2833 C CA . VAL B 1 118 ? 42.551 29.517 15.639 1.00 21.34 118 VAL B CA 1
ATOM 2834 C C . VAL B 1 118 ? 41.254 30.257 15.519 1.00 20.57 118 VAL B C 1
ATOM 2835 O O . VAL B 1 118 ? 40.308 29.948 16.222 1.00 20.37 118 VAL B O 1
ATOM 2839 N N . THR B 1 119 ? 41.193 31.231 14.621 1.00 20.15 119 THR B N 1
ATOM 2840 C CA . THR B 1 119 ? 39.947 31.935 14.400 1.00 19.68 119 THR B CA 1
ATOM 2841 C C . THR B 1 119 ? 39.847 32.299 12.930 1.00 19.87 119 THR B C 1
ATOM 2842 O O . THR B 1 119 ? 40.709 31.913 12.150 1.00 19.82 119 THR B O 1
ATOM 2846 N N . LEU B 1 120 ? 38.773 32.998 12.552 1.00 20.19 120 LEU B N 1
ATOM 2847 C CA . LEU B 1 120 ? 38.469 33.346 11.160 1.00 19.53 120 LEU B CA 1
ATOM 2848 C C . LEU B 1 120 ? 38.347 34.881 10.999 1.00 19.72 120 LEU B C 1
ATOM 2849 O O . LEU B 1 120 ? 38.045 35.575 11.951 1.00 20.03 120 LEU B O 1
ATOM 2854 N N . ALA B 1 121 ? 38.611 35.384 9.796 1.00 20.26 121 ALA B N 1
ATOM 2855 C CA . ALA B 1 121 ? 38.380 36.764 9.408 1.00 21.10 121 ALA B CA 1
ATOM 2856 C C . ALA B 1 121 ? 37.927 36.773 7.941 1.00 22.44 121 ALA B C 1
ATOM 2857 O O . ALA B 1 121 ? 38.274 35.871 7.165 1.00 22.74 121 ALA B O 1
ATOM 2859 N N . ARG B 1 122 ? 37.147 37.780 7.565 1.00 22.66 122 ARG B N 1
ATOM 2860 C CA . ARG B 1 122 ? 36.747 37.948 6.183 1.00 23.63 122 ARG B CA 1
ATOM 2861 C C . ARG B 1 122 ? 37.003 39.377 5.725 1.00 24.33 122 ARG B C 1
ATOM 2862 O O . ARG B 1 122 ? 36.910 40.318 6.523 1.00 23.80 122 ARG B O 1
ATOM 2870 N N . LYS B 1 123 ? 37.356 39.534 4.456 1.00 24.63 123 LYS B N 1
ATOM 2871 C CA . LYS B 1 123 ? 37.418 40.869 3.867 1.00 27.25 123 LYS B CA 1
ATOM 2872 C C . LYS B 1 123 ? 36.046 41.509 3.952 1.00 28.19 123 LYS B C 1
ATOM 2873 O O . LYS B 1 123 ? 35.056 40.924 3.516 1.00 28.66 123 LYS B O 1
ATOM 2879 N N . ASP B 1 124 ? 35.996 42.700 4.532 1.00 29.13 124 ASP B N 1
ATOM 2880 C CA . ASP B 1 124 ? 34.745 43.421 4.742 1.00 30.75 124 ASP B CA 1
ATOM 2881 C C . ASP B 1 124 ? 35.023 44.921 4.885 1.00 31.22 124 ASP B C 1
ATOM 2882 O O . ASP B 1 124 ? 35.569 45.359 5.887 1.00 30.87 124 ASP B O 1
ATOM 2887 N N . LYS B 1 125 ? 34.650 45.689 3.873 1.00 33.12 125 LYS B N 1
ATOM 2888 C CA . LYS B 1 125 ? 34.894 47.122 3.850 1.00 34.67 125 LYS B CA 1
ATOM 2889 C C . LYS B 1 125 ? 33.920 47.853 4.760 1.00 35.06 125 LYS B C 1
ATOM 2890 O O . LYS B 1 125 ? 34.272 48.873 5.328 1.00 35.00 125 LYS B O 1
ATOM 2896 N N . GLU B 1 126 ? 32.721 47.301 4.938 1.00 34.76 126 GLU B N 1
ATOM 2897 C CA . GLU B 1 126 ? 31.677 47.990 5.685 1.00 35.50 126 GLU B CA 1
ATOM 2898 C C . GLU B 1 126 ? 31.937 47.984 7.196 1.00 34.28 126 GLU B C 1
ATOM 2899 O O . GLU B 1 126 ? 31.478 48.878 7.911 1.00 34.61 126 GLU B O 1
ATOM 2905 N N . ALA B 1 127 ? 32.679 46.990 7.669 1.00 31.62 127 ALA B N 1
ATOM 2906 C CA . ALA B 1 127 ? 32.943 46.838 9.108 1.00 30.03 127 ALA B CA 1
ATOM 2907 C C . ALA B 1 127 ? 33.985 47.840 9.664 1.00 29.17 127 ALA B C 1
ATOM 2908 O O . ALA B 1 127 ? 34.075 48.044 10.893 1.00 27.12 127 ALA B O 1
ATOM 2910 N N . TYR B 1 128 ? 34.737 48.458 8.747 1.00 28.83 128 TYR B N 1
ATOM 2911 C CA . TYR B 1 128 ? 35.946 49.251 9.061 1.00 29.13 128 TYR B CA 1
ATOM 2912 C C . TYR B 1 128 ? 35.696 50.366 10.074 1.00 29.68 128 TYR B C 1
ATOM 2913 O O . TYR B 1 128 ? 36.415 50.495 11.065 1.00 28.18 128 TYR B O 1
ATOM 2922 N N . GLU B 1 129 ? 34.662 51.156 9.832 1.00 31.01 129 GLU B N 1
ATOM 2923 C CA . GLU B 1 129 ? 34.373 52.272 10.718 1.00 33.74 129 GLU B CA 1
ATOM 2924 C C . GLU B 1 129 ? 33.302 51.997 11.779 1.00 33.51 129 GLU B C 1
ATOM 2925 O O . GLU B 1 129 ? 32.896 52.903 12.498 1.00 34.92 129 GLU B O 1
ATOM 2931 N N . ARG B 1 130 ? 32.839 50.758 11.876 1.00 32.47 130 ARG B N 1
ATOM 2932 C CA . ARG B 1 130 ? 31.862 50.410 12.902 1.00 32.79 130 ARG B CA 1
ATOM 2933 C C . ARG B 1 130 ? 32.558 49.810 14.125 1.00 31.01 130 ARG B C 1
ATOM 2934 O O . ARG B 1 130 ? 33.102 48.715 14.030 1.00 30.08 130 ARG B O 1
ATOM 2942 N N . PRO B 1 131 ? 32.535 50.526 15.272 1.00 30.71 131 PRO B N 1
ATOM 2943 C CA . PRO B 1 131 ? 33.104 50.038 16.532 1.00 30.32 131 PRO B CA 1
ATOM 2944 C C . PRO B 1 131 ? 32.549 48.686 17.004 1.00 29.98 131 PRO B C 1
ATOM 2945 O O . PRO B 1 131 ? 33.272 47.944 17.665 1.00 29.94 131 PRO B O 1
ATOM 2949 N N . GLU B 1 132 ? 31.297 48.371 16.674 1.00 30.20 132 GLU B N 1
ATOM 2950 C CA . GLU B 1 132 ? 30.700 47.079 17.036 1.00 31.00 132 GLU B CA 1
ATOM 2951 C C . GLU B 1 132 ? 31.326 45.918 16.292 1.00 29.58 132 GLU B C 1
ATOM 2952 O O . GLU B 1 132 ? 31.212 44.789 16.736 1.00 29.31 132 GLU B O 1
ATOM 2958 N N . ASP B 1 133 ? 31.995 46.201 15.173 1.00 28.27 133 ASP B N 1
ATOM 2959 C CA . ASP B 1 133 ? 32.740 45.197 14.442 1.00 27.11 133 ASP B CA 1
ATOM 2960 C C . ASP B 1 133 ? 34.246 45.245 14.733 1.00 25.90 133 ASP B C 1
ATOM 2961 O O . ASP B 1 133 ? 34.855 46.317 14.850 1.00 25.62 133 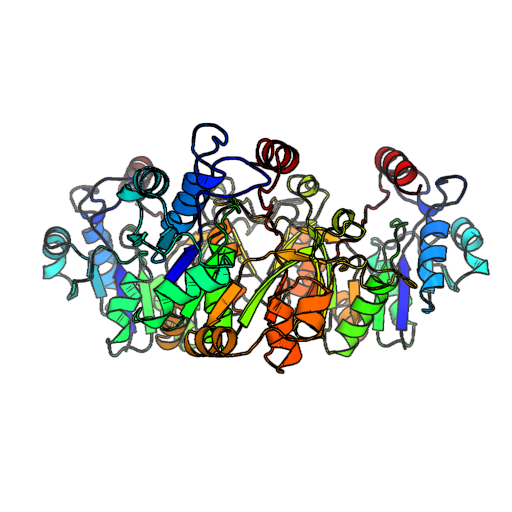ASP B O 1
ATOM 2966 N N . VAL B 1 134 ? 34.831 44.057 14.780 1.00 24.49 134 VAL B N 1
ATOM 2967 C CA . VAL B 1 134 ? 36.220 43.871 15.199 1.00 22.30 134 VAL B CA 1
ATOM 2968 C C . VAL B 1 134 ? 37.116 43.690 14.003 1.00 21.85 134 VAL B C 1
ATOM 2969 O O . VAL B 1 134 ? 36.904 42.791 13.172 1.00 21.95 134 VAL B O 1
ATOM 2973 N N . LYS B 1 135 ? 38.105 44.563 13.905 1.00 21.04 135 LYS B N 1
ATOM 2974 C CA . LYS B 1 135 ? 39.060 44.490 12.828 1.00 21.05 135 LYS B CA 1
ATOM 2975 C C . LYS B 1 135 ? 40.273 43.733 13.321 1.00 20.67 135 LYS B C 1
ATOM 2976 O O . LYS B 1 135 ? 40.556 43.701 14.519 1.00 21.56 135 LYS B O 1
ATOM 2982 N N . VAL B 1 136 ? 40.998 43.124 12.393 1.00 21.07 136 VAL B N 1
ATOM 2983 C CA . VAL B 1 136 ? 42.198 42.396 12.749 1.00 20.61 136 VAL B CA 1
ATOM 2984 C C . VAL B 1 136 ? 43.273 42.665 11.713 1.00 20.96 136 VAL B C 1
ATOM 2985 O O . VAL B 1 136 ? 42.984 42.899 10.533 1.00 20.77 136 VAL B O 1
ATOM 2989 N N . VAL B 1 137 ? 44.520 42.685 12.181 1.00 20.90 137 VAL B N 1
ATOM 2990 C CA . VAL B 1 137 ? 45.678 42.814 11.300 1.00 20.87 137 VAL B CA 1
ATOM 2991 C C . VAL B 1 137 ? 46.624 41.670 11.620 1.00 20.68 137 VAL B C 1
ATOM 2992 O O . VAL B 1 137 ? 46.772 41.299 12.802 1.00 21.07 137 VAL B O 1
ATOM 2996 N N . LEU B 1 138 ? 47.234 41.118 10.568 1.00 20.73 138 LEU B N 1
ATOM 2997 C CA . LEU B 1 138 ? 47.999 39.861 10.641 1.00 20.91 138 LEU B CA 1
ATOM 2998 C C . LEU B 1 138 ? 49.463 39.993 10.278 1.00 21.65 138 LEU B C 1
ATOM 2999 O O . LEU B 1 138 ? 49.843 40.834 9.454 1.00 21.86 138 LEU B O 1
ATOM 3004 N N . ASP B 1 139 ? 50.292 39.121 10.837 1.00 22.33 139 ASP B N 1
ATOM 3005 C CA . ASP B 1 139 ? 51.665 39.040 10.359 1.00 22.79 139 ASP B CA 1
ATOM 3006 C C . ASP B 1 139 ? 51.724 38.200 9.075 1.00 23.31 139 ASP B C 1
ATOM 3007 O O . ASP B 1 139 ? 50.691 37.771 8.579 1.00 21.73 139 ASP B O 1
ATOM 3012 N N . ARG B 1 140 ? 52.927 37.954 8.556 1.00 24.42 140 ARG B N 1
ATOM 3013 C CA . ARG B 1 140 ? 53.048 37.294 7.263 1.00 26.87 140 ARG B CA 1
ATOM 3014 C C . ARG B 1 140 ? 52.635 35.846 7.279 1.00 26.94 140 ARG B C 1
ATOM 3015 O O . ARG B 1 140 ? 52.407 35.293 6.232 1.00 27.00 140 ARG B O 1
ATOM 3023 N N . GLU B 1 141 ? 52.594 35.222 8.455 1.00 27.29 141 GLU B N 1
ATOM 3024 C CA . GLU B 1 141 ? 52.178 33.815 8.554 1.00 27.72 141 GLU B CA 1
ATOM 3025 C C . GLU B 1 141 ? 50.687 33.668 8.872 1.00 26.37 141 GLU B C 1
ATOM 3026 O O . GLU B 1 141 ? 50.193 32.558 9.036 1.00 26.46 141 GLU B O 1
ATOM 3032 N N . GLY B 1 142 ? 49.968 34.785 8.958 1.00 24.59 142 GLY B N 1
ATOM 3033 C CA . GLY B 1 142 ? 48.563 34.732 9.329 1.00 23.00 142 GLY B CA 1
ATOM 3034 C C . GLY B 1 142 ? 48.264 34.796 10.821 1.00 22.39 142 GLY B C 1
ATOM 3035 O O . GLY B 1 142 ? 47.111 34.621 11.225 1.00 22.35 142 GLY B O 1
ATOM 3036 N N . TYR B 1 143 ? 49.268 35.047 11.658 1.00 22.12 143 TYR B N 1
ATOM 3037 C CA . TYR B 1 143 ? 48.997 35.233 13.105 1.00 21.81 143 TYR B CA 1
ATOM 3038 C C . TYR B 1 143 ? 48.459 36.628 13.382 1.00 21.05 143 TYR B C 1
ATOM 3039 O O . TYR B 1 143 ? 48.922 37.561 12.753 1.00 20.43 143 TYR B O 1
ATOM 3048 N N . ALA B 1 144 ? 47.490 36.775 14.303 1.00 20.63 144 ALA B N 1
ATOM 3049 C CA . ALA B 1 144 ? 46.997 38.112 14.678 1.00 20.16 144 ALA B CA 1
ATOM 3050 C C . ALA B 1 144 ? 48.094 38.927 15.382 1.00 20.29 144 ALA B C 1
ATOM 3051 O O . ALA B 1 144 ? 48.747 38.458 16.306 1.00 20.51 144 ALA B O 1
ATOM 3053 N N . LEU B 1 145 ? 48.306 40.133 14.891 1.00 20.42 145 LEU B N 1
ATOM 3054 C CA . LEU B 1 145 ? 49.119 41.130 15.549 1.00 20.41 145 LEU B CA 1
ATOM 3055 C C . LEU B 1 145 ? 48.280 41.861 16.585 1.00 20.06 145 LEU B C 1
ATOM 3056 O O . LEU B 1 145 ? 48.740 42.078 17.711 1.00 19.12 145 LEU B O 1
ATOM 3061 N N . TYR B 1 146 ? 47.057 42.242 16.199 1.00 19.18 146 TYR B N 1
ATOM 3062 C CA . TYR B 1 146 ? 46.184 43.023 17.069 1.00 20.86 146 TYR B CA 1
ATOM 3063 C C . TYR B 1 146 ? 44.738 42.951 16.561 1.00 21.00 146 TYR B C 1
ATOM 3064 O O . TYR B 1 146 ? 44.491 42.817 15.349 1.00 21.15 146 TYR B O 1
ATOM 3073 N N . PHE B 1 147 ? 43.794 43.000 17.488 1.00 20.77 147 PHE B N 1
ATOM 3074 C CA . PHE B 1 147 ? 42.378 43.149 17.150 1.00 20.22 147 PHE B CA 1
ATOM 3075 C C . PHE B 1 147 ? 41.956 44.475 17.702 1.00 20.11 147 PHE B C 1
ATOM 3076 O O . PHE B 1 147 ? 42.463 44.890 18.724 1.00 21.73 147 PHE B O 1
ATOM 3084 N N . SER B 1 148 ? 41.011 45.142 17.066 1.00 19.83 148 SER B N 1
ATOM 3085 C CA . SER B 1 148 ? 40.582 46.431 17.586 1.00 20.47 148 SER B CA 1
ATOM 3086 C C . SER B 1 148 ? 39.248 46.818 17.049 1.00 20.61 148 SER B C 1
ATOM 3087 O O . SER B 1 148 ? 38.886 46.449 15.926 1.00 20.63 148 SER B O 1
ATOM 3090 N N . ARG B 1 149 ? 38.546 47.636 17.821 1.00 21.10 149 ARG B N 1
ATOM 3091 C CA . ARG B 1 149 ? 37.313 48.224 17.347 1.00 21.50 149 ARG B CA 1
ATOM 3092 C C . ARG B 1 149 ? 37.599 49.421 16.467 1.00 22.50 149 ARG B C 1
ATOM 3093 O O . ARG B 1 149 ? 36.704 49.846 15.704 1.00 24.18 149 ARG B O 1
ATOM 3101 N N . SER B 1 150 ? 38.811 49.980 16.574 1.00 22.54 150 SER B N 1
ATOM 3102 C CA . SER B 1 150 ? 39.213 51.146 15.769 1.00 23.59 150 SER B CA 1
ATOM 3103 C C . SER B 1 150 ? 39.442 50.711 14.325 1.00 23.01 150 SER B C 1
ATOM 3104 O O . SER B 1 150 ? 39.689 49.540 14.074 1.00 21.18 150 SER B O 1
ATOM 3107 N N . PRO B 1 151 ? 39.374 51.665 13.370 1.00 23.28 151 PRO B N 1
ATOM 3108 C CA . PRO B 1 151 ? 39.621 51.315 11.953 1.00 22.87 151 PRO B CA 1
ATOM 3109 C C . PRO B 1 151 ? 41.094 50.975 11.672 1.00 22.42 151 PRO B C 1
ATOM 3110 O O . PRO B 1 151 ? 41.914 51.885 11.458 1.00 22.60 151 PRO B O 1
ATOM 3114 N N . ILE B 1 152 ? 41.434 49.685 11.667 1.00 20.68 152 ILE B N 1
ATOM 3115 C CA . ILE B 1 152 ? 42.812 49.292 11.376 1.00 20.38 152 ILE B CA 1
ATOM 3116 C C . ILE B 1 152 ? 42.848 48.326 10.174 1.00 19.62 152 ILE B C 1
ATOM 3117 O O . ILE B 1 152 ? 41.889 47.576 9.960 1.00 19.23 152 ILE B O 1
ATOM 3122 N N . PRO B 1 153 ? 43.917 48.374 9.357 1.00 19.26 153 PRO B N 1
ATOM 3123 C CA . PRO B 1 153 ? 45.030 49.332 9.399 1.00 20.32 153 PRO B CA 1
ATOM 3124 C C . PRO B 1 153 ? 44.578 50.717 8.924 1.00 20.93 153 PRO B C 1
ATOM 3125 O O . PRO B 1 153 ? 43.546 50.830 8.260 1.00 22.14 153 PRO B O 1
ATOM 3129 N N . TYR B 1 154 ? 45.332 51.740 9.271 1.00 21.65 154 TYR B N 1
ATOM 3130 C CA . TYR B 1 154 ? 45.124 53.080 8.702 1.00 22.54 154 TYR B CA 1
ATOM 3131 C C . TYR B 1 154 ? 45.547 53.015 7.242 1.00 23.16 154 TYR B C 1
ATOM 3132 O O . TYR B 1 154 ? 46.653 52.544 6.932 1.00 23.63 154 TYR B O 1
ATOM 3141 N N . PHE B 1 155 ? 44.671 53.476 6.353 1.00 22.75 155 PHE B N 1
ATOM 3142 C CA . PHE B 1 155 ? 44.933 53.429 4.925 1.00 22.83 155 PHE B CA 1
ATOM 3143 C C . PHE B 1 155 ? 45.680 54.643 4.392 1.00 23.67 155 PHE B C 1
ATOM 3144 O O . PHE B 1 155 ? 45.085 55.481 3.702 1.00 24.44 155 PHE B O 1
ATOM 3152 N N . ARG B 1 156 ? 46.975 54.764 4.713 1.00 23.56 156 ARG B N 1
ATOM 3153 C CA . ARG B 1 156 ? 47.753 55.816 4.078 1.00 24.10 156 ARG B CA 1
ATOM 3154 C C . ARG B 1 156 ? 47.728 55.530 2.567 1.00 24.28 156 ARG B C 1
ATOM 3155 O O . ARG B 1 156 ? 47.595 56.433 1.751 1.00 23.62 156 ARG B O 1
ATOM 3163 N N . LYS B 1 157 ? 47.836 54.266 2.207 1.00 22.82 157 LYS B N 1
ATOM 3164 C CA . LYS B 1 157 ? 47.317 53.872 0.912 1.00 24.22 157 LYS B CA 1
ATOM 3165 C C . LYS B 1 157 ? 46.304 52.756 1.086 1.00 21.91 157 LYS B C 1
ATOM 3166 O O . LYS B 1 157 ? 46.313 52.080 2.117 1.00 21.91 157 LYS B O 1
ATOM 3172 N N . ASN B 1 158 ? 45.392 52.640 0.124 1.00 21.07 158 ASN B N 1
ATOM 3173 C CA . ASN B 1 158 ? 44.373 51.600 0.119 1.00 20.08 158 ASN B CA 1
ATOM 3174 C C . ASN B 1 158 ? 44.984 50.249 -0.248 1.00 20.90 158 ASN B C 1
ATOM 3175 O O . ASN B 1 158 ? 46.185 50.170 -0.541 1.00 21.96 158 ASN B O 1
ATOM 3180 N N . ASP B 1 159 ? 44.171 49.198 -0.221 1.00 21.29 159 ASP B N 1
ATOM 3181 C CA . ASP B 1 159 ? 44.677 47.826 -0.315 1.00 22.43 159 ASP B CA 1
ATOM 3182 C C . ASP B 1 159 ? 43.595 46.912 -0.868 1.00 23.05 159 ASP B C 1
ATOM 3183 O O . ASP B 1 159 ? 42.398 47.200 -0.746 1.00 23.83 159 ASP B O 1
ATOM 3188 N N . THR B 1 160 ? 44.031 45.802 -1.450 1.00 23.75 160 THR B N 1
ATOM 3189 C CA . THR B 1 160 ? 43.154 44.796 -2.009 1.00 25.23 160 THR B CA 1
ATOM 3190 C C . THR B 1 160 ? 42.675 43.812 -0.960 1.00 25.63 160 THR B C 1
ATOM 3191 O O . THR B 1 160 ? 41.610 43.237 -1.111 1.00 27.73 160 THR B O 1
ATOM 3195 N N . PHE B 1 161 ? 43.451 43.625 0.103 1.00 24.73 161 PHE B N 1
ATOM 3196 C CA . PHE B 1 161 ? 43.195 42.598 1.111 1.00 24.13 161 PHE B CA 1
ATOM 3197 C C . PHE B 1 161 ? 42.486 43.150 2.371 1.00 23.51 161 PHE B C 1
ATOM 3198 O O . PHE B 1 161 ? 41.388 42.689 2.744 1.00 23.04 161 PHE B O 1
ATOM 3206 N N . TYR B 1 162 ? 43.121 44.116 3.021 1.00 22.52 162 TYR B N 1
ATOM 3207 C CA . TYR B 1 162 ? 42.516 44.843 4.143 1.00 22.79 162 TYR B CA 1
ATOM 3208 C C . TYR B 1 162 ? 41.404 45.827 3.678 1.00 23.35 162 TYR B C 1
ATOM 3209 O O . TYR B 1 162 ? 41.435 46.295 2.521 1.00 23.07 162 TYR B O 1
ATOM 3218 N N . PRO B 1 163 ? 40.438 46.157 4.573 1.00 23.24 163 PRO B N 1
ATOM 3219 C CA . PRO B 1 163 ? 40.331 45.712 5.987 1.00 23.09 163 PRO B CA 1
ATOM 3220 C C . PRO B 1 163 ? 39.630 44.369 6.161 1.00 22.76 163 PRO B C 1
ATOM 3221 O O . PRO B 1 163 ? 38.910 43.943 5.271 1.00 23.15 163 PRO B O 1
ATOM 3225 N N . LEU B 1 164 ? 39.851 43.737 7.311 1.00 22.56 164 LEU B N 1
ATOM 3226 C CA . LEU B 1 164 ? 39.268 42.444 7.637 1.00 23.72 164 LEU B CA 1
ATOM 3227 C C . LEU B 1 164 ? 38.325 42.618 8.817 1.00 24.65 164 LEU B C 1
ATOM 3228 O O . LEU B 1 164 ? 38.571 43.444 9.702 1.00 26.09 164 LEU B O 1
ATOM 3233 N N . LYS B 1 165 ? 37.231 41.865 8.803 1.00 23.85 165 LYS B N 1
ATOM 3234 C CA . LYS B 1 165 ? 36.352 41.753 9.938 1.00 22.98 165 LYS B CA 1
ATOM 3235 C C . LYS B 1 165 ? 36.601 40.395 10.559 1.00 22.24 165 LYS B C 1
ATOM 3236 O O . LYS B 1 165 ? 36.557 39.372 9.874 1.00 21.61 165 LYS B O 1
ATOM 3242 N N . HIS B 1 166 ? 36.827 40.395 11.867 1.00 21.93 166 HIS B N 1
ATOM 3243 C CA . HIS B 1 166 ? 36.978 39.175 12.646 1.00 21.02 166 HIS B CA 1
ATOM 3244 C C . HIS B 1 166 ? 35.627 38.448 12.814 1.00 21.57 166 HIS B C 1
ATOM 3245 O O . HIS B 1 166 ? 34.598 39.053 13.098 1.00 21.64 166 HIS B O 1
ATOM 3252 N N . VAL B 1 167 ? 35.639 37.138 12.598 1.00 21.47 167 VAL B N 1
ATOM 3253 C CA . VAL B 1 167 ? 34.454 36.327 12.813 1.00 22.04 167 VAL B CA 1
ATOM 3254 C C . VAL B 1 167 ? 34.717 35.543 14.111 1.00 22.48 167 VAL B C 1
ATOM 3255 O O . VAL B 1 167 ? 35.646 34.717 14.172 1.00 22.77 167 VAL B O 1
ATOM 3259 N N . GLY B 1 168 ? 33.891 35.783 15.121 1.00 22.81 168 GLY B N 1
ATOM 3260 C CA . GLY B 1 168 ? 34.165 35.346 16.497 1.00 23.62 168 GLY B CA 1
ATOM 3261 C C . GLY B 1 168 ? 33.928 33.867 16.754 1.00 24.74 168 GLY B C 1
ATOM 3262 O O . GLY B 1 168 ? 33.286 33.503 17.738 1.00 25.12 168 GLY B O 1
ATOM 3263 N N . ILE B 1 169 ? 34.433 33.027 15.856 1.00 24.50 169 ILE B N 1
ATOM 3264 C CA . ILE B 1 169 ? 34.409 31.582 16.016 1.00 24.95 169 ILE B CA 1
ATOM 3265 C C . ILE B 1 169 ? 35.853 31.162 16.331 1.00 24.72 169 ILE B C 1
ATOM 3266 O O . ILE B 1 169 ? 36.772 31.565 15.611 1.00 24.36 169 ILE B O 1
ATOM 3271 N N . TYR B 1 170 ? 36.048 30.387 17.404 1.00 23.44 170 TYR B N 1
ATOM 3272 C CA . TYR B 1 170 ? 37.393 30.023 17.832 1.00 23.81 170 TYR B CA 1
ATOM 3273 C C . TYR B 1 170 ? 37.587 28.521 17.984 1.00 24.01 170 TYR B C 1
ATOM 3274 O O . TYR B 1 170 ? 36.748 27.840 18.570 1.00 24.50 170 TYR B O 1
ATOM 3283 N N . GLY B 1 171 ? 38.714 28.018 17.491 1.00 24.34 171 GLY B N 1
ATOM 3284 C CA . GLY B 1 171 ? 39.192 26.698 17.890 1.00 24.73 171 GLY B CA 1
ATOM 3285 C C . GLY B 1 171 ? 40.232 26.839 18.991 1.00 25.08 171 GLY B C 1
ATOM 3286 O O . GLY B 1 171 ? 41.054 27.762 18.947 1.00 25.08 171 GLY B O 1
ATOM 3287 N N . PHE B 1 172 ? 40.187 25.924 19.967 1.00 25.37 172 PHE B N 1
ATOM 3288 C CA . PHE B 1 172 ? 41.131 25.848 21.075 1.00 25.26 172 PHE B CA 1
ATOM 3289 C C . PHE B 1 172 ? 41.598 24.400 21.331 1.00 25.85 172 PHE B C 1
ATOM 3290 O O . PHE B 1 172 ? 40.804 23.473 21.258 1.00 25.27 172 PHE B O 1
ATOM 3298 N N . ARG B 1 173 ? 42.875 24.210 21.655 1.00 26.20 173 ARG B N 1
ATOM 3299 C CA . ARG B 1 173 ? 43.254 23.018 22.421 1.00 28.51 173 ARG B CA 1
ATOM 3300 C C . ARG B 1 173 ? 42.703 23.204 23.822 1.00 28.50 173 ARG B C 1
ATOM 3301 O O . ARG B 1 173 ? 42.740 24.313 24.366 1.00 27.39 173 ARG B O 1
ATOM 3309 N N . LYS B 1 174 ? 42.183 22.125 24.397 1.00 29.20 174 LYS B N 1
ATOM 3310 C CA . LYS B 1 174 ? 41.517 22.225 25.719 1.00 29.90 174 LYS B CA 1
ATOM 3311 C C . LYS B 1 174 ? 42.406 22.936 26.752 1.00 29.88 174 LYS B C 1
ATOM 3312 O O . LYS B 1 174 ? 41.948 23.868 27.438 1.00 28.01 174 LYS B O 1
ATOM 3318 N N . GLU B 1 175 ? 43.674 22.526 26.824 1.00 30.80 175 GLU B N 1
ATOM 3319 C CA . GLU B 1 175 ? 44.585 23.065 27.841 1.00 32.92 175 GLU B CA 1
ATOM 3320 C C . GLU B 1 175 ? 44.771 24.578 27.680 1.00 31.42 175 GLU B C 1
ATOM 3321 O O . GLU B 1 175 ? 44.929 25.282 28.673 1.00 31.12 175 GLU B O 1
ATOM 3327 N N . THR B 1 176 ? 44.756 25.055 26.432 1.00 30.48 176 THR B N 1
ATOM 3328 C CA . THR B 1 176 ? 44.868 26.481 26.126 1.00 29.51 176 THR B CA 1
ATOM 3329 C C . THR B 1 176 ? 43.613 27.234 26.554 1.00 28.87 176 THR B C 1
ATOM 3330 O O . THR B 1 176 ? 43.711 28.307 27.163 1.00 28.95 176 THR B O 1
ATOM 3334 N N . LEU B 1 177 ? 42.439 26.673 26.272 1.00 28.25 177 LEU B N 1
ATOM 3335 C CA . LEU B 1 177 ? 41.220 27.281 26.786 1.00 27.51 177 LEU B CA 1
ATOM 3336 C C . LEU B 1 177 ? 41.247 27.388 28.338 1.00 28.43 177 LEU B C 1
ATOM 3337 O O . LEU B 1 177 ? 40.831 28.392 28.897 1.00 26.61 177 LEU B O 1
ATOM 3342 N N . MET B 1 178 ? 41.766 26.367 29.012 1.00 29.95 178 MET B N 1
ATOM 3343 C CA . MET B 1 178 ? 41.910 26.370 30.491 1.00 31.86 178 MET B CA 1
ATOM 3344 C C . MET B 1 178 ? 42.821 27.477 30.998 1.00 31.19 178 MET B C 1
ATOM 3345 O O . MET B 1 178 ? 42.476 28.173 31.950 1.00 31.37 178 MET B O 1
ATOM 3350 N N . GLU B 1 179 ? 43.985 27.621 30.367 1.00 30.77 179 GLU B N 1
ATOM 3351 C CA . GLU B 1 179 ? 44.930 28.698 30.682 1.00 31.03 179 GLU B CA 1
ATOM 3352 C C . GLU B 1 179 ? 44.311 30.076 30.472 1.00 29.47 179 GLU B C 1
ATOM 3353 O O . GLU B 1 179 ? 44.517 30.967 31.270 1.00 28.78 179 GLU B O 1
ATOM 3359 N N . PHE B 1 180 ? 43.544 30.231 29.397 1.00 28.61 180 PHE B N 1
ATOM 3360 C CA . PHE B 1 180 ? 42.898 31.494 29.094 1.00 28.70 180 PHE B CA 1
ATOM 3361 C C . PHE B 1 180 ? 41.929 31.851 30.225 1.00 28.67 180 PHE B C 1
ATOM 3362 O O . PHE B 1 180 ? 41.943 32.975 30.722 1.00 28.07 180 PHE B O 1
ATOM 3370 N N . GLY B 1 181 ? 41.098 30.882 30.619 1.00 28.84 181 GLY B N 1
ATOM 3371 C CA . GLY B 1 181 ? 40.158 31.038 31.736 1.00 29.07 181 GLY B CA 1
ATOM 3372 C C . GLY B 1 181 ? 40.864 31.337 33.049 1.00 29.70 181 GLY B C 1
ATOM 3373 O O . GLY B 1 181 ? 40.305 31.982 33.914 1.00 30.35 181 GLY B O 1
ATOM 3374 N N . ALA B 1 182 ? 42.106 30.894 33.192 1.00 30.08 182 ALA B N 1
ATOM 3375 C CA . ALA B 1 182 ? 42.852 31.156 34.429 1.00 31.17 182 ALA B CA 1
ATOM 3376 C C . ALA B 1 182 ? 43.590 32.500 34.420 1.00 30.76 182 ALA B C 1
ATOM 3377 O O . ALA B 1 182 ? 43.966 32.998 35.487 1.00 32.01 182 ALA B O 1
ATOM 3379 N N . MET B 1 183 ? 43.803 33.078 33.238 1.00 29.51 183 MET B N 1
ATOM 3380 C CA . MET B 1 183 ? 44.384 34.433 33.116 1.00 29.38 183 MET B CA 1
ATOM 3381 C C . MET B 1 183 ? 43.393 35.541 33.528 1.00 28.62 183 MET B C 1
ATOM 3382 O O . MET B 1 183 ? 42.237 35.531 33.104 1.00 27.44 183 MET B O 1
ATOM 3387 N N . PRO B 1 184 ? 43.845 36.514 34.343 1.00 28.75 184 PRO B N 1
ATOM 3388 C CA . PRO B 1 184 ? 42.930 37.595 34.684 1.00 28.68 184 PRO B CA 1
ATOM 3389 C C . PRO B 1 184 ? 42.683 38.478 33.444 1.00 28.29 184 PRO B C 1
ATOM 3390 O O . PRO B 1 184 ? 43.547 38.528 32.552 1.00 27.61 184 PRO B O 1
ATOM 3394 N N . PRO B 1 185 ? 41.527 39.166 33.382 1.00 28.02 185 PRO B N 1
ATOM 3395 C CA . PRO B 1 185 ? 41.326 40.124 32.280 1.00 27.64 185 PRO B CA 1
ATOM 3396 C C . PRO B 1 185 ? 42.525 41.069 32.194 1.00 26.96 185 PRO B C 1
ATOM 3397 O O . PRO B 1 185 ? 42.979 41.579 33.208 1.00 27.98 185 PRO B O 1
ATOM 3401 N N . SER B 1 186 ? 43.057 41.251 30.996 1.00 25.81 186 SER B N 1
ATOM 3402 C CA . SER B 1 186 ? 44.244 42.071 30.780 1.00 25.73 186 SER B CA 1
ATOM 3403 C C . SER B 1 186 ? 43.859 43.513 30.448 1.00 25.16 186 SER B C 1
ATOM 3404 O O . SER B 1 186 ? 42.668 43.828 30.338 1.00 25.56 186 SER B O 1
ATOM 3407 N N . LYS B 1 187 ? 44.862 44.376 30.299 1.00 24.73 187 LYS B N 1
ATOM 3408 C CA . LYS B 1 187 ? 44.670 45.817 30.135 1.00 24.36 187 LYS B CA 1
ATOM 3409 C C . LYS B 1 187 ? 43.958 46.243 28.831 1.00 23.10 187 LYS B C 1
ATOM 3410 O O . LYS B 1 187 ? 42.920 46.931 28.868 1.00 21.75 187 LYS B O 1
ATOM 3416 N N . LEU B 1 188 ? 44.498 45.818 27.684 1.00 21.75 188 LEU B N 1
ATOM 3417 C CA . LEU B 1 188 ? 43.895 46.181 26.408 1.00 20.74 188 LEU B CA 1
ATOM 3418 C C . LEU B 1 188 ? 42.571 45.454 26.217 1.00 20.84 188 LEU B C 1
ATOM 3419 O O . LEU B 1 188 ? 41.621 46.030 25.686 1.00 20.21 188 LEU B O 1
ATOM 3424 N N . GLU B 1 189 ? 42.494 44.204 26.679 1.00 20.66 189 GLU B N 1
ATOM 3425 C CA . GLU B 1 189 ? 41.221 43.487 26.706 1.00 21.48 189 GLU B CA 1
ATOM 3426 C C . GLU B 1 189 ? 40.118 44.343 27.296 1.00 22.30 189 GLU B C 1
ATOM 3427 O O . GLU B 1 189 ? 39.094 44.529 26.667 1.00 23.76 189 GLU B O 1
ATOM 3433 N N . GLN B 1 190 ? 40.333 44.882 28.492 1.00 23.48 190 GLN B N 1
ATOM 3434 C CA . GLN B 1 190 ? 39.303 45.645 29.163 1.00 24.67 190 GLN B CA 1
ATOM 3435 C C . GLN B 1 190 ? 39.084 47.017 28.554 1.00 25.32 190 GLN B C 1
ATOM 3436 O O . GLN B 1 190 ? 37.957 47.521 28.585 1.00 25.43 190 GLN B O 1
ATOM 3442 N N . ILE B 1 191 ? 40.140 47.630 28.017 1.00 24.21 191 ILE B N 1
ATOM 3443 C CA . ILE B 1 191 ? 39.969 48.919 27.322 1.00 24.53 191 ILE B CA 1
ATOM 3444 C C . ILE B 1 191 ? 39.078 48.759 26.077 1.00 23.88 191 ILE B C 1
ATOM 3445 O O . ILE B 1 191 ? 38.121 49.519 25.879 1.00 25.12 191 ILE B O 1
ATOM 3450 N N . GLU B 1 192 ? 39.400 47.772 25.259 1.00 23.35 192 GLU B N 1
ATOM 3451 C CA . GLU B 1 192 ? 38.705 47.513 23.990 1.00 23.36 192 GLU B CA 1
ATOM 3452 C C . GLU B 1 192 ? 37.381 46.789 24.164 1.00 23.05 192 GLU B C 1
ATOM 3453 O O . GLU B 1 192 ? 36.517 46.893 23.298 1.00 22.84 192 GLU B O 1
ATOM 3459 N N . GLY B 1 193 ? 37.224 46.040 25.263 1.00 23.82 193 GLY B N 1
ATOM 3460 C CA . GLY B 1 193 ? 36.059 45.151 25.426 1.00 23.05 193 GLY B CA 1
ATOM 3461 C C . GLY B 1 193 ? 36.211 43.932 24.518 1.00 24.01 193 GLY B C 1
ATOM 3462 O O . GLY B 1 193 ? 35.243 43.482 23.890 1.00 23.75 193 GLY B O 1
ATOM 3463 N N . LEU B 1 194 ? 37.421 43.377 24.473 1.00 23.48 194 LEU B N 1
ATOM 3464 C CA . LEU B 1 194 ? 37.762 42.272 23.565 1.00 23.58 194 LEU B CA 1
ATOM 3465 C C . LEU B 1 194 ? 38.534 41.156 24.270 1.00 23.93 194 LEU B C 1
ATOM 3466 O O . LEU B 1 194 ? 39.756 41.264 24.466 1.00 23.98 194 LEU B O 1
ATOM 3471 N N . GLU B 1 195 ? 37.845 40.089 24.648 1.00 24.05 195 GLU B N 1
ATOM 3472 C CA . GLU B 1 195 ? 38.485 38.986 25.386 1.00 25.60 195 GLU B CA 1
ATOM 3473 C C . GLU B 1 195 ? 39.700 38.365 24.691 1.00 24.96 195 GLU B C 1
ATOM 3474 O O . GLU B 1 195 ? 40.674 37.992 25.350 1.00 25.28 195 GLU B O 1
ATOM 3480 N N . GLN B 1 196 ? 39.632 38.220 23.367 1.00 24.04 196 GLN B N 1
ATOM 3481 C CA . GLN B 1 196 ? 40.739 37.639 22.615 1.00 23.33 196 GLN B CA 1
ATOM 3482 C C . GLN B 1 196 ? 42.080 38.364 22.828 1.00 22.90 196 GLN B C 1
ATOM 3483 O O . GLN B 1 196 ? 43.154 37.804 22.590 1.00 23.00 196 GLN B O 1
ATOM 3489 N N . LEU B 1 197 ? 42.032 39.609 23.282 1.00 23.01 197 LEU B N 1
ATOM 3490 C CA . LEU B 1 197 ? 43.282 40.359 23.503 1.00 22.60 197 LEU B CA 1
ATOM 3491 C C . LEU B 1 197 ? 44.040 39.819 24.694 1.00 22.19 197 LEU B C 1
ATOM 3492 O O . LEU B 1 197 ? 45.258 39.936 24.758 1.00 23.72 197 LEU B O 1
ATOM 3497 N N . ARG B 1 198 ? 43.328 39.235 25.650 1.00 23.15 198 ARG B N 1
ATOM 3498 C CA . ARG B 1 198 ? 43.982 38.549 26.766 1.00 23.14 198 ARG B CA 1
ATOM 3499 C C . ARG B 1 198 ? 45.011 37.565 26.224 1.00 22.87 198 ARG B C 1
ATOM 3500 O O . ARG B 1 198 ? 46.129 37.510 26.715 1.00 24.38 198 ARG B O 1
ATOM 3508 N N . LEU B 1 199 ? 44.656 36.825 25.186 1.00 21.58 199 LEU B N 1
ATOM 3509 C CA . LEU B 1 199 ? 45.586 35.880 24.583 1.00 21.55 199 LEU B CA 1
ATOM 3510 C C . LEU B 1 199 ? 46.825 36.571 24.014 1.00 21.98 199 LEU B C 1
ATOM 3511 O O . LEU B 1 199 ? 47.948 36.183 24.343 1.00 22.46 199 LEU B O 1
ATOM 3516 N N . LEU B 1 200 ? 46.629 37.590 23.170 1.00 21.56 200 LEU B N 1
ATOM 3517 C CA . LEU B 1 200 ? 47.762 38.351 22.621 1.00 22.02 200 LEU B CA 1
ATOM 3518 C C . LEU B 1 200 ? 48.622 38.993 23.700 1.00 22.72 200 LEU B C 1
ATOM 3519 O O . LEU B 1 200 ? 49.861 38.903 23.648 1.00 23.83 200 LEU B O 1
ATOM 3524 N N . GLU B 1 201 ? 47.991 39.608 24.702 1.00 22.80 201 GLU B N 1
ATOM 3525 C CA . GLU B 1 201 ? 48.764 40.308 25.752 1.00 23.19 201 GLU B CA 1
ATOM 3526 C C . GLU B 1 201 ? 49.579 39.320 26.598 1.00 24.54 201 GLU B C 1
ATOM 3527 O O . GLU B 1 201 ? 50.597 39.678 27.201 1.00 24.25 201 GLU B O 1
ATOM 3533 N N . ASN B 1 202 ? 49.136 38.063 26.609 1.00 25.12 202 ASN B N 1
ATOM 3534 C CA . ASN B 1 202 ? 49.833 37.018 27.345 1.00 26.19 202 ASN B CA 1
ATOM 3535 C C . ASN B 1 202 ? 50.722 36.193 26.421 1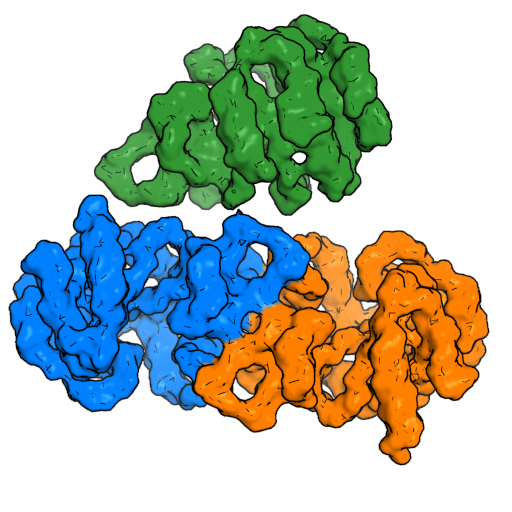.00 27.15 202 ASN B C 1
ATOM 3536 O O . ASN B 1 202 ? 51.243 35.145 26.812 1.00 27.83 202 ASN B O 1
ATOM 3541 N N . GLY B 1 203 ? 50.887 36.667 25.189 1.00 27.55 203 GLY B N 1
ATOM 3542 C CA . GLY B 1 203 ? 51.823 36.056 24.236 1.00 28.53 203 GLY B CA 1
ATOM 3543 C C . GLY B 1 203 ? 51.411 34.706 23.649 1.00 28.90 203 GLY B C 1
ATOM 3544 O O . GLY B 1 203 ? 52.271 33.952 23.221 1.00 28.68 203 GLY B O 1
ATOM 3545 N N . ILE B 1 204 ? 50.108 34.408 23.630 1.00 28.36 204 ILE B N 1
ATOM 3546 C CA . ILE B 1 204 ? 49.586 33.223 22.949 1.00 29.06 204 ILE B CA 1
ATOM 3547 C C . ILE B 1 204 ? 49.238 33.612 21.513 1.00 28.73 204 ILE B C 1
ATOM 3548 O O . ILE B 1 204 ? 48.473 34.571 21.281 1.00 28.68 204 ILE B O 1
ATOM 3553 N N . LYS B 1 205 ? 49.809 32.879 20.566 1.00 27.96 205 LYS B N 1
ATOM 3554 C CA . LYS B 1 205 ? 49.595 33.125 19.150 1.00 28.24 205 LYS B CA 1
ATOM 3555 C C . LYS B 1 205 ? 48.174 32.707 18.721 1.00 26.81 205 LYS B C 1
ATOM 3556 O O . LYS B 1 205 ? 47.683 31.617 19.071 1.00 26.37 205 LYS B O 1
ATOM 3562 N N . ILE B 1 206 ? 47.526 33.572 17.959 1.00 24.78 206 ILE B N 1
ATOM 3563 C CA . ILE B 1 206 ? 46.234 33.248 17.382 1.00 23.29 206 ILE B CA 1
ATOM 3564 C C . ILE B 1 206 ? 46.383 33.187 15.866 1.00 22.97 206 ILE B C 1
ATOM 3565 O O . ILE B 1 206 ? 46.681 34.220 15.222 1.00 22.61 206 ILE B O 1
ATOM 3570 N N . LYS B 1 207 ? 46.193 31.986 15.313 1.00 22.51 207 LYS B N 1
ATOM 3571 C CA . LYS B 1 207 ? 46.198 31.778 13.865 1.00 22.72 207 LYS B CA 1
ATOM 3572 C C . LYS B 1 207 ? 44.863 32.215 13.285 1.00 22.64 207 LYS B C 1
ATOM 3573 O O . LYS B 1 207 ? 43.811 31.767 13.724 1.00 22.23 207 LYS B O 1
ATOM 3579 N N . VAL B 1 208 ? 44.914 33.104 12.291 1.00 22.12 208 VAL B N 1
ATOM 3580 C CA . VAL B 1 208 ? 43.716 33.601 11.657 1.00 20.98 208 VAL B CA 1
ATOM 3581 C C . VAL B 1 208 ? 43.646 33.068 10.223 1.00 22.16 208 VAL B C 1
ATOM 3582 O O . VAL B 1 208 ? 44.563 33.298 9.423 1.00 22.74 208 VAL B O 1
ATOM 3586 N N . LEU B 1 209 ? 42.566 32.347 9.909 1.00 21.57 209 LEU B N 1
ATOM 3587 C CA . LEU B 1 209 ? 42.332 31.871 8.542 1.00 21.12 209 LEU B CA 1
ATOM 3588 C C . LEU B 1 209 ? 41.308 32.782 7.891 1.00 20.76 209 LEU B C 1
ATOM 3589 O O . LEU B 1 209 ? 40.328 33.210 8.516 1.00 20.47 209 LEU B O 1
ATOM 3594 N N . ILE B 1 210 ? 41.561 33.114 6.640 1.00 20.39 210 ILE B N 1
ATOM 3595 C CA . ILE B 1 210 ? 40.685 33.964 5.878 1.00 20.57 210 ILE B CA 1
ATOM 3596 C C . ILE B 1 210 ? 39.626 33.113 5.196 1.00 20.82 210 ILE B C 1
ATOM 3597 O O . ILE B 1 210 ? 39.961 32.221 4.421 1.00 21.02 210 ILE B O 1
ATOM 3602 N N . THR B 1 211 ? 38.363 33.416 5.464 1.00 20.87 211 THR B N 1
ATOM 3603 C CA . THR B 1 211 ? 37.246 32.752 4.820 1.00 21.79 211 THR B CA 1
ATOM 3604 C C . THR B 1 211 ? 36.539 33.734 3.869 1.00 22.78 211 THR B C 1
ATOM 3605 O O . THR B 1 211 ? 36.495 34.950 4.151 1.00 22.76 211 THR B O 1
ATO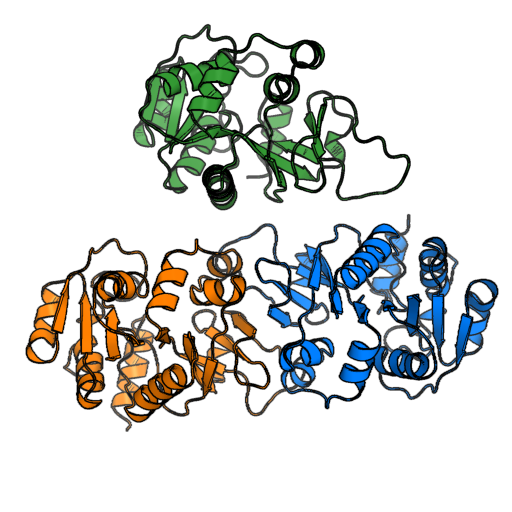M 3609 N N . GLU B 1 212 ? 35.989 33.201 2.775 1.00 22.36 212 GLU B N 1
ATOM 3610 C CA . GLU B 1 212 ? 35.158 33.964 1.826 1.00 23.88 212 GLU B CA 1
ATOM 3611 C C . GLU B 1 212 ? 33.665 33.749 2.096 1.00 24.00 212 GLU B C 1
ATOM 3612 O O . GLU B 1 212 ? 32.812 34.422 1.512 1.00 24.50 212 GLU B O 1
ATOM 3618 N N . ASN B 1 213 ? 33.340 32.820 2.996 1.00 23.21 213 ASN B N 1
ATOM 3619 C CA . ASN B 1 213 ? 31.933 32.605 3.368 1.00 23.81 213 ASN B CA 1
ATOM 3620 C C . ASN B 1 213 ? 31.376 33.800 4.149 1.00 23.56 213 ASN B C 1
ATOM 3621 O O . ASN B 1 213 ? 32.112 34.472 4.867 1.00 21.74 213 ASN B O 1
ATOM 3626 N N . TYR B 1 214 ? 30.079 34.060 3.975 1.00 24.08 214 TYR B N 1
ATOM 3627 C CA . TYR B 1 214 ? 29.386 35.119 4.675 1.00 24.17 214 TYR B CA 1
ATOM 3628 C C . TYR B 1 214 ? 29.027 34.692 6.100 1.00 24.04 214 TYR B C 1
ATOM 3629 O O . TYR B 1 214 ? 28.387 33.659 6.307 1.00 23.61 214 TYR B O 1
ATOM 3638 N N . TYR B 1 215 ? 29.420 35.502 7.074 1.00 24.08 215 TYR B N 1
ATOM 3639 C CA . TYR B 1 215 ? 29.019 35.321 8.466 1.00 24.57 215 TYR B CA 1
ATOM 3640 C C . TYR B 1 215 ? 28.484 36.669 8.953 1.00 25.85 215 TYR B C 1
ATOM 3641 O O . TYR B 1 215 ? 28.928 37.710 8.470 1.00 25.67 215 TYR B O 1
ATOM 3650 N N . HIS B 1 216 ? 27.561 36.647 9.906 1.00 26.20 216 HIS B N 1
ATOM 3651 C CA . HIS B 1 216 ? 27.060 37.875 10.536 1.00 28.44 216 HIS B CA 1
ATOM 3652 C C . HIS B 1 216 ? 26.388 37.517 11.861 1.00 28.70 216 HIS B C 1
ATOM 3653 O O . HIS B 1 216 ? 25.437 36.720 11.879 1.00 29.40 216 HIS B O 1
ATOM 3660 N N . GLY B 1 217 ? 26.886 38.078 12.962 1.00 28.67 217 GLY B N 1
ATOM 3661 C CA . GLY B 1 217 ? 26.315 37.794 14.288 1.00 29.76 217 GLY B CA 1
ATOM 3662 C C . GLY B 1 217 ? 24.981 38.503 14.428 1.00 31.00 217 GLY B C 1
ATOM 3663 O O . GLY B 1 217 ? 24.781 39.573 13.818 1.00 32.00 217 GLY B O 1
ATOM 3664 N N . VAL B 1 218 ? 24.063 37.929 15.208 1.00 31.22 218 VAL B N 1
ATOM 3665 C CA . VAL B 1 218 ? 22.788 38.587 15.484 1.00 31.63 218 VAL B CA 1
ATOM 3666 C C . VAL B 1 218 ? 22.788 39.131 16.919 1.00 32.52 218 VAL B C 1
ATOM 3667 O O . VAL B 1 218 ? 22.617 38.382 17.888 1.00 32.28 218 VAL B O 1
ATOM 3671 N N . ASP B 1 219 ? 22.997 40.440 17.039 1.00 32.57 219 ASP B N 1
ATOM 3672 C CA . ASP B 1 219 ? 23.025 41.118 18.334 1.00 33.31 219 ASP B CA 1
ATOM 3673 C C . ASP B 1 219 ? 21.876 42.082 18.537 1.00 33.94 219 ASP B C 1
ATOM 3674 O O . ASP B 1 219 ? 21.480 42.333 19.678 1.00 34.00 219 ASP B O 1
ATOM 3679 N N . THR B 1 220 ? 21.380 42.643 17.431 1.00 34.28 220 THR B N 1
ATOM 3680 C CA . THR B 1 220 ? 20.288 43.632 17.452 1.00 35.69 220 THR B CA 1
ATOM 3681 C C . THR B 1 220 ? 19.221 43.297 16.409 1.00 36.77 220 THR B C 1
ATOM 3682 O O . THR B 1 220 ? 19.446 42.475 15.513 1.00 35.38 220 THR B O 1
ATOM 3686 N N . GLU B 1 221 ? 18.072 43.973 16.511 1.00 37.81 221 GLU B N 1
ATOM 3687 C CA . GLU B 1 221 ? 16.994 43.835 15.540 1.00 39.62 221 GLU B CA 1
ATOM 3688 C C . GLU B 1 221 ? 17.461 44.072 14.098 1.00 38.90 221 GLU B C 1
ATOM 3689 O O . GLU B 1 221 ? 17.058 43.356 13.180 1.00 38.34 221 GLU B O 1
ATOM 3695 N N . GLU B 1 222 ? 18.326 45.065 13.920 1.00 38.58 222 GLU B N 1
ATOM 3696 C CA . GLU B 1 222 ? 18.932 45.358 12.624 1.00 39.04 222 GLU B CA 1
ATOM 3697 C C . GLU B 1 222 ? 19.731 44.169 12.041 1.00 36.99 222 GLU B C 1
ATOM 3698 O O . GLU B 1 222 ? 19.615 43.863 10.856 1.00 36.32 222 GLU B O 1
ATOM 3704 N N . ASP B 1 223 ? 20.545 43.524 12.881 1.00 35.43 223 ASP B N 1
ATOM 3705 C CA . ASP B 1 223 ? 21.313 42.352 12.482 1.00 34.25 223 ASP B CA 1
ATOM 3706 C C . ASP B 1 223 ? 20.363 41.235 12.024 1.00 34.22 223 ASP B C 1
ATOM 3707 O O . ASP B 1 223 ? 20.630 40.560 11.035 1.00 33.21 223 ASP B O 1
ATOM 3712 N N . LEU B 1 224 ? 19.267 41.051 12.765 1.00 34.32 224 LEU B N 1
ATOM 3713 C CA . LEU B 1 224 ? 18.289 40.016 12.455 1.00 34.75 224 LEU B CA 1
ATOM 3714 C C . LEU B 1 224 ? 17.701 40.229 11.063 1.00 35.17 224 LEU B C 1
ATOM 3715 O O . LEU B 1 224 ? 17.629 39.279 10.291 1.00 35.10 224 LEU B O 1
ATOM 3720 N N . LYS B 1 225 ? 17.317 41.471 10.745 1.00 35.34 225 LYS B N 1
ATOM 3721 C CA . LYS B 1 225 ? 16.849 41.845 9.403 1.00 36.87 225 LYS B CA 1
ATOM 3722 C C . LYS B 1 225 ? 17.893 41.619 8.322 1.00 35.49 225 LYS B C 1
ATOM 3723 O O . LYS B 1 225 ? 17.584 41.073 7.269 1.00 35.39 225 LYS B O 1
ATOM 3729 N N . ILE B 1 226 ? 19.123 42.049 8.585 1.00 34.49 226 ILE B N 1
ATOM 3730 C CA . ILE B 1 226 ? 20.241 41.777 7.695 1.00 33.30 226 ILE B CA 1
ATOM 3731 C C . ILE B 1 226 ? 20.341 40.263 7.400 1.00 32.69 226 ILE B C 1
ATOM 3732 O O . ILE B 1 226 ? 20.355 39.838 6.237 1.00 32.14 226 ILE B O 1
ATOM 3737 N N . VAL B 1 227 ? 20.369 39.462 8.458 1.00 32.08 227 VAL B N 1
ATOM 3738 C CA . VAL B 1 227 ? 20.499 38.023 8.324 1.00 31.91 227 VAL B CA 1
ATOM 3739 C C . VAL B 1 227 ? 19.302 37.423 7.550 1.00 32.89 227 VAL B C 1
ATOM 3740 O O . VAL B 1 227 ? 19.506 36.626 6.635 1.00 33.38 227 VAL B O 1
ATOM 3744 N N . GLU B 1 228 ? 18.073 37.823 7.893 1.00 33.57 228 GLU B N 1
ATOM 3745 C CA . GLU B 1 228 ? 16.868 37.391 7.159 1.00 35.07 228 GLU B CA 1
ATOM 3746 C C . GLU B 1 228 ? 16.971 37.692 5.649 1.00 35.44 228 GLU B C 1
ATOM 3747 O O . GLU B 1 228 ? 16.639 36.836 4.825 1.00 35.13 228 GLU B O 1
ATOM 3753 N N . GLU B 1 229 ? 17.410 38.907 5.296 1.00 35.26 229 GLU B N 1
ATOM 3754 C CA . GLU B 1 229 ? 17.608 39.280 3.879 1.00 36.75 229 GLU B CA 1
ATOM 3755 C C . GLU B 1 229 ? 18.615 38.360 3.174 1.00 35.50 229 GLU B C 1
ATOM 3756 O O . GLU B 1 229 ? 18.375 37.929 2.055 1.00 35.73 229 GLU B O 1
ATOM 3762 N N . LYS B 1 230 ? 19.742 38.081 3.823 1.00 34.84 230 LYS B N 1
ATOM 3763 C CA . LYS B 1 230 ? 20.739 37.147 3.269 1.00 34.34 230 LYS B CA 1
ATOM 3764 C C . LYS B 1 230 ? 20.130 35.761 3.028 1.00 33.97 230 LYS B C 1
ATOM 3765 O O . LYS B 1 230 ? 20.285 35.176 1.952 1.00 33.78 230 LYS B O 1
ATOM 3771 N N . LEU B 1 231 ? 19.403 35.259 4.021 1.00 33.30 231 LEU B N 1
ATOM 3772 C CA . LEU B 1 231 ? 18.867 33.911 3.951 1.00 33.42 231 LEU B CA 1
ATOM 3773 C C . LEU B 1 231 ? 17.752 33.745 2.922 1.00 34.12 231 LEU B C 1
ATOM 3774 O O . LEU B 1 231 ? 17.484 32.630 2.474 1.00 33.97 231 LEU B O 1
ATOM 3779 N N . LYS B 1 232 ? 17.106 34.851 2.559 1.00 34.21 232 LYS B N 1
ATOM 3780 C CA . LYS B 1 232 ? 16.109 34.848 1.487 1.00 35.33 232 LYS B CA 1
ATOM 3781 C C . LYS B 1 232 ? 16.707 35.181 0.102 1.00 36.03 232 LYS B C 1
ATOM 3782 O O . LYS B 1 232 ? 15.971 35.469 -0.837 1.00 36.60 232 LYS B O 1
ATOM 3788 N N . ASN B 1 233 ? 18.030 35.110 -0.032 1.00 35.63 233 ASN B N 1
ATOM 3789 C CA . ASN B 1 233 ? 18.698 35.511 -1.269 1.00 36.73 233 ASN B CA 1
ATOM 3790 C C . ASN B 1 233 ? 19.871 34.593 -1.660 1.00 37.25 233 ASN B C 1
ATOM 3791 O O . ASN B 1 233 ? 20.766 35.009 -2.379 1.00 37.73 233 ASN B O 1
ATOM 3796 N N . LEU B 1 234 ? 19.857 33.352 -1.180 1.00 38.24 234 LEU B N 1
ATOM 3797 C CA . LEU B 1 234 ? 20.812 32.326 -1.605 1.00 38.44 234 LEU B CA 1
ATOM 3798 C C . LEU B 1 234 ? 20.447 31.736 -2.981 1.00 39.56 234 LEU B C 1
ATOM 3799 O O . LEU B 1 234 ? 19.352 31.912 -3.534 1.00 39.96 234 LEU B O 1
ATOM 3805 N N . ARG C 1 3 ? 39.651 37.089 51.106 1.00 53.44 3 ARG C N 1
ATOM 3806 C CA . ARG C 1 3 ? 40.092 38.516 50.940 1.00 51.04 3 ARG C CA 1
ATOM 3807 C C . ARG C 1 3 ? 39.003 39.542 51.274 1.00 49.90 3 ARG C C 1
ATOM 3808 O O . ARG C 1 3 ? 37.803 39.288 51.096 1.00 51.00 3 ARG C O 1
ATOM 3816 N N . ALA C 1 4 ? 39.435 40.714 51.738 1.00 47.54 4 ALA C N 1
ATOM 3817 C CA . ALA C 1 4 ? 38.524 41.827 51.996 1.00 46.54 4 ALA C CA 1
ATOM 3818 C C . ALA C 1 4 ? 39.256 43.166 52.016 1.00 44.48 4 ALA C C 1
ATOM 3819 O O . ALA C 1 4 ? 40.456 43.217 52.277 1.00 44.52 4 ALA C O 1
ATOM 3821 N N . VAL C 1 5 ? 38.522 44.242 51.745 1.00 43.51 5 VAL C N 1
ATOM 3822 C CA . VAL C 1 5 ? 39.043 45.603 51.828 1.00 41.51 5 VAL C CA 1
ATOM 3823 C C . VAL C 1 5 ? 38.429 46.280 53.059 1.00 40.99 5 VAL C C 1
ATOM 3824 O O . VAL C 1 5 ? 37.202 46.286 53.221 1.00 41.34 5 VAL C O 1
ATOM 3828 N N . ILE C 1 6 ? 39.274 46.822 53.933 1.00 40.07 6 ILE C N 1
ATOM 3829 C CA . ILE C 1 6 ? 38.791 47.488 55.160 1.00 39.87 6 ILE C CA 1
ATOM 3830 C C . ILE C 1 6 ? 39.178 48.962 55.151 1.00 39.18 6 ILE C C 1
ATOM 3831 O O . ILE C 1 6 ? 40.337 49.317 54.860 1.00 38.43 6 ILE C O 1
ATOM 3836 N N . ILE C 1 7 ? 38.202 49.801 55.475 1.00 39.16 7 ILE C N 1
ATOM 3837 C CA . ILE C 1 7 ? 38.355 51.260 55.493 1.00 39.17 7 ILE C CA 1
ATOM 3838 C C . ILE C 1 7 ? 38.216 51.794 56.928 1.00 39.17 7 ILE C C 1
ATOM 3839 O O . ILE C 1 7 ? 37.133 51.721 57.492 1.00 39.87 7 ILE C O 1
ATOM 3844 N N . PRO C 1 8 ? 39.320 52.317 57.521 1.00 38.81 8 PRO C N 1
ATOM 3845 C CA . PRO C 1 8 ? 39.230 52.940 58.842 1.00 38.87 8 PRO C CA 1
ATOM 3846 C C . PRO C 1 8 ? 38.734 54.370 58.712 1.00 39.45 8 PRO C C 1
ATOM 3847 O O . PRO C 1 8 ? 39.279 55.157 57.934 1.00 39.36 8 PRO C O 1
ATOM 3851 N N . ALA C 1 9 ? 37.695 54.710 59.460 1.00 40.23 9 ALA C N 1
ATOM 3852 C CA . ALA C 1 9 ? 37.109 56.036 59.335 1.00 41.38 9 ALA C CA 1
ATOM 3853 C C . ALA C 1 9 ? 36.528 56.534 60.648 1.00 42.24 9 ALA C C 1
ATOM 3854 O O . ALA C 1 9 ? 35.321 56.427 60.884 1.00 42.92 9 ALA C O 1
ATOM 3856 N N . ARG C 1 10 ? 37.386 57.076 61.505 1.00 42.66 10 ARG C N 1
ATOM 3857 C CA . ARG C 1 10 ? 36.920 57.667 62.755 1.00 43.99 10 ARG C CA 1
ATOM 3858 C C . ARG C 1 10 ? 36.316 59.038 62.494 1.00 45.14 10 ARG C C 1
ATOM 3859 O O . ARG C 1 10 ? 36.678 59.713 61.531 1.00 44.84 10 ARG C O 1
ATOM 3867 N N . LEU C 1 11 ? 35.396 59.446 63.363 1.00 46.51 11 LEU C N 1
ATOM 3868 C CA . LEU C 1 11 ? 34.722 60.734 63.231 1.00 48.01 11 LEU C CA 1
ATOM 3869 C C . LEU C 1 11 ? 35.566 61.902 63.758 1.00 49.32 11 LEU C C 1
ATOM 3870 O O . LEU C 1 11 ? 35.533 62.999 63.193 1.00 50.63 11 LEU C O 1
ATOM 3875 N N . GLY C 1 12 ? 36.316 61.663 64.832 1.00 49.73 12 GLY C N 1
ATOM 3876 C CA . GLY C 1 12 ? 37.046 62.729 65.546 1.00 51.42 12 GLY C CA 1
ATOM 3877 C C . GLY C 1 12 ? 38.348 63.246 64.933 1.00 51.70 12 GLY C C 1
ATOM 3878 O O . GLY C 1 12 ? 39.309 63.515 65.654 1.00 52.53 12 GLY C O 1
ATOM 3879 N N . SER C 1 13 ? 38.380 63.404 63.611 1.00 51.53 13 SER C N 1
ATOM 3880 C CA . SER C 1 13 ? 39.522 64.025 62.932 1.00 52.38 13 SER C CA 1
ATOM 3881 C C . SER C 1 13 ? 39.697 65.494 63.369 1.00 54.96 13 SER C C 1
ATOM 3882 O O . SER C 1 13 ? 38.721 66.165 63.723 1.00 56.25 13 SER C O 1
ATOM 3885 N N . THR C 1 14 ? 40.933 65.986 63.355 1.00 56.37 14 THR C N 1
ATOM 3886 C CA . THR C 1 14 ? 41.246 67.306 63.935 1.00 59.58 14 THR C CA 1
ATOM 3887 C C . THR C 1 14 ? 41.502 68.423 62.914 1.00 61.16 14 THR C C 1
ATOM 3888 O O . THR C 1 14 ? 41.081 69.560 63.136 1.00 63.11 14 THR C O 1
ATOM 3892 N N . ARG C 1 15 ? 42.196 68.107 61.817 1.00 60.70 15 ARG C N 1
ATOM 3893 C CA . ARG C 1 15 ? 42.446 69.087 60.739 1.00 62.59 15 ARG C CA 1
ATOM 3894 C C . ARG C 1 15 ? 41.180 69.436 59.936 1.00 63.19 15 ARG C C 1
ATOM 3895 O O . ARG C 1 15 ? 41.116 70.472 59.273 1.00 64.76 15 ARG C O 1
ATOM 3903 N N . LEU C 1 16 ? 40.183 68.557 59.992 1.00 62.30 16 LEU C N 1
ATOM 3904 C CA . LEU C 1 16 ? 38.870 68.801 59.384 1.00 63.18 16 LEU C CA 1
ATOM 3905 C C . LEU C 1 16 ? 37.809 68.179 60.268 1.00 62.53 16 LEU C C 1
ATOM 3906 O O . LEU C 1 16 ? 37.890 66.990 60.587 1.00 61.33 16 LEU C O 1
ATOM 3911 N N . LYS C 1 17 ? 36.818 68.976 60.656 1.00 63.93 17 LYS C N 1
ATOM 3912 C CA . LYS C 1 17 ? 35.748 68.511 61.538 1.00 63.39 17 LYS C CA 1
ATOM 3913 C C . LYS C 1 17 ? 34.886 67.458 60.825 1.00 61.30 17 LYS C C 1
ATOM 3914 O O . LYS C 1 17 ? 34.432 67.675 59.699 1.00 61.65 17 LYS C O 1
ATOM 3920 N N . GLU C 1 18 ? 34.694 66.309 61.471 1.00 59.02 18 GLU C N 1
ATOM 3921 C CA . GLU C 1 18 ? 33.839 65.232 60.933 1.00 57.02 18 GLU C CA 1
ATOM 3922 C C . GLU C 1 18 ? 34.135 64.862 59.462 1.00 55.35 18 GLU C C 1
ATOM 3923 O O . GLU C 1 18 ? 33.232 64.753 58.640 1.00 54.70 18 GLU C O 1
ATOM 3929 N N . LYS C 1 19 ? 35.422 64.653 59.179 1.00 54.26 19 LYS C N 1
ATOM 3930 C CA . LYS C 1 19 ? 35.960 64.393 57.832 1.00 53.64 19 LYS C CA 1
ATOM 3931 C C . LYS C 1 19 ? 35.112 63.433 56.968 1.00 52.87 19 LYS C C 1
ATOM 3932 O O . LYS C 1 19 ? 34.731 63.793 55.850 1.00 53.55 19 LYS C O 1
ATOM 3938 N N . PRO C 1 20 ? 34.800 62.222 57.486 1.00 51.58 20 PRO C N 1
ATOM 3939 C CA . PRO C 1 20 ? 34.029 61.245 56.694 1.00 51.12 20 PRO C CA 1
ATOM 3940 C C . PRO C 1 20 ? 32.647 61.728 56.245 1.00 52.46 20 PRO C C 1
ATOM 3941 O O . PRO C 1 20 ? 32.110 61.232 55.250 1.00 52.10 20 PRO C O 1
ATOM 3945 N N . LEU C 1 21 ? 32.078 62.668 56.998 1.00 53.74 21 LEU C N 1
ATOM 3946 C CA . LEU C 1 21 ? 30.750 63.214 56.713 1.00 55.47 21 LEU C CA 1
ATOM 3947 C C . LEU C 1 21 ? 30.820 64.435 55.799 1.00 56.97 21 LEU C C 1
ATOM 3948 O O . LEU C 1 21 ? 29.800 64.857 55.238 1.00 58.56 21 LEU C O 1
ATOM 3953 N N . LYS C 1 22 ? 32.020 65.000 55.666 1.00 56.94 22 LYS C N 1
ATOM 3954 C CA . LYS C 1 22 ? 32.219 66.232 54.916 1.00 58.74 22 LYS C CA 1
ATOM 3955 C C . LYS C 1 22 ? 31.779 66.029 53.475 1.00 59.21 22 LYS C C 1
ATOM 3956 O O . LYS C 1 22 ? 32.239 65.102 52.795 1.00 57.79 22 LYS C O 1
ATOM 3962 N N . ASN C 1 23 ? 30.864 66.889 53.038 1.00 61.13 23 ASN C N 1
ATOM 3963 C CA . ASN C 1 23 ? 30.330 66.840 51.686 1.00 62.29 23 ASN C CA 1
ATOM 3964 C C . ASN C 1 23 ? 31.393 67.034 50.599 1.00 62.34 23 ASN C C 1
ATOM 3965 O O . ASN C 1 23 ? 32.221 67.951 50.663 1.00 62.92 23 ASN C O 1
ATOM 3970 N N . LEU C 1 24 ? 31.354 66.147 49.610 1.00 61.93 24 LEU C N 1
ATOM 3971 C CA . LEU C 1 24 ? 32.227 66.212 48.446 1.00 62.17 24 LEU C CA 1
ATOM 3972 C C . LEU C 1 24 ? 31.375 66.050 47.189 1.00 63.47 24 LEU C C 1
ATOM 3973 O O . LEU C 1 24 ? 31.064 64.925 46.783 1.00 62.68 24 LEU C O 1
ATOM 3978 N N . LEU C 1 25 ? 30.977 67.183 46.605 1.00 65.96 25 LEU C N 1
ATOM 3979 C CA . LEU C 1 25 ? 30.207 67.228 45.348 1.00 67.67 25 LEU C CA 1
ATOM 3980 C C . LEU C 1 25 ? 28.925 66.374 45.392 1.00 67.61 25 LEU C C 1
ATOM 3981 O O . LEU C 1 25 ? 28.686 65.549 44.501 1.00 67.75 25 LEU C O 1
ATOM 3986 N N . GLY C 1 26 ? 28.116 66.559 46.436 1.00 67.33 26 GLY C N 1
ATOM 3987 C CA . GLY C 1 26 ? 26.842 65.844 46.557 1.00 67.33 26 GLY C CA 1
ATOM 3988 C C . GLY C 1 26 ? 26.778 64.640 47.488 1.00 64.79 26 GLY C C 1
ATOM 3989 O O . GLY C 1 26 ? 25.683 64.170 47.820 1.00 65.34 26 GLY C O 1
ATOM 3990 N N . LYS C 1 27 ? 27.938 64.128 47.899 1.00 62.36 27 LYS C N 1
ATOM 3991 C CA . LYS C 1 27 ? 28.011 62.987 48.829 1.00 59.95 27 LYS C CA 1
ATOM 3992 C C . LYS C 1 27 ? 29.055 63.247 49.911 1.00 57.61 27 LYS C C 1
ATOM 3993 O O . LYS C 1 27 ? 30.005 64.000 49.676 1.00 57.55 27 LYS C O 1
ATOM 3999 N N . PRO C 1 28 ? 28.886 62.628 51.099 1.00 55.62 28 PRO C N 1
ATOM 4000 C CA . PRO C 1 28 ? 29.967 62.655 52.098 1.00 53.66 28 PRO C CA 1
ATOM 4001 C C . PRO C 1 28 ? 31.223 61.948 51.593 1.00 51.53 28 PRO C C 1
ATOM 4002 O O . PRO C 1 28 ? 31.124 60.968 50.858 1.00 51.39 28 PRO C O 1
ATOM 4006 N N . LEU C 1 29 ? 32.386 62.473 51.968 1.00 50.15 29 LEU C N 1
ATOM 4007 C CA . LEU C 1 29 ? 33.687 61.891 51.626 1.00 48.17 29 LEU C CA 1
ATOM 4008 C C . LEU C 1 29 ? 33.714 60.348 51.636 1.00 46.20 29 LEU C C 1
ATOM 4009 O O . LEU C 1 29 ? 34.148 59.728 50.650 1.00 45.03 29 LEU C O 1
ATOM 4014 N N . ILE C 1 30 ? 33.244 59.747 52.742 1.00 45.04 30 ILE C N 1
ATOM 4015 C CA . ILE C 1 30 ? 33.321 58.289 52.938 1.00 43.83 30 ILE C CA 1
ATOM 4016 C C . ILE C 1 30 ? 32.484 57.501 51.909 1.00 44.71 30 ILE C C 1
ATOM 4017 O O . ILE C 1 30 ? 32.867 56.410 51.473 1.00 44.01 30 ILE C O 1
ATOM 4022 N N . ARG C 1 31 ? 31.355 58.084 51.515 1.00 46.36 31 ARG C N 1
ATOM 4023 C CA . ARG C 1 31 ? 30.482 57.502 50.512 1.00 47.79 31 ARG C CA 1
ATOM 4024 C C . ARG C 1 31 ? 31.262 57.287 49.207 1.00 47.85 31 ARG C C 1
ATOM 4025 O O . ARG C 1 31 ? 31.127 56.246 48.558 1.00 47.94 31 ARG C O 1
ATOM 4033 N N . TRP C 1 32 ? 32.097 58.259 48.847 1.00 47.76 32 TRP C N 1
ATOM 4034 C CA . TRP C 1 32 ? 32.967 58.126 47.676 1.00 47.90 32 TRP C CA 1
ATOM 4035 C C . TRP C 1 32 ? 33.863 56.901 47.775 1.00 46.49 32 TRP C C 1
ATOM 4036 O O . TRP C 1 32 ? 33.919 56.093 46.843 1.00 46.93 32 TRP C O 1
ATOM 4047 N N . VAL C 1 33 ? 34.549 56.762 48.909 1.00 44.80 33 VAL C N 1
ATOM 4048 C CA . VAL C 1 33 ? 35.474 55.656 49.100 1.00 43.83 33 VAL C CA 1
ATOM 4049 C C . VAL C 1 33 ? 34.705 54.337 48.983 1.00 44.20 33 VAL C C 1
ATOM 4050 O O . VAL C 1 33 ? 35.132 53.413 48.270 1.00 44.27 33 VAL C O 1
ATOM 4054 N N . VAL C 1 34 ? 33.554 54.275 49.658 1.00 44.15 34 VAL C N 1
ATOM 4055 C CA . VAL C 1 34 ? 32.776 53.045 49.770 1.00 44.12 34 VAL C CA 1
ATOM 4056 C C . VAL C 1 34 ? 32.178 52.613 48.432 1.00 45.77 34 VAL C C 1
ATOM 4057 O O . VAL C 1 34 ? 32.256 51.427 48.064 1.00 45.78 34 VAL C O 1
ATOM 4061 N N . GLU C 1 35 ? 31.593 53.576 47.718 1.00 46.80 35 GLU C N 1
ATOM 4062 C CA . GLU C 1 35 ? 31.007 53.327 46.403 1.00 49.11 35 GLU C CA 1
ATOM 4063 C C . GLU C 1 35 ? 32.044 52.792 45.425 1.00 48.99 35 GLU C C 1
ATOM 4064 O O . GLU C 1 35 ? 31.810 51.762 44.775 1.00 50.43 35 GLU C O 1
ATOM 4070 N N . GLY C 1 36 ? 33.191 53.475 45.347 1.00 48.20 36 GLY C N 1
ATOM 4071 C CA . GLY C 1 36 ? 34.316 53.052 44.497 1.00 47.72 36 GLY C CA 1
ATOM 4072 C C . GLY C 1 36 ? 34.735 51.619 44.787 1.00 47.42 36 GLY C C 1
ATOM 4073 O O . GLY C 1 36 ? 34.958 50.819 43.870 1.00 47.58 36 GLY C O 1
ATOM 4074 N N . LEU C 1 37 ? 34.812 51.289 46.076 1.00 46.02 37 LEU C N 1
ATOM 4075 C CA . LEU C 1 37 ? 35.294 49.978 46.497 1.00 45.68 37 LEU C CA 1
ATOM 4076 C C . LEU C 1 37 ? 34.293 48.861 46.244 1.00 47.61 37 LEU C C 1
ATOM 4077 O O . LEU C 1 37 ? 34.671 47.744 45.873 1.00 47.71 37 LEU C O 1
ATOM 4082 N N . VAL C 1 38 ? 33.012 49.182 46.423 1.00 48.97 38 VAL C N 1
ATOM 4083 C CA . VAL C 1 38 ? 31.950 48.218 46.222 1.00 50.83 38 VAL C CA 1
ATOM 4084 C C . VAL C 1 38 ? 31.831 47.806 44.744 1.00 53.14 38 VAL C C 1
ATOM 4085 O O . VAL C 1 38 ? 31.723 46.606 44.437 1.00 54.26 38 VAL C O 1
ATOM 4089 N N . LYS C 1 39 ? 31.886 48.775 43.827 1.00 53.67 39 LYS C N 1
ATOM 4090 C CA . LYS C 1 39 ? 31.791 48.431 42.400 1.00 55.98 39 LYS C CA 1
ATOM 4091 C C . LYS C 1 39 ? 32.980 47.577 41.960 1.00 55.49 39 LYS C C 1
ATOM 4092 O O . LYS C 1 39 ? 33.001 47.017 40.870 1.00 56.99 39 LYS C O 1
ATOM 4098 N N . THR C 1 40 ? 33.955 47.455 42.853 1.00 53.61 40 THR C N 1
ATOM 4099 C CA . THR C 1 40 ? 35.097 46.586 42.647 1.00 53.26 40 THR C CA 1
ATOM 4100 C C . THR C 1 40 ? 34.766 45.085 42.767 1.00 54.47 40 THR C C 1
ATOM 4101 O O . THR C 1 40 ? 35.554 44.235 42.341 1.00 55.22 40 THR C O 1
ATOM 4105 N N . GLY C 1 41 ? 33.609 44.766 43.344 1.00 55.10 41 GLY C N 1
ATOM 4106 C CA . GLY C 1 41 ? 33.205 43.377 43.539 1.00 56.28 41 GLY C CA 1
ATOM 4107 C C . GLY C 1 41 ? 33.801 42.705 44.768 1.00 55.30 41 GLY C C 1
ATOM 4108 O O . GLY C 1 41 ? 33.387 41.602 45.127 1.00 56.78 41 GLY C O 1
ATOM 4109 N N . GLU C 1 42 ? 34.771 43.355 45.415 1.00 52.71 42 GLU C N 1
ATOM 4110 C CA . GLU C 1 42 ? 35.386 42.807 46.635 1.00 51.75 42 GLU C CA 1
ATOM 4111 C C . GLU C 1 42 ? 34.452 43.019 47.832 1.00 51.12 42 GLU C C 1
ATOM 4112 O O . GLU C 1 42 ? 33.579 43.888 47.789 1.00 50.98 42 GLU C O 1
ATOM 4118 N N . ARG C 1 43 ? 34.615 42.215 48.885 1.00 50.83 43 ARG C N 1
ATOM 4119 C CA . ARG C 1 43 ? 33.928 42.479 50.149 1.00 49.87 43 ARG C CA 1
ATOM 4120 C C . ARG C 1 43 ? 34.575 43.710 50.814 1.00 47.41 43 ARG C C 1
ATOM 4121 O O . ARG C 1 43 ? 35.797 43.767 51.010 1.00 46.83 43 ARG C O 1
ATOM 4129 N N . VAL C 1 44 ? 33.739 44.697 51.121 1.00 46.24 44 VAL C N 1
ATOM 4130 C CA . VAL C 1 44 ? 34.168 45.986 51.656 1.00 43.94 44 VAL C CA 1
ATOM 4131 C C . VAL C 1 44 ? 33.656 46.139 53.106 1.00 43.61 44 VAL C C 1
ATOM 4132 O O . VAL C 1 44 ? 32.466 45.960 53.377 1.00 44.26 44 VAL C O 1
ATOM 4136 N N . ILE C 1 45 ? 34.567 46.449 54.025 1.00 42.18 45 ILE C N 1
ATOM 4137 C CA . ILE C 1 45 ? 34.231 46.629 55.442 1.00 41.85 45 ILE C CA 1
ATOM 4138 C C . ILE C 1 45 ? 34.630 48.028 55.890 1.00 40.46 45 ILE C C 1
ATOM 4139 O O . ILE C 1 45 ? 35.795 48.441 55.742 1.00 39.09 45 ILE C O 1
ATOM 4144 N N . LEU C 1 46 ? 33.653 48.765 56.410 1.00 40.39 46 LEU C N 1
ATOM 4145 C CA . LEU C 1 46 ? 33.931 50.050 57.029 1.00 39.81 46 LEU C CA 1
ATOM 4146 C C . LEU C 1 46 ? 34.127 49.890 58.539 1.00 39.41 46 LEU C C 1
ATOM 4147 O O . LEU C 1 46 ? 33.257 49.361 59.232 1.00 39.61 46 LEU C O 1
ATOM 4152 N N . ALA C 1 47 ? 35.275 50.344 59.041 1.00 38.08 47 ALA C N 1
ATOM 4153 C CA . ALA C 1 47 ? 35.523 50.339 60.474 1.00 37.92 47 ALA C CA 1
ATOM 4154 C C . ALA C 1 47 ? 35.419 51.769 60.998 1.00 37.69 47 ALA C C 1
ATOM 4155 O O . ALA C 1 47 ? 36.165 52.645 60.566 1.00 37.04 47 ALA C O 1
ATOM 4157 N N . THR C 1 48 ? 34.485 51.996 61.918 1.00 37.95 48 THR C N 1
ATOM 4158 C CA . THR C 1 48 ? 34.242 53.333 62.453 1.00 37.93 48 THR C CA 1
ATOM 4159 C C . THR C 1 48 ? 33.818 53.330 63.934 1.00 38.78 48 THR C C 1
ATOM 4160 O O . THR C 1 48 ? 33.482 52.280 64.480 1.00 39.15 48 THR C O 1
ATOM 4164 N N . ASP C 1 49 ? 33.861 54.495 64.579 1.00 39.09 49 ASP C N 1
ATOM 4165 C CA . ASP C 1 49 ? 33.390 54.646 65.954 1.00 40.44 49 ASP C CA 1
ATOM 4166 C C . ASP C 1 49 ? 32.085 55.431 65.973 1.00 41.45 49 ASP C C 1
ATOM 4167 O O . ASP C 1 49 ? 31.592 55.821 67.034 1.00 42.21 49 ASP C O 1
ATOM 4172 N N . SER C 1 50 ? 31.535 55.673 64.794 1.00 41.56 50 SER C N 1
ATOM 4173 C CA . SER C 1 50 ? 30.462 56.636 64.674 1.00 43.27 50 SER C CA 1
ATOM 4174 C C . SER C 1 50 ? 29.198 56.036 64.064 1.00 43.71 50 SER C C 1
ATOM 4175 O O . SER C 1 50 ? 29.253 55.338 63.050 1.00 42.88 50 SER C O 1
ATOM 4178 N N . GLU C 1 51 ? 28.062 56.304 64.703 1.00 45.40 51 GLU C N 1
ATOM 4179 C CA . GLU C 1 51 ? 26.765 55.881 64.179 1.00 47.06 51 GLU C CA 1
ATOM 4180 C C . GLU C 1 51 ? 26.382 56.694 62.940 1.00 47.36 51 GLU C C 1
ATOM 4181 O O . GLU C 1 51 ? 25.906 56.137 61.952 1.00 47.36 51 GLU C O 1
ATOM 4187 N N . ARG C 1 52 ? 26.610 58.005 63.010 1.00 47.94 52 ARG C N 1
ATOM 4188 C CA . ARG C 1 52 ? 26.358 58.921 61.894 1.00 49.13 52 ARG C CA 1
ATOM 4189 C C . ARG C 1 52 ? 27.050 58.425 60.632 1.00 48.20 52 ARG C C 1
ATOM 4190 O O . ARG C 1 52 ? 26.391 58.235 59.615 1.00 48.74 52 ARG C O 1
ATOM 4198 N N . VAL C 1 53 ? 28.363 58.176 60.730 1.00 47.18 53 VAL C N 1
ATOM 4199 C CA . VAL C 1 53 ? 29.179 57.636 59.638 1.00 46.38 53 VAL C CA 1
ATOM 4200 C C . VAL C 1 53 ? 28.599 56.320 59.114 1.00 47.17 53 VAL C C 1
ATOM 4201 O O . VAL C 1 53 ? 28.419 56.144 57.889 1.00 47.41 53 VAL C O 1
ATOM 4205 N N . LYS C 1 54 ? 28.307 55.406 60.041 1.00 47.66 54 LYS C N 1
ATOM 4206 C CA . LYS C 1 54 ? 27.671 54.135 59.712 1.00 49.29 54 LYS C CA 1
ATOM 4207 C C . LYS C 1 54 ? 26.410 54.350 58.854 1.00 51.28 54 LYS C C 1
ATOM 4208 O O . LYS C 1 54 ? 26.228 53.691 57.819 1.00 51.59 54 LYS C O 1
ATOM 4214 N N . GLU C 1 55 ? 25.563 55.291 59.277 1.00 52.99 55 GLU C N 1
ATOM 4215 C CA . GLU C 1 55 ? 24.264 55.525 58.628 1.00 55.58 55 GLU C CA 1
ATOM 4216 C C . GLU C 1 55 ? 24.382 55.936 57.157 1.00 55.93 55 GLU C C 1
ATOM 4217 O O . GLU C 1 55 ? 23.497 55.644 56.358 1.00 57.20 55 GLU C O 1
ATOM 4223 N N . VAL C 1 56 ? 25.506 56.564 56.816 1.00 55.14 56 VAL C N 1
ATOM 4224 C CA . VAL C 1 56 ? 25.788 57.043 55.464 1.00 55.50 56 VAL C CA 1
ATOM 4225 C C . VAL C 1 56 ? 26.118 55.940 54.439 1.00 55.29 56 VAL C C 1
ATOM 4226 O O . VAL C 1 56 ? 25.721 56.045 53.271 1.00 56.75 56 VAL C O 1
ATOM 4230 N N . VAL C 1 57 ? 26.826 54.893 54.856 1.00 53.99 57 VAL C N 1
ATOM 4231 C CA . VAL C 1 57 ? 27.225 53.835 53.914 1.00 54.08 57 VAL C CA 1
ATOM 4232 C C . VAL C 1 57 ? 26.643 52.458 54.247 1.00 54.69 57 VAL C C 1
ATOM 4233 O O . VAL C 1 57 ? 27.032 51.442 53.655 1.00 54.41 57 VAL C O 1
ATOM 4237 N N . GLU C 1 58 ? 25.696 52.466 55.187 1.00 55.47 58 GLU C N 1
ATOM 4238 C CA . GLU C 1 58 ? 25.003 51.296 55.737 1.00 56.56 58 GLU C CA 1
ATOM 4239 C C . GLU C 1 58 ? 24.456 50.341 54.657 1.00 57.71 58 GLU C C 1
ATOM 4240 O O . GLU C 1 58 ? 24.570 49.110 54.763 1.00 57.99 58 GLU C O 1
ATOM 4246 N N . ASP C 1 59 ? 23.855 50.934 53.630 1.00 58.26 59 ASP C N 1
ATOM 4247 C CA . ASP C 1 59 ? 23.172 50.217 52.542 1.00 59.73 59 ASP C CA 1
ATOM 4248 C C . ASP C 1 59 ? 24.113 49.492 51.555 1.00 58.99 59 ASP C C 1
ATOM 4249 O O . ASP C 1 59 ? 23.680 48.610 50.806 1.00 60.51 59 ASP C O 1
ATOM 4254 N N . LEU C 1 60 ? 25.395 49.847 51.575 1.00 56.28 60 LEU C N 1
ATOM 4255 C CA . LEU C 1 60 ? 26.330 49.421 50.533 1.00 55.33 60 LEU C CA 1
ATOM 4256 C C . LEU C 1 60 ? 27.337 48.355 50.978 1.00 53.86 60 LEU C C 1
ATOM 4257 O O . LEU C 1 60 ? 27.757 47.521 50.177 1.00 54.21 60 LEU C O 1
ATOM 4262 N N . CYS C 1 61 ? 27.732 48.394 52.246 1.00 52.20 61 CYS C N 1
ATOM 4263 C CA . CYS C 1 61 ? 28.764 47.494 52.752 1.00 51.19 61 CYS 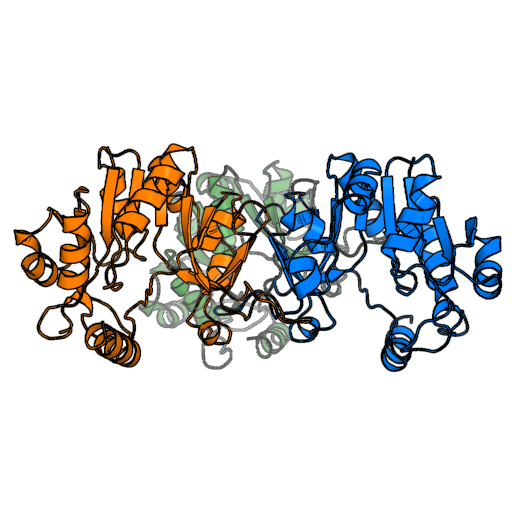C CA 1
ATOM 4264 C C . CYS C 1 61 ? 28.564 47.161 54.236 1.00 50.57 61 CYS C C 1
ATOM 4265 O O . CYS C 1 61 ? 27.721 47.759 54.912 1.00 50.61 61 CYS C O 1
ATOM 4268 N N . GLU C 1 62 ? 29.356 46.205 54.720 1.00 49.85 62 GLU C N 1
ATOM 4269 C CA . GLU C 1 62 ? 29.443 45.892 56.139 1.00 49.29 62 GLU C CA 1
ATOM 4270 C C . GLU C 1 62 ? 30.071 47.056 56.898 1.00 47.06 62 GLU C C 1
ATOM 4271 O O . GLU C 1 62 ? 30.964 47.718 56.381 1.00 46.21 62 GLU C O 1
ATOM 4277 N N . VAL C 1 63 ? 29.585 47.304 58.113 1.00 46.60 63 VAL C N 1
ATOM 4278 C CA . VAL C 1 63 ? 30.156 48.321 59.002 1.00 44.94 63 VAL C CA 1
ATOM 4279 C C . VAL C 1 63 ? 30.470 47.710 60.374 1.00 45.15 63 VAL C C 1
ATOM 4280 O O . VAL C 1 63 ? 29.575 47.148 61.034 1.00 45.60 63 VAL C O 1
ATOM 4284 N N . PHE C 1 64 ? 31.736 47.816 60.783 1.00 43.66 64 PHE C N 1
ATOM 4285 C CA . PHE C 1 64 ? 32.186 47.305 62.076 1.00 43.66 64 PHE C CA 1
ATOM 4286 C C . PHE C 1 64 ? 32.415 48.456 63.035 1.00 42.48 64 PHE C C 1
ATOM 4287 O O . PHE C 1 64 ? 33.137 49.410 62.721 1.00 41.71 64 PHE C O 1
ATOM 4295 N N . LEU C 1 65 ? 31.787 48.357 64.198 1.00 41.97 65 LEU C N 1
ATOM 4296 C CA . LEU C 1 65 ? 31.965 49.310 65.279 1.00 40.85 65 LEU C CA 1
ATOM 4297 C C . LEU C 1 65 ? 33.331 49.079 65.912 1.00 39.81 65 LEU C C 1
ATOM 4298 O O . LEU C 1 65 ? 33.742 47.936 66.130 1.00 39.71 65 LEU C O 1
ATOM 4303 N N . THR C 1 66 ? 34.037 50.172 66.176 1.00 38.49 66 THR C N 1
ATOM 4304 C CA . THR C 1 66 ? 35.354 50.122 66.791 1.00 38.44 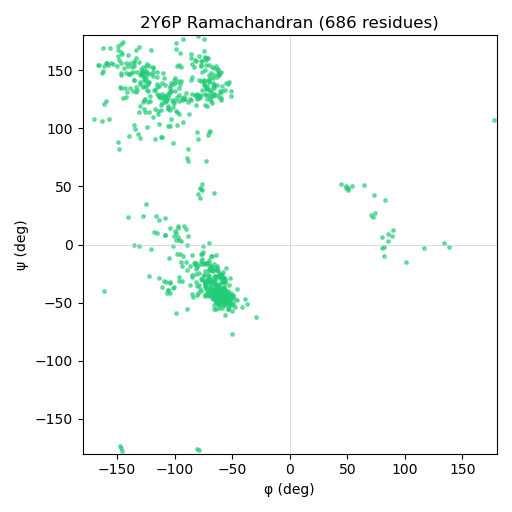66 THR C CA 1
ATOM 4305 C C . THR C 1 66 ? 35.461 51.179 67.904 1.00 38.12 66 THR C C 1
ATOM 4306 O O . THR C 1 66 ? 34.698 52.140 67.911 1.00 37.92 66 THR C O 1
ATOM 4310 N N . PRO C 1 67 ? 36.390 50.983 68.861 1.00 38.35 67 PRO C N 1
ATOM 4311 C CA . PRO C 1 67 ? 36.568 51.966 69.942 1.00 39.08 67 PRO C CA 1
ATOM 4312 C C . PRO C 1 67 ? 37.088 53.319 69.420 1.00 38.84 67 PRO C C 1
ATOM 4313 O O . PRO C 1 67 ? 37.971 53.353 68.577 1.00 37.70 67 PRO C O 1
ATOM 4317 N N . SER C 1 68 ? 36.525 54.409 69.932 1.00 40.10 68 SER C N 1
ATOM 4318 C CA . SER C 1 68 ? 36.908 55.773 69.549 1.00 40.84 68 SER C CA 1
ATOM 4319 C C . SER C 1 68 ? 38.381 56.096 69.788 1.00 41.54 68 SER C C 1
ATOM 4320 O O . SER C 1 68 ? 38.964 56.894 69.062 1.00 41.80 68 SER C O 1
ATOM 4323 N N . ASP C 1 69 ? 38.975 55.480 70.806 1.00 42.89 69 ASP C N 1
ATOM 4324 C CA . ASP C 1 69 ? 40.331 55.839 71.226 1.00 43.83 69 ASP C CA 1
ATOM 4325 C C . ASP C 1 69 ? 41.442 54.943 70.658 1.00 43.82 69 ASP C C 1
ATOM 4326 O O . ASP C 1 69 ? 42.576 54.979 71.131 1.00 44.74 69 ASP C O 1
ATOM 4331 N N . LEU C 1 70 ? 41.136 54.142 69.642 1.00 43.67 70 LEU C N 1
ATOM 4332 C CA . LEU C 1 70 ? 42.210 53.468 68.934 1.00 44.08 70 LEU C CA 1
ATOM 4333 C C . LEU C 1 70 ? 43.132 54.565 68.383 1.00 45.23 70 LEU C C 1
ATOM 4334 O O . LEU C 1 70 ? 42.640 55.575 67.886 1.00 45.20 70 LEU C O 1
ATOM 4339 N N . PRO C 1 71 ? 44.465 54.386 68.509 1.00 46.76 71 PRO C N 1
ATOM 4340 C CA . PRO C 1 71 ? 45.403 55.496 68.230 1.00 47.90 71 PRO C CA 1
ATOM 4341 C C . PRO C 1 71 ? 45.733 55.729 66.753 1.00 47.10 71 PRO C C 1
ATOM 4342 O O . PRO C 1 71 ? 46.243 56.793 66.416 1.00 47.73 71 PRO C O 1
ATOM 4346 N N . SER C 1 72 ? 45.441 54.761 65.886 1.00 46.25 72 SER C N 1
ATOM 4347 C CA . SER C 1 72 ? 45.770 54.905 64.464 1.00 45.74 72 SER C CA 1
ATOM 4348 C C . SER C 1 72 ? 44.795 54.178 63.545 1.00 44.36 72 SER C C 1
ATOM 4349 O O . SER C 1 72 ? 44.047 53.303 63.991 1.00 44.37 72 SER C O 1
ATOM 4352 N N . GLY C 1 73 ? 44.793 54.556 62.266 1.00 43.56 73 GLY C N 1
ATOM 4353 C CA . GLY C 1 73 ? 43.979 53.873 61.251 1.00 41.98 73 GLY C CA 1
ATOM 4354 C C . GLY C 1 73 ? 44.312 52.400 61.178 1.00 41.71 73 GLY C C 1
ATOM 4355 O O . GLY C 1 73 ? 43.428 51.540 61.158 1.00 41.73 73 GLY C O 1
ATOM 4356 N N . SER C 1 74 ? 45.604 52.108 61.192 1.00 41.60 74 SER C N 1
ATOM 4357 C CA . SER C 1 74 ? 46.087 50.739 61.172 1.00 41.63 74 SER C CA 1
ATOM 4358 C C . SER C 1 74 ? 45.656 49.942 62.414 1.00 42.06 74 SER C C 1
ATOM 4359 O O . SER C 1 74 ? 45.382 48.745 62.315 1.00 42.09 74 SER C O 1
ATOM 4362 N N . ASP C 1 75 ? 45.596 50.592 63.575 1.00 42.38 75 ASP C N 1
ATOM 4363 C CA . ASP C 1 75 ? 45.055 49.935 64.764 1.00 43.21 75 ASP C CA 1
ATOM 4364 C C . ASP C 1 75 ? 43.550 49.619 64.607 1.00 42.15 75 ASP C C 1
ATOM 4365 O O . ASP C 1 75 ? 43.088 48.557 65.046 1.00 42.41 75 ASP C O 1
ATOM 4370 N N . ARG C 1 76 ? 42.804 50.533 63.986 1.00 40.44 76 ARG C N 1
ATOM 4371 C CA . ARG C 1 76 ? 41.389 50.300 63.682 1.00 39.98 76 ARG C CA 1
ATOM 4372 C C . ARG C 1 76 ? 41.168 49.134 62.713 1.00 40.38 76 ARG C C 1
ATOM 4373 O O . ARG C 1 76 ? 40.191 48.386 62.862 1.00 40.90 76 ARG C O 1
ATOM 4381 N N . VAL C 1 77 ? 42.055 48.983 61.726 1.00 40.17 77 VAL C N 1
ATOM 4382 C CA . VAL C 1 77 ? 41.968 47.849 60.795 1.00 41.04 77 VAL C CA 1
ATOM 4383 C C . VAL C 1 77 ? 42.330 46.538 61.505 1.00 42.39 77 VAL C C 1
ATOM 4384 O O . VAL C 1 77 ? 41.647 45.530 61.322 1.00 43.12 77 VAL C O 1
ATOM 4388 N N . LEU C 1 78 ? 43.396 46.558 62.309 1.00 43.34 78 LEU C N 1
ATOM 4389 C CA . LEU C 1 78 ? 43.781 45.411 63.157 1.00 45.30 78 LEU C CA 1
ATOM 4390 C C . LEU C 1 78 ? 42.639 44.933 64.057 1.00 45.86 78 LEU C C 1
ATOM 4391 O O . LEU C 1 78 ? 42.432 43.721 64.217 1.00 46.90 78 LEU C O 1
ATOM 4396 N N . TYR C 1 79 ? 41.919 45.890 64.650 1.00 45.21 79 TYR C N 1
ATOM 4397 C CA . TYR C 1 79 ? 40.789 45.591 65.532 1.00 45.72 79 TYR C CA 1
ATOM 4398 C C . TYR C 1 79 ? 39.814 44.628 64.845 1.00 46.32 79 TYR C C 1
ATOM 4399 O O . TYR C 1 79 ? 39.482 43.587 65.397 1.00 46.75 79 TYR C O 1
ATOM 4408 N N . VAL C 1 80 ? 39.403 44.963 63.622 1.00 46.55 80 VAL C N 1
ATOM 4409 C CA . VAL C 1 80 ? 38.417 44.157 62.889 1.00 48.07 80 VAL C CA 1
ATOM 4410 C C . VAL C 1 80 ? 39.003 42.871 62.268 1.00 49.25 80 VAL C C 1
ATOM 4411 O O . VAL C 1 80 ? 38.372 41.811 62.295 1.00 50.47 80 VAL C O 1
ATOM 4415 N N . VAL C 1 81 ? 40.215 42.975 61.730 1.00 49.08 81 VAL C N 1
ATOM 4416 C CA . VAL C 1 81 ? 40.871 41.862 61.046 1.00 50.55 81 VAL C CA 1
ATOM 4417 C C . VAL C 1 81 ? 41.224 40.689 61.984 1.00 52.69 81 VAL C C 1
ATOM 4418 O O . VAL C 1 81 ? 41.131 39.522 61.579 1.00 53.54 81 VAL C O 1
ATOM 4422 N N . ARG C 1 82 ? 41.589 40.994 63.234 1.00 53.90 82 ARG C N 1
ATOM 4423 C CA . ARG C 1 82 ? 42.163 39.976 64.130 1.00 56.65 82 ARG C CA 1
ATOM 4424 C C . ARG C 1 82 ? 41.262 38.776 64.446 1.00 58.56 82 ARG C C 1
ATOM 4425 O O . ARG C 1 82 ? 41.770 37.693 64.737 1.00 60.25 82 ARG C O 1
ATOM 4433 N N . ASP C 1 83 ? 39.944 38.965 64.382 1.00 58.61 83 ASP C N 1
ATOM 4434 C CA . ASP C 1 83 ? 38.994 37.844 64.492 1.00 60.46 83 ASP C CA 1
ATOM 4435 C C . ASP C 1 83 ? 38.195 37.619 63.197 1.00 60.32 83 ASP C C 1
ATOM 4436 O O . ASP C 1 83 ? 37.254 36.823 63.167 1.00 62.04 83 ASP C O 1
ATOM 4441 N N . LEU C 1 84 ? 38.589 38.303 62.125 1.00 58.35 84 LEU C N 1
ATOM 4442 C CA . LEU C 1 84 ? 37.950 38.121 60.826 1.00 57.97 84 LEU C CA 1
ATOM 4443 C C . LEU C 1 84 ? 38.514 36.901 60.086 1.00 59.19 84 LEU C C 1
ATOM 4444 O O . LEU C 1 84 ? 39.734 36.756 59.943 1.00 58.66 84 LEU C O 1
ATOM 4449 N N . ASP C 1 85 ? 37.622 36.021 59.628 1.00 60.48 85 ASP C N 1
ATOM 4450 C CA . ASP C 1 85 ? 38.040 34.833 58.890 1.00 61.95 85 ASP C CA 1
ATOM 4451 C C . ASP C 1 85 ? 38.335 35.198 57.443 1.00 61.08 85 ASP C C 1
ATOM 4452 O O . ASP C 1 85 ? 37.452 35.163 56.577 1.00 61.85 85 ASP C O 1
ATOM 4457 N N . VAL C 1 86 ? 39.593 35.547 57.199 1.00 59.44 86 VAL C N 1
ATOM 4458 C CA . VAL C 1 86 ? 40.020 36.068 55.912 1.00 57.86 86 VAL C CA 1
ATOM 4459 C C . VAL C 1 86 ? 41.547 35.875 55.801 1.00 57.35 86 VAL C C 1
ATOM 4460 O O . VAL C 1 86 ? 42.234 35.751 56.827 1.00 56.99 86 VAL C O 1
ATOM 4464 N N . ASP C 1 87 ? 42.067 35.830 54.571 1.00 56.29 87 ASP C N 1
ATOM 4465 C CA . ASP C 1 87 ? 43.478 35.517 54.353 1.00 55.76 87 ASP C CA 1
ATOM 4466 C C . ASP C 1 87 ? 44.313 36.737 53.944 1.00 52.68 87 ASP C C 1
ATOM 4467 O O . ASP C 1 87 ? 45.426 36.904 54.415 1.00 51.51 87 ASP C O 1
ATOM 4472 N N . LEU C 1 88 ? 43.761 37.567 53.065 1.00 51.27 88 LEU C N 1
ATOM 4473 C CA . LEU C 1 88 ? 44.417 38.783 52.585 1.00 49.38 88 LEU C CA 1
ATOM 4474 C C . LEU C 1 88 ? 43.501 39.976 52.770 1.00 48.07 88 LEU C C 1
ATOM 4475 O O . LEU C 1 88 ? 42.277 39.860 52.630 1.00 48.48 88 LEU C O 1
ATOM 4480 N N . ILE C 1 89 ? 44.088 41.128 53.082 1.00 46.11 89 ILE C N 1
ATOM 4481 C CA . ILE C 1 89 ? 43.308 42.346 53.219 1.00 44.97 89 ILE C CA 1
ATOM 4482 C C . ILE C 1 89 ? 43.945 43.524 52.496 1.00 43.52 89 ILE C C 1
ATOM 4483 O O . ILE C 1 89 ? 45.136 43.520 52.197 1.00 43.12 89 ILE C O 1
ATOM 4488 N N . ILE C 1 90 ? 43.131 44.532 52.222 1.00 42.50 90 ILE C N 1
ATOM 4489 C CA . ILE C 1 90 ? 43.643 45.830 51.820 1.00 40.97 90 ILE C CA 1
ATOM 4490 C C . ILE C 1 90 ? 43.220 46.814 52.900 1.00 40.38 90 ILE C C 1
ATOM 4491 O O . ILE C 1 90 ? 42.081 46.789 53.364 1.00 40.62 90 ILE C O 1
ATOM 4496 N N . ASN C 1 91 ? 44.172 47.624 53.341 1.00 39.93 91 ASN C N 1
ATOM 4497 C CA . ASN C 1 91 ? 43.913 48.718 54.254 1.00 40.07 91 ASN C CA 1
ATOM 4498 C C . ASN C 1 91 ? 43.809 49.967 53.381 1.00 39.44 91 ASN C C 1
ATOM 4499 O O . ASN C 1 91 ? 44.816 50.483 52.903 1.00 39.02 91 ASN C O 1
ATOM 4504 N N . TYR C 1 92 ? 42.576 50.408 53.149 1.00 39.58 92 TYR C N 1
ATOM 4505 C CA . TYR C 1 92 ? 42.272 51.536 52.280 1.00 39.85 92 TYR C CA 1
ATOM 4506 C C . TYR C 1 92 ? 41.805 52.702 53.126 1.00 40.58 92 TYR C C 1
ATOM 4507 O O . TYR C 1 92 ? 40.841 52.556 53.887 1.00 41.94 92 TYR C O 1
ATOM 4516 N N . GLN C 1 93 ? 42.444 53.861 52.985 1.00 41.01 93 GLN C N 1
ATOM 4517 C CA . GLN C 1 93 ? 42.154 55.008 53.867 1.00 41.24 93 GLN C CA 1
ATOM 4518 C C . GLN C 1 93 ? 40.766 55.611 53.638 1.00 41.38 93 GLN C C 1
ATOM 4519 O O . GLN C 1 93 ? 40.287 55.695 52.501 1.00 41.68 93 GLN C O 1
ATOM 4525 N N . GLY C 1 94 ? 40.135 56.038 54.729 1.00 41.27 94 GLY C N 1
ATOM 4526 C CA . GLY C 1 94 ? 38.797 56.626 54.682 1.00 41.76 94 GLY C CA 1
ATOM 4527 C C . GLY C 1 94 ? 38.743 57.975 53.991 1.00 42.75 94 GLY C C 1
ATOM 4528 O O . GLY C 1 94 ? 37.672 58.422 53.570 1.00 43.50 94 GLY C O 1
ATOM 4529 N N . ASP C 1 95 ? 39.894 58.628 53.862 1.00 42.47 95 ASP C N 1
ATOM 4530 C CA . ASP C 1 95 ? 39.938 59.962 53.274 1.00 43.36 95 ASP C CA 1
ATOM 4531 C C . ASP C 1 95 ? 40.578 59.978 51.876 1.00 44.15 95 ASP C C 1
ATOM 4532 O O . ASP C 1 95 ? 41.088 61.014 51.420 1.00 44.72 95 ASP C O 1
ATOM 4537 N N . GLU C 1 96 ? 40.547 58.812 51.219 1.00 43.80 96 GLU C N 1
ATOM 4538 C CA . GLU C 1 96 ? 41.013 58.641 49.841 1.00 44.07 96 GLU C CA 1
ATOM 4539 C C . GLU C 1 96 ? 39.826 58.345 48.914 1.00 44.51 96 GLU C C 1
ATOM 4540 O O . GLU C 1 96 ? 39.452 57.182 48.740 1.00 44.30 96 GLU C O 1
ATOM 4546 N N . PRO C 1 97 ? 39.242 59.398 48.301 1.00 45.71 97 PRO C N 1
ATOM 4547 C CA . PRO C 1 97 ? 38.004 59.270 47.512 1.00 46.50 97 PRO C CA 1
ATOM 4548 C C . PRO C 1 97 ? 38.177 58.671 46.103 1.00 46.56 97 PRO C C 1
ATOM 4549 O O . PRO C 1 97 ? 37.187 58.410 45.433 1.00 47.72 97 PRO C O 1
ATOM 4553 N N . PHE C 1 98 ? 39.413 58.468 45.652 1.00 45.74 98 PHE C N 1
ATOM 4554 C CA . PHE C 1 98 ? 39.653 57.860 44.343 1.00 45.48 98 PHE C CA 1
ATOM 4555 C C . PHE C 1 98 ? 39.865 56.357 44.514 1.00 44.04 98 PHE C C 1
ATOM 4556 O O . PHE C 1 98 ? 40.536 55.928 45.459 1.00 42.56 98 PHE C O 1
ATOM 4564 N N . VAL C 1 99 ? 39.281 55.568 43.615 1.00 43.82 99 VAL C N 1
ATOM 4565 C CA . VAL C 1 99 ? 39.367 54.101 43.654 1.00 42.83 99 VAL C CA 1
ATOM 4566 C C . VAL C 1 99 ? 39.460 53.537 42.212 1.00 43.70 99 VAL C C 1
ATOM 4567 O O . VAL C 1 99 ? 38.718 53.944 41.327 1.00 44.52 99 VAL C O 1
ATOM 4571 N N . TYR C 1 100 ? 40.369 52.594 41.995 1.00 42.62 100 TYR C N 1
ATOM 4572 C CA . TYR C 1 100 ? 40.545 51.975 40.685 1.00 44.07 100 TYR C CA 1
ATOM 4573 C C . TYR C 1 100 ? 40.553 50.452 40.819 1.00 43.89 100 TYR C C 1
ATOM 4574 O O . TYR C 1 100 ? 41.392 49.877 41.523 1.00 42.27 100 TYR C O 1
ATOM 4583 N N . GLU C 1 101 ? 39.599 49.806 40.158 1.00 45.56 101 GLU C N 1
ATOM 4584 C CA . GLU C 1 101 ? 39.523 48.347 40.182 1.00 46.33 101 GLU C CA 1
ATOM 4585 C C . GLU C 1 101 ? 40.873 47.701 39.831 1.00 45.76 101 GLU C C 1
ATOM 4586 O O . GLU C 1 101 ? 41.315 46.759 40.502 1.00 44.86 101 GLU C O 1
ATOM 4592 N N . GLU C 1 102 ? 41.533 48.225 38.806 1.00 46.15 102 GLU C N 1
ATOM 4593 C CA . GLU C 1 102 ? 42.767 47.608 38.340 1.00 46.58 102 GLU C CA 1
ATOM 4594 C C . GLU C 1 102 ? 43.818 47.591 39.464 1.00 44.46 102 GLU C C 1
ATOM 4595 O O . GLU C 1 102 ? 44.491 46.576 39.659 1.00 44.64 102 GLU C O 1
ATOM 4601 N N . ASP C 1 103 ? 43.921 48.690 40.215 1.00 42.33 103 ASP C N 1
ATOM 4602 C CA . ASP C 1 103 ? 44.866 48.769 41.329 1.00 41.03 103 ASP C CA 1
ATOM 4603 C C . ASP C 1 103 ? 44.544 47.811 42.468 1.00 40.15 103 ASP C C 1
ATOM 4604 O O . ASP C 1 103 ? 45.441 47.155 42.996 1.00 39.96 103 ASP C O 1
ATOM 4609 N N . ILE C 1 104 ? 43.267 47.738 42.835 1.00 40.26 104 ILE C N 1
ATOM 4610 C CA . ILE C 1 104 ? 42.782 46.774 43.817 1.00 39.67 104 ILE C CA 1
ATOM 4611 C C . ILE C 1 104 ? 43.120 45.332 43.407 1.00 40.89 104 ILE C C 1
ATOM 4612 O O . ILE C 1 104 ? 43.678 44.561 44.205 1.00 39.74 104 ILE C O 1
ATOM 4617 N N . LYS C 1 105 ? 42.797 44.987 42.161 1.00 42.62 105 LYS C N 1
ATOM 4618 C CA . LYS C 1 105 ? 43.087 43.656 41.633 1.00 45.00 105 LYS C CA 1
ATOM 4619 C C . LYS C 1 105 ? 44.587 43.355 41.646 1.00 44.56 105 LYS C C 1
ATOM 4620 O O . LYS C 1 105 ? 44.993 42.290 42.115 1.00 44.52 105 LYS C O 1
ATOM 4626 N N . LEU C 1 106 ? 45.393 44.312 41.170 1.00 44.41 106 LEU C N 1
ATOM 4627 C CA . LEU C 1 106 ? 46.864 44.208 41.159 1.00 44.70 106 LEU C CA 1
ATOM 4628 C C . LEU C 1 106 ? 47.478 43.959 42.542 1.00 43.94 106 LEU C C 1
ATOM 4629 O O . LEU C 1 106 ? 48.427 43.175 42.684 1.00 44.62 106 LEU C O 1
ATOM 4634 N N . ILE C 1 107 ? 46.947 44.644 43.552 1.00 42.86 107 ILE C N 1
ATOM 4635 C CA . ILE C 1 107 ? 47.435 44.477 44.910 1.00 42.21 107 ILE C CA 1
ATOM 4636 C C . ILE C 1 107 ? 47.170 43.043 45.384 1.00 43.70 107 ILE C C 1
ATOM 4637 O O . ILE C 1 107 ? 48.078 42.371 45.893 1.00 43.82 107 ILE C O 1
ATOM 4642 N N . PHE C 1 108 ? 45.943 42.569 45.199 1.00 44.93 108 PHE C N 1
ATOM 4643 C CA . PHE C 1 108 ? 45.609 41.203 45.583 1.00 46.84 108 PHE C CA 1
ATOM 4644 C C . PHE C 1 108 ? 46.442 40.166 44.807 1.00 48.98 108 PHE C C 1
ATOM 4645 O O . PHE C 1 108 ? 46.872 39.153 45.374 1.00 49.66 108 PHE C O 1
ATOM 4653 N N . ARG C 1 109 ? 46.688 40.442 43.527 1.00 50.43 109 ARG C N 1
ATOM 4654 C CA . ARG C 1 109 ? 47.514 39.578 42.684 1.00 53.04 109 ARG C CA 1
ATOM 4655 C C . ARG C 1 109 ? 48.948 39.437 43.220 1.00 52.94 109 ARG C C 1
ATOM 4656 O O . ARG C 1 109 ? 49.496 38.319 43.253 1.00 54.25 109 ARG C O 1
ATOM 4664 N N . GLU C 1 110 ? 49.544 40.558 43.645 1.00 51.01 110 GLU C N 1
ATOM 4665 C CA . GLU C 1 110 ? 50.900 40.551 44.203 1.00 50.99 110 GLU C CA 1
ATOM 4666 C C . GLU C 1 110 ? 50.981 39.707 45.481 1.00 51.59 110 GLU C C 1
ATOM 4667 O O . GLU C 1 110 ? 51.883 38.883 45.630 1.00 52.50 110 GLU C O 1
ATOM 4673 N N . LEU C 1 111 ? 50.013 39.906 46.377 1.00 51.31 111 LEU C N 1
ATOM 4674 C CA . LEU C 1 111 ? 49.900 39.131 47.611 1.00 52.53 111 LEU C CA 1
ATOM 4675 C C . LEU C 1 111 ? 49.796 37.635 47.341 1.00 55.25 111 LEU C C 1
ATOM 4676 O O . LEU C 1 111 ? 50.362 36.824 48.086 1.00 56.33 111 LEU C O 1
ATOM 4681 N N . GLU C 1 112 ? 49.093 37.275 46.267 1.00 56.88 112 GLU C N 1
ATOM 4682 C CA . GLU C 1 112 ? 48.867 35.870 45.950 1.00 59.89 112 GLU C CA 1
ATOM 4683 C C . GLU C 1 112 ? 50.057 35.207 45.272 1.00 61.13 112 GLU C C 1
ATOM 4684 O O . GLU C 1 112 ? 50.153 3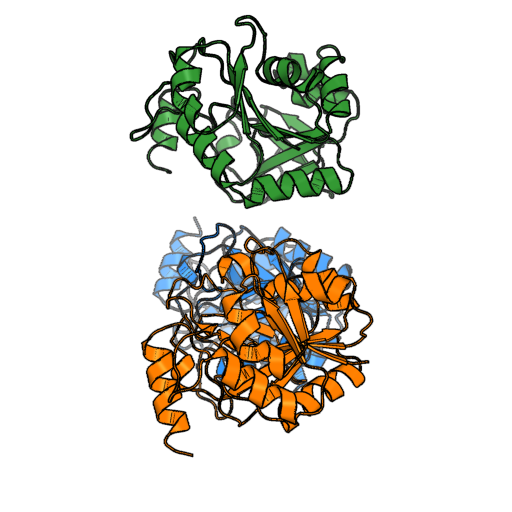3.982 45.255 1.00 63.44 112 GLU C O 1
ATOM 4690 N N . LYS C 1 113 ? 50.968 36.018 44.739 1.00 60.08 113 LYS C N 1
ATOM 4691 C CA . LYS C 1 113 ? 52.241 35.517 44.209 1.00 61.39 113 LYS C CA 1
ATOM 4692 C C . LYS C 1 113 ? 53.140 35.041 45.353 1.00 61.38 113 LYS C C 1
ATOM 4693 O O . LYS C 1 113 ? 53.961 34.132 45.180 1.00 63.29 113 LYS C O 1
ATOM 4699 N N . GLY C 1 114 ? 52.970 35.661 46.517 1.00 59.30 114 GLY C N 1
ATOM 4700 C CA . GLY C 1 114 ? 53.751 35.327 47.691 1.00 59.26 114 GLY C CA 1
ATOM 4701 C C . GLY C 1 114 ? 54.193 36.548 48.476 1.00 56.88 114 GLY C C 1
ATOM 4702 O O . GLY C 1 114 ? 54.831 36.413 49.518 1.00 57.48 114 GLY C O 1
ATOM 4703 N N . GLU C 1 115 ? 53.859 37.741 47.989 1.00 54.67 115 GLU C N 1
ATOM 4704 C CA . GLU C 1 115 ? 54.184 38.972 48.717 1.00 52.31 115 GLU C CA 1
ATOM 4705 C C . GLU C 1 115 ? 53.424 39.070 50.042 1.00 51.66 115 GLU C C 1
ATOM 4706 O O . GLU C 1 115 ? 52.330 38.519 50.186 1.00 52.34 115 GLU C O 1
ATOM 4712 N N . ARG C 1 116 ? 54.014 39.774 51.003 1.00 50.40 116 ARG C N 1
ATOM 4713 C CA . ARG C 1 116 ? 53.438 39.905 52.332 1.00 49.50 116 ARG C CA 1
ATOM 4714 C C . ARG C 1 116 ? 52.852 41.291 52.541 1.00 47.29 116 ARG C C 1
ATOM 4715 O O . ARG C 1 116 ? 51.793 41.454 53.177 1.00 46.77 116 ARG C O 1
ATOM 4723 N N . VAL C 1 117 ? 53.559 42.294 52.029 1.00 45.45 117 VAL C N 1
ATOM 4724 C CA . VAL C 1 117 ? 53.062 43.660 52.044 1.00 43.22 117 VAL C CA 1
ATOM 4725 C C . VAL C 1 117 ? 53.247 44.252 50.657 1.00 43.31 117 VAL C C 1
ATOM 4726 O O . VAL C 1 117 ? 54.312 44.097 50.049 1.00 43.45 117 VAL C O 1
ATOM 4730 N N . VAL C 1 118 ? 52.198 44.901 50.149 1.00 42.65 118 VAL C N 1
ATOM 4731 C CA . VAL C 1 118 ? 52.307 45.688 48.922 1.00 42.74 118 VAL C CA 1
ATOM 4732 C C . VAL C 1 118 ? 51.564 47.011 49.037 1.00 41.83 118 VAL C C 1
ATOM 4733 O O . VAL C 1 118 ? 50.547 47.117 49.734 1.00 41.72 118 VAL C O 1
ATOM 4737 N N . THR C 1 119 ? 52.106 48.020 48.365 1.00 41.18 119 THR C N 1
ATOM 4738 C CA . THR C 1 119 ? 51.550 49.358 48.398 1.00 40.07 119 THR C CA 1
ATOM 4739 C C . THR C 1 119 ? 51.782 50.039 47.050 1.00 39.86 119 THR C C 1
ATOM 4740 O O . THR C 1 119 ? 52.265 49.404 46.101 1.00 39.88 119 THR C O 1
ATOM 4744 N N . LEU C 1 120 ? 51.445 51.324 46.979 1.00 39.16 120 LEU C N 1
ATOM 4745 C CA . LEU C 1 120 ? 51.439 52.072 45.719 1.00 39.35 120 LEU C CA 1
ATOM 4746 C C . LEU C 1 120 ? 52.244 53.349 45.830 1.00 39.56 120 LEU C C 1
ATOM 4747 O O . LEU C 1 120 ? 52.390 53.918 46.917 1.00 38.39 120 LEU C O 1
ATOM 4752 N N . ALA C 1 121 ? 52.763 53.780 44.685 1.00 40.52 121 ALA C N 1
ATOM 4753 C CA . ALA C 1 121 ? 53.438 55.063 44.555 1.00 41.73 121 ALA C CA 1
ATOM 4754 C C . ALA C 1 121 ? 53.196 55.653 43.156 1.00 43.39 121 ALA C C 1
ATOM 4755 O O . ALA C 1 121 ? 53.061 54.915 42.154 1.00 43.45 121 ALA C O 1
ATOM 4757 N N . ARG C 1 122 ? 53.102 56.980 43.099 1.00 44.64 122 ARG C N 1
ATOM 4758 C CA . ARG C 1 122 ? 53.057 57.659 41.811 1.00 47.12 122 ARG C CA 1
ATOM 4759 C C . ARG C 1 122 ? 54.216 58.627 41.597 1.00 48.31 122 ARG C C 1
ATOM 4760 O O . ARG C 1 122 ? 54.747 59.228 42.548 1.00 47.66 122 ARG C O 1
ATOM 4768 N N . LYS C 1 123 ? 54.603 58.746 40.333 1.00 49.76 123 LYS C N 1
ATOM 4769 C CA . LYS C 1 123 ? 55.539 59.756 39.896 1.00 52.17 123 LYS C CA 1
ATOM 4770 C C . LYS C 1 123 ? 54.894 61.100 40.186 1.00 53.85 123 LYS C C 1
ATOM 4771 O O . LYS C 1 123 ? 53.737 61.336 39.810 1.00 54.05 123 LYS C O 1
ATOM 4777 N N . ASP C 1 124 ? 55.616 61.962 40.893 1.00 54.99 124 ASP C N 1
ATOM 4778 C CA . ASP C 1 124 ? 55.041 63.231 41.326 1.00 57.29 124 ASP C CA 1
ATOM 4779 C C . ASP C 1 124 ? 56.141 64.191 41.739 1.00 59.02 124 ASP C C 1
ATOM 4780 O O . ASP C 1 124 ? 56.736 64.036 42.804 1.00 58.86 124 ASP C O 1
ATOM 4785 N N . LYS C 1 125 ? 56.391 65.185 40.893 1.00 61.64 125 LYS C N 1
ATOM 4786 C CA . LYS C 1 125 ? 57.497 66.128 41.086 1.00 64.14 125 LYS C CA 1
ATOM 4787 C C . LYS C 1 125 ? 57.244 67.076 42.257 1.00 65.20 125 LYS C C 1
ATOM 4788 O O . LYS C 1 125 ? 58.158 67.374 43.026 1.00 65.85 125 LYS C O 1
ATOM 4794 N N . GLU C 1 126 ? 56.003 67.539 42.386 1.00 65.65 126 GLU C N 1
ATOM 4795 C CA . GLU C 1 126 ? 55.670 68.613 43.319 1.00 67.28 126 GLU C CA 1
ATOM 4796 C C . GLU C 1 126 ? 55.572 68.175 44.791 1.00 66.02 126 GLU C C 1
ATOM 4797 O O . GLU C 1 126 ? 55.577 69.014 45.700 1.00 67.32 126 GLU C O 1
ATOM 4803 N N . ALA C 1 127 ? 55.501 66.862 45.015 1.00 63.75 127 ALA C N 1
ATOM 4804 C CA . ALA C 1 127 ? 55.503 66.269 46.365 1.00 62.28 127 ALA C CA 1
ATOM 4805 C C . ALA C 1 127 ? 56.888 66.248 47.042 1.00 62.57 127 ALA C C 1
ATOM 4806 O O . ALA C 1 127 ? 56.989 65.995 48.246 1.00 61.88 127 ALA C O 1
ATOM 4808 N N . TYR C 1 128 ? 57.931 66.524 46.255 1.00 63.58 128 TYR C N 1
ATOM 4809 C CA . TYR C 1 128 ? 59.350 66.374 46.637 1.00 64.13 128 TYR C CA 1
ATOM 4810 C C . TYR C 1 128 ? 59.768 67.015 47.973 1.00 65.39 128 TYR C C 1
ATOM 4811 O O . TYR C 1 128 ? 60.283 66.322 48.859 1.00 64.22 128 TYR C O 1
ATOM 4820 N N . GLU C 1 129 ? 59.537 68.321 48.110 1.00 67.55 129 GLU C N 1
ATOM 4821 C CA . GLU C 1 129 ? 60.005 69.085 49.276 1.00 69.90 129 GLU C CA 1
ATOM 4822 C C . GLU C 1 129 ? 58.908 69.312 50.294 1.00 69.83 129 GLU C C 1
ATOM 4823 O O . GLU C 1 129 ? 59.094 70.042 51.272 1.00 71.61 129 GLU C O 1
ATOM 4829 N N . ARG C 1 130 ? 57.766 68.677 50.057 1.00 68.14 130 ARG C N 1
ATOM 4830 C CA . ARG C 1 130 ? 56.632 68.776 50.953 1.00 67.99 130 ARG C CA 1
ATOM 4831 C C . ARG C 1 130 ? 56.738 67.712 52.050 1.00 66.49 130 ARG C C 1
ATOM 4832 O O . ARG C 1 130 ? 56.613 66.517 51.760 1.00 64.64 130 ARG C O 1
ATOM 4840 N N . PRO C 1 131 ? 56.965 68.145 53.315 1.00 67.50 131 PRO C N 1
ATOM 4841 C CA . PRO C 1 131 ? 57.113 67.237 54.462 1.00 66.37 131 PRO C CA 1
ATOM 4842 C C . PRO C 1 131 ? 55.923 66.289 54.706 1.00 64.02 131 PRO C C 1
ATOM 4843 O O . PRO C 1 131 ? 56.133 65.138 55.097 1.00 62.75 131 PRO C O 1
ATOM 4847 N N . GLU C 1 132 ? 54.697 66.759 54.474 1.00 63.57 132 GLU C N 1
ATOM 4848 C CA . GLU C 1 132 ? 53.497 65.938 54.682 1.00 61.36 132 GLU C CA 1
ATOM 4849 C C . GLU C 1 132 ? 53.350 64.819 53.657 1.00 58.82 132 GLU C C 1
ATOM 4850 O O . GLU C 1 132 ? 52.541 63.907 53.842 1.00 57.54 132 GLU C O 1
ATOM 4856 N N . ASP C 1 133 ? 54.124 64.886 52.577 1.00 58.34 133 ASP C N 1
ATOM 4857 C CA . ASP C 1 133 ? 54.097 63.826 51.565 1.00 55.82 133 ASP C CA 1
ATOM 4858 C C . ASP C 1 133 ? 55.272 62.867 51.761 1.00 54.46 133 ASP C C 1
ATOM 4859 O O . ASP C 1 133 ? 56.389 63.281 52.076 1.00 55.39 133 ASP C O 1
ATOM 4864 N N . VAL C 1 134 ? 54.994 61.581 51.601 1.00 51.67 134 VAL C N 1
ATOM 4865 C CA . VAL C 1 134 ? 55.987 60.555 51.863 1.00 49.91 134 VAL C CA 1
ATOM 4866 C C . VAL C 1 134 ? 56.610 60.146 50.546 1.00 48.84 134 VAL C C 1
ATOM 4867 O O . VAL C 1 134 ? 55.920 59.798 49.584 1.00 48.41 134 VAL C O 1
ATOM 4871 N N . LYS C 1 135 ? 57.929 60.206 50.524 1.00 48.63 135 LYS C N 1
ATOM 4872 C CA . LYS C 1 135 ? 58.705 59.748 49.402 1.00 47.12 135 LYS C CA 1
ATOM 4873 C C . LYS C 1 135 ? 59.142 58.326 49.637 1.00 45.28 135 LYS C C 1
ATOM 4874 O O . LYS C 1 135 ? 59.304 57.886 50.778 1.00 44.86 135 LYS C O 1
ATOM 4880 N N . VAL C 1 136 ? 59.345 57.609 48.546 1.00 43.39 136 VAL C N 1
ATOM 4881 C CA . VAL C 1 136 ? 59.877 56.272 48.641 1.00 41.49 136 VAL C CA 1
ATOM 4882 C C . VAL C 1 136 ? 60.955 56.062 47.569 1.00 41.48 136 VAL C C 1
ATOM 4883 O O . VAL C 1 136 ? 60.888 56.659 46.492 1.00 41.71 136 VAL C O 1
ATOM 4887 N N . VAL C 1 137 ? 61.946 55.230 47.893 1.00 41.13 137 VAL C N 1
ATOM 4888 C CA . VAL C 1 137 ? 62.990 54.815 46.960 1.00 40.86 137 VAL C CA 1
ATOM 4889 C C . VAL C 1 137 ? 63.054 53.291 46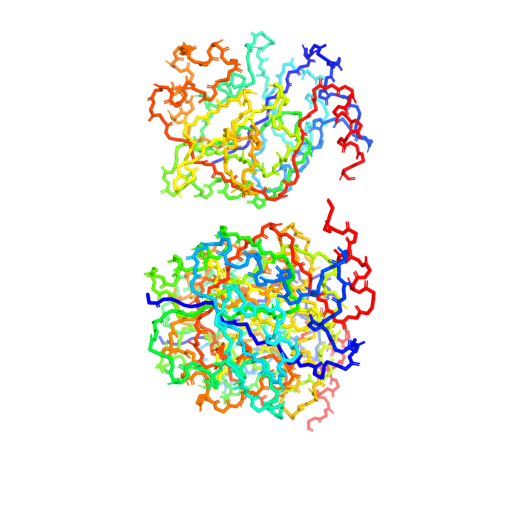.917 1.00 40.35 137 VAL C C 1
ATOM 4890 O O . VAL C 1 137 ? 62.899 52.633 47.955 1.00 39.98 137 VAL C O 1
ATOM 4894 N N . LEU C 1 138 ? 63.260 52.742 45.719 1.00 40.20 138 LEU C N 1
ATOM 4895 C CA . LEU C 1 138 ? 63.081 51.308 45.452 1.00 40.52 138 LEU C CA 1
ATOM 4896 C C . LEU C 1 138 ? 64.358 50.587 44.993 1.00 42.36 138 LEU C C 1
ATOM 4897 O O . LEU C 1 138 ? 65.237 51.200 44.378 1.00 42.89 138 LEU C O 1
ATOM 4902 N N . ASP C 1 139 ? 64.442 49.283 45.259 1.00 42.84 139 ASP C N 1
ATOM 4903 C CA . ASP C 1 139 ? 65.472 48.466 44.631 1.00 45.26 139 ASP C CA 1
ATOM 4904 C C . ASP C 1 139 ? 65.058 48.121 43.174 1.00 46.29 139 ASP C C 1
ATOM 4905 O O . ASP C 1 139 ? 64.027 48.595 42.686 1.00 45.47 139 ASP C O 1
ATOM 4910 N N . ARG C 1 140 ? 65.867 47.323 42.487 1.00 48.19 140 ARG C N 1
ATOM 4911 C CA . ARG C 1 140 ? 65.590 46.923 41.106 1.00 49.59 140 ARG C CA 1
ATOM 4912 C C . ARG C 1 140 ? 64.251 46.220 40.927 1.00 49.15 140 ARG C C 1
ATOM 4913 O O . ARG C 1 140 ? 63.662 46.268 39.849 1.00 49.77 140 ARG C O 1
ATOM 4921 N N . GLU C 1 141 ? 63.786 45.546 41.973 1.00 49.14 141 GLU C N 1
ATOM 4922 C CA . GLU C 1 141 ? 62.572 44.737 41.879 1.00 49.22 141 GLU C CA 1
ATOM 4923 C C . GLU C 1 141 ? 61.325 45.460 42.343 1.00 46.93 141 GLU C C 1
ATOM 4924 O O . GLU C 1 141 ? 60.246 44.881 42.358 1.00 46.75 141 GLU C O 1
ATOM 4930 N N . GLY C 1 142 ? 61.472 46.734 42.693 1.00 45.71 142 GLY C N 1
ATOM 4931 C CA . GLY C 1 142 ? 60.345 47.531 43.175 1.00 43.47 142 GLY C CA 1
ATOM 4932 C C . GLY C 1 142 ? 60.045 47.414 44.671 1.00 42.83 142 GLY C C 1
ATOM 4933 O O . GLY C 1 142 ? 59.012 47.909 45.133 1.00 41.77 142 GLY C O 1
ATOM 4934 N N . TYR C 1 143 ? 60.924 46.769 45.438 1.00 42.43 143 TYR C N 1
ATOM 4935 C CA . TYR C 1 143 ? 60.796 46.797 46.899 1.00 42.10 143 TYR C CA 1
ATOM 4936 C C . TYR C 1 143 ? 61.270 48.119 47.499 1.00 41.13 143 TYR C C 1
ATOM 4937 O O . TYR C 1 143 ? 62.272 48.666 47.057 1.00 41.34 143 TYR C O 1
ATOM 4946 N N . ALA C 1 144 ? 60.561 48.616 48.512 1.00 39.67 144 ALA C N 1
ATOM 4947 C CA . ALA C 1 144 ? 60.938 49.873 49.159 1.00 39.14 144 ALA C CA 1
ATOM 4948 C C . ALA C 1 144 ? 62.244 49.711 49.922 1.00 40.11 144 ALA C C 1
ATOM 4949 O O . ALA C 1 144 ? 62.385 48.780 50.718 1.00 40.34 144 ALA C O 1
ATOM 4951 N N . LEU C 1 145 ? 63.201 50.605 49.658 1.00 39.97 145 LEU C N 1
ATOM 4952 C CA . LEU C 1 145 ? 64.429 50.652 50.424 1.00 41.18 145 LEU C CA 1
ATOM 4953 C C . LEU C 1 145 ? 64.192 51.484 51.676 1.00 41.22 145 LEU C C 1
ATOM 4954 O O . LEU C 1 145 ? 64.633 51.111 52.758 1.00 41.35 145 LEU C O 1
ATOM 4959 N N . TYR C 1 146 ? 63.482 52.599 51.504 1.00 40.40 146 TYR C N 1
ATOM 4960 C CA . TYR C 1 146 ? 63.228 53.545 52.584 1.00 40.61 146 TYR C CA 1
ATOM 4961 C C . TYR C 1 146 ? 62.063 54.445 52.209 1.00 40.16 146 TYR C C 1
ATOM 4962 O O . TYR C 1 146 ? 61.826 54.699 51.021 1.00 40.51 146 TYR C O 1
ATOM 4971 N N . PHE C 1 147 ? 61.318 54.890 53.218 1.00 39.95 147 PHE C N 1
ATOM 4972 C CA . PHE C 1 147 ? 60.281 55.905 53.044 1.00 39.44 147 PHE C CA 1
ATOM 4973 C C . PHE C 1 147 ? 60.718 57.115 53.820 1.00 40.72 147 PHE C C 1
ATOM 4974 O O . PHE C 1 147 ? 61.196 56.979 54.936 1.00 41.67 147 PHE C O 1
ATOM 4982 N N . SER C 1 148 ? 60.537 58.296 53.248 1.00 41.70 148 SER C N 1
ATOM 4983 C CA . SER C 1 148 ? 60.919 59.522 53.934 1.00 44.36 148 SER C CA 1
ATOM 4984 C C . SER C 1 148 ? 60.096 60.763 53.599 1.00 45.05 148 SER C C 1
ATOM 4985 O O . SER C 1 148 ? 59.527 60.903 52.508 1.00 44.11 148 SER C O 1
ATOM 4988 N N . ARG C 1 149 ? 60.070 61.661 54.576 1.00 46.98 149 ARG C N 1
ATOM 4989 C CA . ARG C 1 149 ? 59.504 62.988 54.439 1.00 48.87 149 ARG C CA 1
ATOM 4990 C C . ARG C 1 149 ? 60.521 63.970 53.832 1.00 51.13 149 ARG C C 1
ATOM 4991 O O . ARG C 1 149 ? 60.140 64.942 53.156 1.00 51.92 149 ARG C O 1
ATOM 4999 N N . SER C 1 150 ? 61.812 63.701 54.063 1.00 52.08 150 SER C N 1
ATOM 5000 C CA . SER C 1 150 ? 62.898 64.454 53.447 1.00 53.98 150 SER C CA 1
ATOM 5001 C C . SER C 1 150 ? 62.877 64.259 51.936 1.00 53.23 150 SER C C 1
ATOM 5002 O O . SER C 1 150 ? 62.364 63.235 51.444 1.00 51.70 150 SER C O 1
ATOM 5005 N N . PRO C 1 151 ? 63.403 65.246 51.188 1.00 54.72 151 PRO C N 1
ATOM 5006 C CA . PRO C 1 151 ? 63.419 65.130 49.727 1.00 53.99 151 PRO C CA 1
ATOM 5007 C C . PRO C 1 151 ? 64.381 64.043 49.235 1.00 53.48 151 PRO C C 1
ATOM 5008 O O . PRO C 1 151 ? 65.578 64.284 49.129 1.00 55.14 151 PRO C O 1
ATOM 5012 N N . ILE C 1 152 ? 63.861 62.851 48.949 1.00 51.44 152 ILE C N 1
ATOM 5013 C CA . ILE C 1 152 ? 64.688 61.749 48.438 1.00 51.00 152 ILE C CA 1
ATOM 5014 C C . ILE C 1 152 ? 64.129 61.121 47.166 1.00 50.17 152 ILE C C 1
ATOM 5015 O O . ILE C 1 152 ? 62.908 61.045 47.006 1.00 49.28 152 ILE C O 1
ATOM 5020 N N . PRO C 1 153 ? 65.013 60.639 46.274 1.00 50.84 153 PRO C N 1
ATOM 5021 C CA . PRO C 1 153 ? 66.481 60.692 46.384 1.00 53.08 153 PRO C CA 1
ATOM 5022 C C . PRO C 1 153 ? 67.040 62.094 46.140 1.00 55.60 153 PRO C C 1
ATOM 5023 O O . PRO C 1 153 ? 66.363 62.933 45.542 1.00 55.95 153 PRO C O 1
ATOM 5027 N N . TYR C 1 154 ? 68.268 62.333 46.590 1.00 57.92 154 TYR C N 1
ATOM 5028 C CA . TYR C 1 154 ? 68.999 63.542 46.206 1.00 60.55 154 TYR C CA 1
ATOM 5029 C C . TYR C 1 154 ? 69.316 63.477 44.714 1.00 61.23 154 TYR C C 1
ATOM 5030 O O . TYR C 1 154 ? 69.740 62.434 44.207 1.00 60.36 154 TYR C O 1
ATOM 5039 N N . PHE C 1 155 ? 69.108 64.596 44.022 1.00 63.22 155 PHE C N 1
ATOM 5040 C CA . PHE C 1 155 ? 69.342 64.672 42.584 1.00 64.46 155 PHE C CA 1
ATOM 5041 C C . PHE C 1 155 ? 70.672 65.353 42.275 1.00 67.53 155 PHE C C 1
ATOM 5042 O O . PHE C 1 155 ? 70.725 66.568 42.088 1.00 69.44 155 PHE C O 1
ATOM 5050 N N . ARG C 1 156 ? 71.746 64.570 42.249 1.00 68.50 156 ARG C N 1
ATOM 5051 C CA . ARG C 1 156 ? 73.044 65.098 41.847 1.00 71.88 156 ARG C CA 1
ATOM 5052 C C . ARG C 1 156 ? 73.208 64.845 40.357 1.00 72.37 156 ARG C C 1
ATOM 5053 O O . ARG C 1 156 ? 74.025 65.481 39.706 1.00 74.48 156 ARG C O 1
ATOM 5061 N N . LYS C 1 157 ? 72.408 63.920 39.828 1.00 71.12 157 LYS C N 1
ATOM 5062 C CA . LYS C 1 157 ? 72.340 63.658 38.387 1.00 71.75 157 LYS C CA 1
ATOM 5063 C C . LYS C 1 157 ? 70.874 63.399 38.023 1.00 70.44 157 LYS C C 1
ATOM 5064 O O . LYS C 1 157 ? 70.043 63.141 38.903 1.00 68.97 157 LYS C O 1
ATOM 5070 N N . ASN C 1 158 ? 70.560 63.484 36.732 1.00 71.13 158 ASN C N 1
ATOM 5071 C CA . ASN C 1 158 ? 69.173 63.613 36.278 1.00 70.44 158 ASN C CA 1
ATOM 5072 C C . ASN C 1 158 ? 68.369 62.327 36.107 1.00 68.02 158 ASN C C 1
ATOM 5073 O O . ASN C 1 158 ? 68.889 61.286 35.683 1.00 67.52 158 ASN C O 1
ATOM 5078 N N . ASP C 1 159 ? 67.086 62.433 36.438 1.00 66.56 159 ASP C N 1
ATOM 5079 C CA . ASP C 1 159 ? 66.132 61.353 36.268 1.00 64.12 159 ASP C CA 1
ATOM 5080 C C . ASP C 1 159 ? 64.710 61.901 36.400 1.00 63.08 159 ASP C C 1
ATOM 5081 O O . ASP C 1 159 ? 64.494 62.942 37.042 1.00 63.69 159 ASP C O 1
ATOM 5086 N N . THR C 1 160 ? 63.759 61.201 35.773 1.00 61.03 160 THR C N 1
ATOM 5087 C CA . THR C 1 160 ? 62.363 61.627 35.705 1.00 59.58 160 THR C CA 1
ATOM 5088 C C . THR C 1 160 ? 61.413 60.496 36.103 1.00 57.75 160 THR C C 1
ATOM 5089 O O . THR C 1 160 ? 60.196 60.672 36.105 1.00 57.48 160 THR C O 1
ATOM 5093 N N . PHE C 1 161 ? 61.970 59.328 36.420 1.00 56.59 161 PHE C N 1
ATOM 5094 C CA . PHE C 1 161 ? 61.212 58.250 37.069 1.00 54.63 161 PHE C CA 1
ATOM 5095 C C . PHE C 1 161 ? 60.950 58.638 38.528 1.00 52.96 161 PHE C C 1
ATOM 5096 O O . PHE C 1 161 ? 59.863 58.386 39.061 1.00 52.23 161 PHE C O 1
ATOM 5104 N N . TYR C 1 162 ? 61.947 59.266 39.156 1.00 51.99 162 TYR C N 1
ATOM 5105 C CA . TYR C 1 162 ? 61.809 59.851 40.493 1.00 50.80 162 TYR C CA 1
ATOM 5106 C C . TYR C 1 162 ? 61.468 61.344 40.358 1.00 51.75 162 TYR C C 1
ATOM 5107 O O . TYR C 1 162 ? 61.574 61.884 39.258 1.00 52.83 162 TYR C O 1
ATOM 5116 N N . PRO C 1 163 ? 60.997 62.008 41.439 1.00 51.59 163 PRO C N 1
ATOM 5117 C CA . PRO C 1 163 ? 60.569 61.567 42.778 1.00 50.36 163 PRO C CA 1
ATOM 5118 C C . PRO C 1 163 ? 59.283 60.735 42.766 1.00 48.93 163 PRO C C 1
ATOM 5119 O O . PRO C 1 163 ? 58.440 60.887 41.870 1.00 48.58 163 PRO C O 1
ATOM 5123 N N . LEU C 1 164 ? 59.139 59.866 43.761 1.00 47.65 164 LEU C N 1
ATOM 5124 C CA . LEU C 1 164 ? 57.919 59.105 43.911 1.00 46.86 164 LEU C CA 1
ATOM 5125 C C . LEU C 1 164 ? 57.168 59.586 45.151 1.00 46.83 164 LEU C C 1
ATOM 5126 O O . LEU C 1 164 ? 57.775 59.875 46.189 1.00 47.41 164 LEU C O 1
ATOM 5131 N N . LYS C 1 165 ? 55.850 59.688 45.032 1.00 46.46 165 LYS C N 1
ATOM 5132 C CA . LYS C 1 165 ? 54.996 59.951 46.185 1.00 46.46 165 LYS C CA 1
ATOM 5133 C C . LYS C 1 165 ? 54.337 58.633 46.597 1.00 44.99 165 LYS C C 1
ATOM 5134 O O . LYS C 1 165 ? 53.702 57.961 45.772 1.00 44.62 165 LYS C O 1
ATOM 5140 N N . HIS C 1 166 ? 54.515 58.261 47.864 1.00 44.18 166 HIS C N 1
ATOM 5141 C CA . HIS C 1 166 ? 53.890 57.071 48.404 1.00 42.72 166 HIS C CA 1
ATOM 5142 C C . HIS C 1 166 ? 52.388 57.289 48.498 1.00 42.48 166 HIS C C 1
ATOM 5143 O O . HIS C 1 166 ? 51.938 58.322 48.990 1.00 42.63 166 HIS C O 1
ATOM 5150 N N . VAL C 1 167 ? 51.630 56.308 48.020 1.00 41.97 167 VAL C N 1
ATOM 5151 C CA . VAL C 1 167 ? 50.179 56.290 48.187 1.00 42.16 167 VAL C CA 1
ATOM 5152 C C . VAL C 1 167 ? 49.848 55.325 49.326 1.00 41.91 167 VAL C C 1
ATOM 5153 O O . VAL C 1 167 ? 50.124 54.114 49.239 1.00 41.50 167 VAL C O 1
ATOM 5157 N N . GLY C 1 168 ? 49.245 55.874 50.380 1.00 42.19 168 GLY C N 1
ATOM 5158 C CA . GLY C 1 168 ? 49.071 55.174 51.653 1.00 42.12 168 GLY C CA 1
ATOM 5159 C C . GLY C 1 168 ? 47.970 54.135 51.680 1.00 42.12 168 GLY C C 1
ATOM 5160 O O . GLY C 1 168 ? 47.158 54.115 52.604 1.00 42.36 168 GLY C O 1
ATOM 5161 N N . ILE C 1 169 ? 47.956 53.273 50.665 1.00 41.94 169 ILE C N 1
ATOM 5162 C CA . ILE C 1 169 ? 47.034 52.145 50.575 1.00 41.76 169 ILE C CA 1
ATOM 5163 C C . ILE C 1 169 ? 47.895 50.886 50.631 1.00 41.36 169 ILE C C 1
ATOM 5164 O O . ILE C 1 169 ? 48.942 50.832 49.980 1.00 41.02 169 ILE C O 1
ATOM 5169 N N . TYR C 1 170 ? 47.474 49.896 51.419 1.00 40.47 170 TYR C N 1
ATOM 5170 C CA . TYR C 1 170 ? 48.297 48.707 51.653 1.00 40.88 170 TYR C CA 1
ATOM 5171 C C . TYR C 1 170 ? 47.537 47.393 51.518 1.00 41.30 170 TYR C C 1
ATOM 5172 O O . TYR C 1 170 ? 46.434 47.237 52.049 1.00 41.35 170 TYR C O 1
ATOM 5181 N N . GLY C 1 171 ? 48.152 46.435 50.833 1.00 41.83 171 GLY C N 1
ATOM 5182 C CA . GLY C 1 171 ? 47.684 45.058 50.870 1.00 42.90 171 GLY C CA 1
ATOM 5183 C C . GLY C 1 171 ? 48.543 44.256 51.838 1.00 43.89 171 GLY C C 1
ATOM 5184 O O . GLY C 1 171 ? 49.781 44.338 51.785 1.00 43.21 171 GLY C O 1
ATOM 5185 N N . PHE C 1 172 ? 47.895 43.489 52.720 1.00 44.38 172 PHE C N 1
ATOM 5186 C CA . PHE C 1 172 ? 48.605 42.644 53.684 1.00 45.87 172 PHE C CA 1
ATOM 5187 C C . PHE C 1 172 ? 48.156 41.195 53.642 1.00 47.64 172 PHE C C 1
ATOM 5188 O O . PHE C 1 172 ? 46.961 40.910 53.471 1.00 47.90 172 PHE C O 1
ATOM 5196 N N . ARG C 1 173 ? 49.091 40.272 53.845 1.00 48.86 173 ARG C N 1
ATOM 5197 C CA . ARG C 1 173 ? 48.679 38.956 54.324 1.00 51.16 173 ARG C CA 1
ATOM 5198 C C . ARG C 1 173 ? 48.224 39.171 55.759 1.00 50.93 173 ARG C C 1
ATOM 5199 O O . ARG C 1 173 ? 48.817 39.985 56.474 1.00 49.79 173 ARG C O 1
ATOM 5207 N N . LYS C 1 174 ? 47.153 38.486 56.164 1.00 52.06 174 LYS C N 1
ATOM 5208 C CA . LYS C 1 174 ? 46.593 38.677 57.503 1.00 52.08 174 LYS C CA 1
ATOM 5209 C C . LYS C 1 174 ? 47.649 38.489 58.597 1.00 52.93 174 LYS C C 1
ATOM 5210 O O . LYS C 1 174 ? 47.869 39.384 59.414 1.00 51.65 174 LYS C O 1
ATOM 5216 N N . GLU C 1 175 ? 48.295 37.328 58.588 1.00 55.15 175 GLU C N 1
ATOM 5217 C CA . GLU C 1 175 ? 49.271 36.956 59.618 1.00 56.99 175 GLU C CA 1
ATOM 5218 C C . GLU C 1 175 ? 50.496 37.880 59.659 1.00 55.91 175 GLU C C 1
ATOM 5219 O O . GLU C 1 175 ? 51.213 37.915 60.657 1.00 56.68 175 GLU C O 1
ATOM 5225 N N . THR C 1 176 ? 50.711 38.627 58.573 1.00 54.66 176 THR C N 1
ATOM 5226 C CA . THR C 1 176 ? 51.728 39.684 58.519 1.00 53.38 176 THR C CA 1
ATOM 5227 C C . THR C 1 176 ? 51.212 40.974 59.170 1.00 51.98 176 THR C C 1
ATOM 5228 O O . THR C 1 176 ? 51.937 41.626 59.931 1.00 51.70 176 THR C O 1
ATOM 5232 N N . LEU C 1 177 ? 49.966 41.344 58.881 1.00 50.96 177 LEU C N 1
ATOM 5233 C CA . LEU C 1 177 ? 49.353 42.486 59.563 1.00 50.27 177 LEU C CA 1
ATOM 5234 C C . LEU C 1 177 ? 49.322 42.251 61.080 1.00 51.55 177 LEU C C 1
ATOM 5235 O O . LEU C 1 177 ? 49.616 43.166 61.857 1.00 50.81 177 LEU C O 1
ATOM 5240 N N . MET C 1 178 ? 48.996 41.017 61.479 1.00 53.50 178 MET C N 1
ATOM 5241 C CA . MET C 1 178 ? 48.941 40.615 62.889 1.00 55.72 178 MET C CA 1
ATOM 5242 C C . MET C 1 178 ? 50.258 40.834 63.634 1.00 56.73 178 MET C C 1
ATOM 5243 O O . MET C 1 178 ? 50.255 41.326 64.761 1.00 57.24 178 MET C O 1
ATOM 5248 N N . GLU C 1 179 ? 51.376 40.480 63.004 1.00 57.58 179 GLU C N 1
ATOM 5249 C CA . GLU C 1 179 ? 52.678 40.633 63.651 1.00 58.98 179 GLU C CA 1
ATOM 5250 C C . GLU C 1 179 ? 53.238 42.047 63.559 1.00 57.60 179 GLU C C 1
ATOM 5251 O O . GLU C 1 179 ? 54.014 42.447 64.429 1.00 58.45 179 GLU C O 1
ATOM 5257 N N . PHE C 1 180 ? 52.827 42.806 62.539 1.00 55.62 180 PHE C N 1
ATOM 5258 C CA . PHE C 1 180 ? 53.072 44.255 62.519 1.00 54.52 180 PHE C CA 1
ATOM 5259 C C . PHE C 1 180 ? 52.551 44.887 63.809 1.00 54.60 180 PHE C C 1
ATOM 5260 O O . PHE C 1 180 ? 53.296 45.566 64.523 1.00 55.20 180 PHE C O 1
ATOM 5268 N N . GLY C 1 181 ? 51.268 44.657 64.093 1.00 54.35 181 GLY C N 1
ATOM 5269 C CA . GLY C 1 181 ? 50.622 45.160 65.312 1.00 54.74 181 GLY C CA 1
ATOM 5270 C C . GLY C 1 181 ? 51.291 44.648 66.576 1.00 56.41 181 GLY C C 1
ATOM 5271 O O . GLY C 1 181 ? 51.299 45.321 67.602 1.00 57.15 181 GLY C O 1
ATOM 5272 N N . ALA C 1 182 ? 51.877 43.460 66.491 1.00 57.35 182 ALA C N 1
ATOM 5273 C CA . ALA C 1 182 ? 52.579 42.872 67.617 1.00 58.95 182 ALA C CA 1
ATOM 5274 C C . ALA C 1 182 ? 54.069 43.265 67.694 1.00 59.64 182 ALA C C 1
ATOM 5275 O O . ALA C 1 182 ? 54.808 42.731 68.517 1.00 61.63 182 ALA C O 1
ATOM 5277 N N . MET C 1 183 ? 54.501 44.187 66.833 1.00 58.10 183 MET C N 1
ATOM 5278 C CA . MET C 1 183 ? 55.840 44.783 66.915 1.00 58.35 183 MET C CA 1
ATOM 5279 C C . MET C 1 183 ? 55.700 46.143 67.580 1.00 57.72 183 MET C C 1
ATOM 5280 O O . MET C 1 183 ? 54.730 46.851 67.320 1.00 56.58 183 MET C O 1
ATOM 5285 N N . PRO C 1 184 ? 56.666 46.527 68.439 1.00 59.27 184 PRO C N 1
ATOM 5286 C CA . PRO C 1 184 ? 56.517 47.838 69.070 1.00 58.90 184 PRO C CA 1
ATOM 5287 C C . PRO C 1 184 ? 57.028 48.926 68.125 1.00 57.38 184 PRO C C 1
ATOM 5288 O O . PRO C 1 184 ? 57.807 48.616 67.225 1.00 56.84 184 PRO C O 1
ATOM 5292 N N . PRO C 1 185 ? 56.589 50.189 68.315 1.00 56.57 185 PRO C N 1
ATOM 5293 C CA . PRO C 1 185 ? 57.060 51.225 67.388 1.00 55.07 185 PRO C CA 1
ATOM 5294 C C . PRO C 1 185 ? 58.584 51.221 67.317 1.00 55.84 185 PRO C C 1
ATOM 5295 O O . PRO C 1 185 ? 59.258 51.065 68.337 1.00 57.39 185 PRO C O 1
ATOM 5299 N N . SER C 1 186 ? 59.120 51.366 66.113 1.00 54.16 186 SER C N 1
ATOM 5300 C CA . SER C 1 186 ? 60.566 51.274 65.904 1.00 54.51 186 SER C CA 1
ATOM 5301 C C . SER C 1 186 ? 61.217 52.646 65.829 1.00 54.57 186 SER C C 1
ATOM 5302 O O . SER C 1 186 ? 60.534 53.664 65.732 1.00 54.01 186 SER C O 1
ATOM 5305 N N . LYS C 1 187 ? 62.543 52.660 65.890 1.00 55.57 187 LYS C N 1
ATOM 5306 C CA . LYS C 1 187 ? 63.308 53.895 65.989 1.00 56.27 187 LYS C CA 1
ATOM 5307 C C . LYS C 1 187 ? 62.999 54.879 64.842 1.00 54.21 187 LYS C C 1
ATOM 5308 O O . LYS C 1 187 ? 62.536 55.990 65.087 1.00 53.92 187 LYS C O 1
ATOM 5314 N N . LEU C 1 188 ? 63.246 54.467 63.597 1.00 52.43 188 LEU C N 1
ATOM 5315 C CA . LEU C 1 188 ? 63.063 55.360 62.454 1.00 50.97 188 LEU C CA 1
ATOM 5316 C C . LEU C 1 188 ? 61.609 55.770 62.290 1.00 49.53 188 LEU C C 1
ATOM 5317 O O . LEU C 1 188 ? 61.325 56.941 62.026 1.00 49.23 188 LEU C O 1
ATOM 5322 N N . GLU C 1 189 ? 60.705 54.801 62.462 1.00 48.56 189 GLU C N 1
ATOM 5323 C CA . GLU C 1 189 ? 59.272 55.054 62.459 1.00 48.21 189 GLU C CA 1
ATOM 5324 C C . GLU C 1 189 ? 58.895 56.229 63.339 1.00 49.52 189 GLU C C 1
ATOM 5325 O O . GLU C 1 189 ? 58.118 57.086 62.921 1.00 48.80 189 GLU C O 1
ATOM 5331 N N . GLN C 1 190 ? 59.435 56.245 64.561 1.00 51.56 190 GLN C N 1
ATOM 5332 C CA . GLN C 1 190 ? 59.074 57.254 65.549 1.00 53.26 190 GLN C CA 1
ATOM 5333 C C . GLN C 1 190 ? 59.696 58.600 65.215 1.00 54.72 190 GLN C C 1
ATOM 5334 O O . GLN C 1 190 ? 59.111 59.637 65.515 1.00 55.42 190 GLN C O 1
ATOM 5340 N N . ILE C 1 191 ? 60.877 58.577 64.595 1.00 55.01 191 ILE C N 1
ATOM 5341 C CA . ILE C 1 191 ? 61.574 59.797 64.195 1.00 56.15 191 ILE C CA 1
ATOM 5342 C C . ILE C 1 191 ? 60.893 60.456 62.984 1.00 54.88 191 ILE C C 1
ATOM 5343 O O . ILE C 1 191 ? 60.738 61.689 62.932 1.00 55.65 191 ILE C O 1
ATOM 5348 N N . GLU C 1 192 ? 60.513 59.628 62.008 1.00 52.84 192 GLU C N 1
ATOM 5349 C CA . GLU C 1 192 ? 59.871 60.110 60.778 1.00 51.74 192 GLU C CA 1
ATOM 5350 C C . GLU C 1 192 ? 58.370 60.367 60.943 1.00 50.87 192 GLU C C 1
ATOM 5351 O O . GLU C 1 192 ? 57.826 61.275 60.309 1.00 51.41 192 GLU C O 1
ATOM 5357 N N . GLY C 1 193 ? 57.714 59.579 61.795 1.00 50.01 193 GLY C N 1
ATOM 5358 C CA . GLY C 1 193 ? 56.254 59.597 61.913 1.00 49.12 193 GLY C CA 1
ATOM 5359 C C . GLY C 1 193 ? 55.644 58.722 60.827 1.00 47.28 193 GLY C C 1
ATOM 5360 O O . GLY C 1 193 ? 54.593 59.044 60.268 1.00 46.23 193 GLY C O 1
ATOM 5361 N N . LEU C 1 194 ? 56.303 57.600 60.545 1.00 46.90 194 LEU C N 1
ATOM 5362 C CA . LEU C 1 194 ? 55.964 56.735 59.406 1.00 45.43 194 LEU C CA 1
ATOM 5363 C C . LEU C 1 194 ? 55.821 55.261 59.793 1.00 44.83 194 LEU C C 1
ATOM 5364 O O . LEU C 1 194 ? 56.806 54.516 59.789 1.00 45.52 194 LEU C O 1
ATOM 5369 N N . GLU C 1 195 ? 54.604 54.847 60.123 1.00 43.66 195 GLU C N 1
ATOM 5370 C CA . GLU C 1 195 ? 54.311 53.460 60.525 1.00 43.80 195 GLU C CA 1
ATOM 5371 C C . GLU C 1 195 ? 54.926 52.361 59.645 1.00 42.99 195 GLU C C 1
ATOM 5372 O O . GLU C 1 195 ? 55.323 51.317 60.160 1.00 43.25 195 GLU C O 1
ATOM 5378 N N . GLN C 1 196 ? 54.964 52.580 58.325 1.00 41.59 196 GLN C N 1
ATOM 5379 C CA . GLN C 1 196 ? 55.475 51.572 57.379 1.00 40.73 196 GLN C CA 1
ATOM 5380 C C . GLN C 1 196 ? 56.955 51.256 57.608 1.00 41.56 196 GLN C C 1
ATOM 5381 O O . GLN C 1 196 ? 57.461 50.212 57.170 1.00 41.76 196 GLN C O 1
ATOM 5387 N N . LEU C 1 197 ? 57.653 52.163 58.281 1.00 42.01 197 LEU C N 1
ATOM 5388 C CA . LEU C 1 197 ? 59.065 51.946 58.564 1.00 43.17 197 LEU C CA 1
ATOM 5389 C C . LEU C 1 197 ? 59.283 50.813 59.560 1.00 44.42 197 LEU C C 1
ATOM 5390 O O . LEU C 1 197 ? 60.370 50.222 59.593 1.00 45.55 197 LEU C O 1
ATOM 5395 N N . ARG C 1 198 ? 58.250 50.497 60.346 1.00 43.96 198 ARG C N 1
ATOM 5396 C CA . ARG C 1 198 ? 58.318 49.399 61.307 1.00 44.84 198 ARG C CA 1
ATOM 5397 C C . ARG C 1 198 ? 58.533 48.100 60.554 1.00 44.30 198 ARG C C 1
ATOM 5398 O O . ARG C 1 198 ? 59.317 47.251 60.976 1.00 45.64 198 ARG C O 1
ATOM 5406 N N . LEU C 1 199 ? 57.825 47.958 59.439 1.00 42.59 199 LEU C N 1
ATOM 5407 C CA . LEU C 1 199 ? 57.991 46.811 58.551 1.00 42.57 199 LEU C CA 1
ATOM 5408 C C . LEU C 1 199 ? 59.436 46.708 58.043 1.00 43.18 199 LEU C C 1
ATOM 5409 O O . LEU C 1 199 ? 60.088 45.680 58.232 1.00 44.24 199 LEU C O 1
ATOM 5414 N N . LEU C 1 200 ? 59.931 47.786 57.438 1.00 42.94 200 LEU C N 1
ATOM 5415 C CA . LEU C 1 200 ? 61.314 47.846 56.901 1.00 44.38 200 LEU C CA 1
ATOM 5416 C C . LEU C 1 200 ? 62.372 47.636 57.979 1.00 45.88 200 LEU C C 1
ATOM 5417 O O . LEU C 1 200 ? 63.387 46.983 57.743 1.00 47.27 200 LEU C O 1
ATOM 5422 N N . GLU C 1 201 ? 62.129 48.196 59.161 1.00 46.32 201 GLU C N 1
ATOM 5423 C CA . GLU C 1 201 ? 63.093 48.140 60.244 1.00 48.08 201 GLU C CA 1
ATOM 5424 C C . GLU C 1 201 ? 63.209 46.733 60.833 1.00 49.21 201 GLU C C 1
ATOM 5425 O O . GLU C 1 201 ? 64.252 46.362 61.384 1.00 50.06 201 GLU C O 1
ATOM 5431 N N . ASN C 1 202 ? 62.140 45.954 60.680 1.00 48.33 202 ASN C N 1
ATOM 5432 C CA . ASN C 1 202 ? 62.099 44.562 61.136 1.00 50.04 202 ASN C CA 1
ATOM 5433 C C . ASN C 1 202 ? 62.335 43.567 59.994 1.00 50.46 202 ASN C C 1
ATOM 5434 O O . ASN C 1 202 ? 62.104 42.365 60.148 1.00 51.89 202 ASN C O 1
ATOM 5439 N N . GLY C 1 203 ? 62.772 44.078 58.847 1.00 49.88 203 GLY C N 1
ATOM 5440 C CA . GLY C 1 203 ? 63.108 43.247 57.688 1.00 50.13 203 GLY C CA 1
ATOM 5441 C C . GLY C 1 203 ? 61.957 42.642 56.902 1.00 49.21 203 GLY C C 1
ATOM 5442 O O . GLY C 1 203 ? 62.118 41.596 56.268 1.00 49.35 203 GLY C O 1
ATOM 5443 N N . ILE C 1 204 ? 60.794 43.291 56.934 1.00 48.17 204 ILE C N 1
ATOM 5444 C CA . ILE C 1 204 ? 59.656 42.850 56.132 1.00 47.66 204 ILE C CA 1
ATOM 5445 C C . ILE C 1 204 ? 59.687 43.619 54.821 1.00 46.81 204 ILE C C 1
ATOM 5446 O O . ILE C 1 204 ? 59.750 44.857 54.820 1.00 46.58 204 ILE C O 1
ATOM 5451 N N . LYS C 1 205 ? 59.664 42.889 53.707 1.00 46.80 205 LYS C N 1
ATOM 5452 C CA . LYS C 1 205 ? 59.735 43.507 52.382 1.00 46.06 205 LYS C CA 1
ATOM 5453 C C . LYS C 1 205 ? 58.410 44.146 51.967 1.00 44.74 205 LYS C C 1
ATOM 5454 O O . LYS C 1 205 ? 57.335 43.546 52.120 1.00 44.99 205 LYS C O 1
ATOM 5460 N N . ILE C 1 206 ? 58.483 45.371 51.463 1.00 43.64 206 ILE C N 1
ATOM 5461 C CA . ILE C 1 206 ? 57.307 46.003 50.894 1.00 42.37 206 ILE C CA 1
ATOM 5462 C C . ILE C 1 206 ? 57.486 46.164 49.380 1.00 42.45 206 ILE C 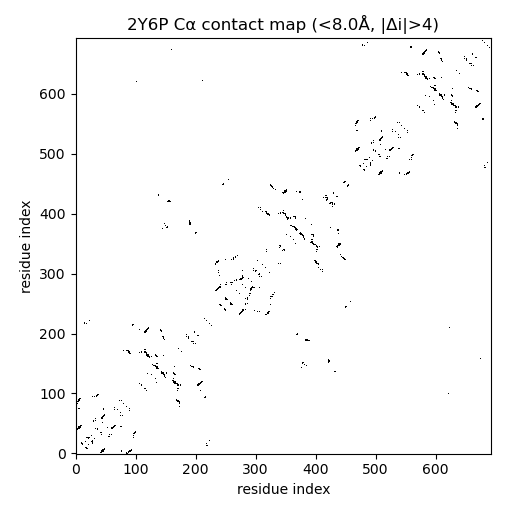C 1
ATOM 5463 O O . ILE C 1 206 ? 58.380 46.876 48.914 1.00 42.06 206 ILE C O 1
ATOM 5468 N N . LYS C 1 207 ? 56.622 45.472 48.638 1.00 42.52 207 LYS C N 1
ATOM 5469 C CA . LYS C 1 207 ? 56.564 45.556 47.196 1.00 42.82 207 LYS C CA 1
ATOM 5470 C C . LYS C 1 207 ? 55.757 46.790 46.809 1.00 41.77 207 LYS C C 1
ATOM 5471 O O . LYS C 1 207 ? 54.591 46.907 47.171 1.00 41.26 207 LYS C O 1
ATOM 5477 N N . VAL C 1 208 ? 56.374 47.718 46.087 1.00 41.48 208 VAL C N 1
ATOM 5478 C CA . VAL C 1 208 ? 55.669 48.941 45.680 1.00 40.77 208 VAL C CA 1
ATOM 5479 C C . VAL C 1 208 ? 55.277 48.828 44.208 1.00 41.31 208 VAL C C 1
ATOM 5480 O O . VAL C 1 208 ? 56.100 48.432 43.381 1.00 41.33 208 VAL C O 1
ATOM 5484 N N . LEU C 1 209 ? 54.018 49.145 43.900 1.00 41.03 209 LEU C N 1
ATOM 5485 C CA . LEU C 1 209 ? 53.578 49.252 42.515 1.00 42.25 209 LEU C CA 1
ATOM 5486 C C . LEU C 1 209 ? 53.457 50.716 42.096 1.00 41.84 209 LEU C C 1
ATOM 5487 O O . LEU C 1 209 ? 52.897 51.546 42.814 1.00 41.46 209 LEU C O 1
ATOM 5492 N N . ILE C 1 210 ? 54.023 51.020 40.934 1.00 42.43 210 ILE C N 1
ATOM 5493 C CA . ILE C 1 210 ? 53.873 52.327 40.315 1.00 42.23 210 ILE C CA 1
ATOM 5494 C C . ILE C 1 210 ? 52.522 52.356 39.613 1.00 42.53 210 ILE C C 1
ATOM 5495 O O . ILE C 1 210 ? 52.215 51.480 38.794 1.00 42.95 210 ILE C O 1
ATOM 5500 N N . THR C 1 211 ? 51.713 53.352 39.950 1.00 42.10 211 THR C N 1
ATOM 5501 C CA . THR C 1 211 ? 50.425 53.530 39.292 1.00 42.21 211 THR C CA 1
ATOM 5502 C C . THR C 1 211 ? 50.356 54.919 38.664 1.00 43.30 211 THR C C 1
ATOM 5503 O O . THR C 1 211 ? 50.845 55.892 39.249 1.00 42.84 211 THR C O 1
ATOM 5507 N N . GLU C 1 212 ? 49.782 54.992 37.460 1.00 44.54 212 GLU C N 1
ATOM 5508 C CA . GLU C 1 212 ? 49.451 56.275 36.841 1.00 46.33 212 GLU C CA 1
ATOM 5509 C C . GLU C 1 212 ? 48.113 56.843 37.319 1.00 46.33 212 GLU C C 1
ATOM 5510 O O . GLU C 1 212 ? 47.848 58.019 37.111 1.00 47.98 212 GLU C O 1
ATOM 5516 N N . ASN C 1 213 ? 47.266 56.022 37.942 1.00 44.98 213 ASN C N 1
ATOM 5517 C CA . ASN C 1 213 ? 45.988 56.522 38.461 1.00 44.45 213 ASN C CA 1
ATOM 5518 C C . ASN C 1 213 ? 46.208 57.607 39.525 1.00 43.96 213 ASN C C 1
ATOM 5519 O O . ASN C 1 213 ? 47.205 57.567 40.270 1.00 41.92 213 ASN C O 1
ATOM 5524 N N . TYR C 1 214 ? 45.305 58.588 39.557 1.00 44.86 214 TYR C N 1
ATOM 5525 C CA . TYR C 1 214 ? 45.439 59.725 40.461 1.00 45.26 214 TYR C CA 1
ATOM 5526 C C . TYR C 1 214 ? 44.861 59.398 41.831 1.00 44.33 214 TYR C C 1
ATOM 5527 O O . TYR C 1 214 ? 43.728 58.913 41.933 1.00 44.48 214 TYR C O 1
ATOM 5536 N N . TYR C 1 215 ? 45.654 59.658 42.870 1.00 43.62 215 TYR C N 1
ATOM 5537 C CA . TYR C 1 215 ? 45.214 59.560 44.265 1.00 43.28 215 TYR C CA 1
ATOM 5538 C C . TYR C 1 215 ? 45.572 60.825 45.003 1.00 43.76 215 TYR C C 1
ATOM 5539 O O . TYR C 1 215 ? 46.599 61.436 44.720 1.00 43.67 215 TYR C O 1
ATOM 5548 N N . HIS C 1 216 ? 44.718 61.197 45.953 1.00 44.31 216 HIS C N 1
ATOM 5549 C CA . HIS C 1 216 ? 45.003 62.298 46.866 1.00 45.52 216 HIS C CA 1
ATOM 5550 C C . HIS C 1 216 ? 44.130 62.184 48.110 1.00 45.38 216 HIS C C 1
ATOM 5551 O O . HIS C 1 216 ? 42.902 62.123 48.017 1.00 45.57 216 HIS C O 1
ATOM 5558 N N . GLY C 1 217 ? 44.780 62.142 49.268 1.00 45.82 217 GLY C N 1
ATOM 5559 C CA . GLY C 1 217 ? 44.079 62.102 50.546 1.00 46.57 217 GLY C CA 1
ATOM 5560 C C . GLY C 1 217 ? 43.511 63.458 50.937 1.00 48.67 217 GLY C C 1
ATOM 5561 O O . GLY C 1 217 ? 44.080 64.503 50.604 1.00 50.07 217 GLY C O 1
ATOM 5562 N N . VAL C 1 218 ? 42.383 63.436 51.641 1.00 49.17 218 VAL C N 1
ATOM 5563 C CA . VAL C 1 218 ? 41.748 64.662 52.125 1.00 51.25 218 VAL C CA 1
ATOM 5564 C C . VAL C 1 218 ? 42.035 64.837 53.610 1.00 51.59 218 VAL C C 1
ATOM 5565 O O . VAL C 1 218 ? 41.507 64.095 54.445 1.00 50.66 218 VAL C O 1
ATOM 5569 N N . ASP C 1 219 ? 42.891 65.798 53.930 1.00 53.30 219 ASP C N 1
ATOM 5570 C CA . ASP C 1 219 ? 43.261 66.059 55.316 1.00 54.62 219 ASP C CA 1
ATOM 5571 C C . ASP C 1 219 ? 42.944 67.492 55.725 1.00 57.41 219 ASP C C 1
ATOM 5572 O O . ASP C 1 219 ? 42.717 67.775 56.903 1.00 57.92 219 ASP C O 1
ATOM 5577 N N . THR C 1 220 ? 42.948 68.386 54.738 1.00 59.48 220 THR C N 1
ATOM 5578 C CA . THR C 1 220 ? 42.717 69.817 54.947 1.00 62.71 220 THR C CA 1
ATOM 5579 C C . THR C 1 220 ? 41.670 70.335 53.958 1.00 64.28 220 THR C C 1
ATOM 5580 O O . THR C 1 220 ? 41.278 69.624 53.023 1.00 63.03 220 THR C O 1
ATOM 5584 N N . GLU C 1 221 ? 41.218 71.568 54.180 1.00 67.45 221 GLU C N 1
ATOM 5585 C CA . GLU C 1 221 ? 40.301 72.258 53.268 1.00 69.96 221 GLU C CA 1
ATOM 5586 C C . GLU C 1 221 ? 40.917 72.456 51.864 1.00 70.82 221 GLU C C 1
ATOM 5587 O O . GLU C 1 221 ? 40.217 72.374 50.849 1.00 70.94 221 GLU C O 1
ATOM 5593 N N . GLU C 1 222 ? 42.224 72.723 51.831 1.00 71.74 222 GLU C N 1
ATOM 5594 C CA . GLU C 1 222 ? 43.005 72.799 50.593 1.00 72.70 222 GLU C CA 1
ATOM 5595 C C . GLU C 1 222 ? 42.911 71.486 49.810 1.00 70.79 222 GLU C C 1
ATOM 5596 O O . GLU C 1 222 ? 42.647 71.494 48.604 1.00 71.11 222 GLU C O 1
ATOM 5602 N N . ASP C 1 223 ? 43.120 70.368 50.514 1.00 69.09 223 ASP C N 1
ATOM 5603 C CA . ASP C 1 223 ? 42.995 69.020 49.941 1.00 67.59 223 ASP C CA 1
ATOM 5604 C C . ASP C 1 223 ? 41.620 68.778 49.312 1.00 68.07 223 ASP C C 1
ATOM 5605 O O . ASP C 1 223 ? 41.518 68.143 48.257 1.00 67.37 223 ASP C O 1
ATOM 5610 N N . LEU C 1 224 ? 40.573 69.286 49.964 1.00 69.44 224 LEU C N 1
ATOM 5611 C CA . LEU C 1 224 ? 39.203 69.094 49.493 1.00 70.22 224 LEU C CA 1
ATOM 5612 C C . LEU C 1 224 ? 38.975 69.717 48.113 1.00 72.31 224 LEU C C 1
ATOM 5613 O O . LEU C 1 224 ? 38.483 69.051 47.204 1.00 71.95 224 LEU C O 1
ATOM 5618 N N . LYS C 1 225 ? 39.350 70.982 47.957 1.00 74.93 225 LYS C N 1
ATOM 5619 C CA . LYS C 1 225 ? 39.143 71.681 46.691 1.00 77.65 225 LYS C CA 1
ATOM 5620 C C . LYS C 1 225 ? 40.019 71.185 45.525 1.00 77.19 225 LYS C C 1
ATOM 5621 O O . LYS C 1 225 ? 39.590 71.237 44.369 1.00 78.32 225 LYS C O 1
ATOM 5627 N N . ILE C 1 226 ? 41.228 70.708 45.828 1.00 76.09 226 ILE C N 1
ATOM 5628 C CA . ILE C 1 226 ? 42.062 70.016 44.834 1.00 75.53 226 ILE C CA 1
ATOM 5629 C C . ILE C 1 226 ? 41.361 68.718 44.393 1.00 74.10 226 ILE C C 1
ATOM 5630 O O . ILE C 1 226 ? 41.250 68.439 43.195 1.00 74.67 226 ILE C O 1
ATOM 5635 N N . VAL C 1 227 ? 40.882 67.948 45.370 1.00 72.64 227 VAL C N 1
ATOM 5636 C CA . VAL C 1 227 ? 40.155 66.704 45.113 1.00 71.63 227 VAL C CA 1
ATOM 5637 C C . VAL C 1 227 ? 38.834 66.950 44.366 1.00 73.81 227 VAL C C 1
ATOM 5638 O O . VAL C 1 227 ? 38.483 66.176 43.465 1.00 73.76 227 VAL C O 1
ATOM 5642 N N . GLU C 1 228 ? 38.122 68.023 44.734 1.00 75.95 228 GLU C N 1
ATOM 5643 C CA . GLU C 1 228 ? 36.863 68.407 44.082 1.00 78.45 228 GLU C CA 1
ATOM 5644 C C . GLU C 1 228 ? 37.005 68.464 42.561 1.00 80.10 228 GLU C C 1
ATOM 5645 O O . GLU C 1 228 ? 36.565 67.544 41.864 1.00 79.74 228 GLU C O 1
ATOM 5651 N N . GLU C 1 229 ? 37.622 69.532 42.050 1.00 82.14 229 GLU C N 1
ATOM 5652 C CA . GLU C 1 229 ? 37.902 69.630 40.615 1.00 83.88 229 GLU C CA 1
ATOM 5653 C C . GLU C 1 229 ? 39.041 68.677 40.229 1.00 82.07 229 GLU C C 1
ATOM 5654 O O . GLU C 1 229 ? 40.178 69.086 39.962 1.00 82.30 229 GLU C O 1
ATOM 5660 N N . LYS C 1 230 ? 38.695 67.392 40.243 1.00 80.31 230 LYS C N 1
ATOM 5661 C CA . LYS C 1 230 ? 39.570 66.289 39.881 1.00 78.39 230 LYS C CA 1
ATOM 5662 C C . LYS C 1 230 ? 38.665 65.093 39.597 1.00 77.69 230 LYS C C 1
ATOM 5663 O O . LYS C 1 230 ? 38.898 64.337 38.649 1.00 77.58 230 LYS C O 1
ATOM 5669 N N . LEU C 1 231 ? 37.630 64.946 40.426 1.00 77.18 231 LEU C N 1
ATOM 5670 C CA . LEU C 1 231 ? 36.590 63.925 40.249 1.00 76.99 231 LEU C CA 1
ATOM 5671 C C . LEU C 1 231 ? 35.665 64.217 39.063 1.00 79.20 231 LEU C C 1
ATOM 5672 O O . LEU C 1 231 ? 35.346 65.369 38.775 1.00 81.09 231 LEU C O 1
#

B-factor: mean 40.21, std 12.98, range [4.45, 93.76]

Nearest PDB structures (foldseek):
  2y6p-assembly2_C-2  TM=9.995E-01  e=4.204E-47  Aquifex aeolicus
  3k8d-assembly1_A  TM=9.141E-01  e=1.161E-27  Escherichia coli
  1gq9-assembly1_B  TM=9.440E-01  e=1.391E-26  Escherichia coli
  3pol-assembly1_A  TM=8.987E-01  e=1.667E-25  Acinetobacter baumannii ATCC 17978
  5j49-assembly1_A  TM=7.179E-01  e=9.908E-10  Paraburkholderia xenovorans LB400

Secondary structure (DSSP, 8-state):
-EEEEEE--S--TTTTTGGG-EETTEEHHHHHHHHHHTTTS-EEEEES-HHHHHHHTTTSEEEE--TT--SHHHHHHHHHTT---SEEEE--TT-----HHHHHHHHHHHHHT-SEEEEEEE-SGGGG-TTSPEEEE-TTSBEEEEESS--S--SS--SS--EEEEEEEEEEHHHHHHHHHSPPPHHHHHHT-THHHHHHTT---EEEE--S------SHHHHHHHHHH--/-EEEEEE--S--TTTTTGGG-EETTEEHHHHHHHHHHTTTS-EEEEES-HHHHHHHTTTSEEEE--TT--SHHHHHHHHHTTS--SEEEE--TT-----HHHHHHHHHHHHTT-SEEEEEEE-STTTT-TTSPEEEE-TTSBEEEEESS--S--SS--SS--EEEEEEEEEEHHHHHHHHHSPP-HHHHHHT-THHHHHHTT---EEEE--S------SHHHHHHHHHHHT--/-EEEEE--S--SSSTTGGGSEETTEEHHHHHHHHHHTTTS-EEEEES-HHHHHHHTTTSEEEE--TT-SSHHHHHHHHHTT---SEEEE--TT-----HHHHHHHHHHHHHT-SEEEEEEE-STTTT-TTSPEEEE-TTSBEEEEESS--S--SS--SS--EEEEEEEEEEHHHHHHHHTSPPPHHHHHHT-THHHHHHTT--EEEEE--S------SHHHHHHHHTT-

Radius of gyration: 29.32 Å; Cα contacts (8 Å, |Δi|>4): 1458; chains: 3; bounding box: 74×67×75 Å